Protein AF-A0A8H7AQY7-F1 (afdb_monomer)

Nearest PDB structures (foldseek):
  6hft-assembly1_A  TM=6.573E-01  e=1.478E-04  Saccharomyces cerevisiae
  2y4u-assembly1_A  TM=5.624E-01  e=1.504E-03  Homo sapiens
  7dhg-assembly1_C  TM=4.641E-01  e=5.647E-04  Homo sapiens
  6c95-assembly1_A  TM=4.209E-01  e=5.946E-04  Homo sapiens
  6ppl-assembly1_B  TM=4.325E-01  e=8.530E-04  Homo sapiens

Foldseek 3Di:
DDDDDDDDDDDDDLVVLQVQLVVCVVVVVLVSNLVSLVVSLVVQVPPPDHDLVSNLVSLLSNLVSCVSVVVLVVSLVSLVVNCVSPVQALSSLCSQLVSCVVVVNLVSSLVSLVSNCVRHDPPHPCNVVSVVSNVVSVVVVPDDPPPPDDCLVPDDLVVVLVVLVPDAPVRLVVQCPPDPSSVVSSLVRQPRLLAAAPPPPPAADEQVVLVVSVVSNPAHHQHHADAGHDPNNLVVVLVVCLVHQADHHAYDADAAEPSDDLVSNLVRHLNHQEYHYAQNYEEEPVSVLVSLLRNQNHAYYAYAEYEHDPDPDDPPPPPPDDPVVVVVSVVRHRNHAEYHEAYDADPDDDPVQAAECPPSLLNHLNHAEYHYERHEYDDPSLECQSNQNHAEYAYYCYEYADQRHDHLNYAEDHYYVYDYDDDPDPDDPPPPPPPPPPLRANQRHAYDADLDEDPNVVSNLVSLLPHPHAAYQEDAHANYADALVSVVSCLVSLRQQNHQEYHDEQYADELVSLLSCLQSHAAHAYYHYYNYQYELNSLVSNLVRHNYQEYEYENHVRYDPVSVVVSVVVNRHYHYDYDDPPPPPDDDDDDD

Secondary structure (DSSP, 8-state):
-----------HHHHHHHHHHHHHHHTT-HHHHHHHHHHHHHHHHTSSS--HHHHHHHHHHHHHHHHHHT-HHHHHHHHHHHHHH-SS-HHHHHHHHHHHHHTT-HHHHHHHHHHHHHHS-TTSTTHHHHHHHHHHHHHHHSS-------GGGTS-HHHHHHHHHT--HHHHHHHTTT-HHHHHHHHH-GGGTTEEE-TT-SSPBPHHHHHHHHTT-SS--SEEEE--B-HHHHHHHHHHHHTTTTTT--EEEE-STTS--HHHHHHH-TT-SEEEE-TTS-EEHHHHHHHHTT-TT--EEEEEEEE--SS------S-SS-HHHHHHHHHSPP---EEEEEEPPPSS-TTTTPBP-TTSGGG-TT--EEEEESBEE-GGGGBGGG-TT--EEEEES-EESSPPB--TT--EEEEES--PPPP--SSPPTT--TT-------TT--EEEE---THHHHHHHHHHHT-SS---SEEE-TT----HHHHHHHHHTTTTTT--EEEEES----HHHHHHHHHH-TT--EEEEES----HHHHHHHHHHS---EEEEES-TT--HHHHHHHHTTT-EEEEE---------------

Mean predicted aligned error: 17.69 Å

pLDDT: mean 79.48, std 17.35, range [24.14, 96.94]

Solvent-accessible surface area (backbone atoms only — not comparable to full-atom values): 31621 Å² total; per-residue (Å²): 138,86,84,85,87,79,84,90,84,91,72,75,66,39,55,54,26,41,54,50,13,55,50,24,51,75,72,66,36,37,70,60,13,33,53,25,26,52,53,19,45,53,54,45,70,72,39,98,78,53,58,56,69,60,51,38,53,43,35,52,56,32,27,52,26,28,53,76,70,66,41,57,68,64,25,50,50,36,23,52,49,30,35,71,69,37,58,54,50,38,64,19,27,53,44,42,19,51,52,26,46,76,70,70,34,58,69,61,15,41,54,32,22,52,52,32,64,75,50,28,51,81,86,42,87,48,38,63,56,35,51,52,56,40,56,64,48,57,74,62,70,73,53,74,83,80,74,83,70,62,61,85,81,73,54,57,68,67,60,53,50,57,57,47,73,74,48,51,57,68,57,47,60,52,45,48,69,71,41,74,65,47,29,53,53,57,70,68,47,60,79,56,50,32,44,47,59,41,72,87,57,92,63,62,40,45,47,74,58,50,54,57,53,58,73,66,35,92,54,78,39,32,31,40,33,44,55,49,59,34,73,72,26,37,58,54,46,34,57,53,47,70,77,51,37,75,78,50,34,30,34,42,36,39,32,44,64,87,46,74,57,65,74,61,43,62,76,40,38,66,65,31,30,30,44,35,36,27,65,54,30,72,38,42,52,63,63,52,52,57,39,65,77,64,44,48,48,24,30,36,41,34,37,52,18,29,34,79,63,94,67,80,89,66,84,72,73,83,80,78,68,58,68,68,55,62,54,54,57,74,71,57,73,59,51,37,30,34,42,37,43,24,42,51,67,61,102,60,62,94,76,76,39,46,46,69,62,70,65,58,69,79,73,38,55,53,25,27,34,43,36,41,27,26,35,28,31,46,79,72,51,25,51,42,47,73,26,59,47,24,31,33,43,37,38,31,48,24,32,42,74,57,76,71,39,58,25,42,50,24,29,34,42,37,37,37,72,37,52,65,65,76,84,87,66,102,64,75,61,94,84,62,68,87,78,66,86,68,82,61,35,30,42,50,30,27,35,43,33,36,24,44,58,57,67,58,42,54,49,54,54,45,30,41,44,73,20,92,67,23,45,26,38,30,43,31,36,52,66,17,68,57,59,63,67,58,57,53,49,29,42,76,59,54,28,33,44,59,17,31,34,43,31,43,26,67,34,90,43,45,38,71,56,40,42,51,46,18,69,37,20,44,50,23,28,37,39,36,45,24,48,30,69,31,39,34,64,28,55,50,44,32,61,71,47,26,56,51,47,37,41,37,41,24,64,42,85,53,47,47,71,65,41,54,53,54,43,44,77,69,74,25,46,71,45,74,47,75,76,78,72,73,86,67,89,74,80,86,78,86,80,134

Radius of gyration: 42.98 Å; Cα contacts (8 Å, |Δi|>4): 1010; chains: 1; bounding box: 60×124×116 Å

Organism: NCBI:txid364733

Structure (mmCIF, N/CA/C/O backbone):
data_AF-A0A8H7AQY7-F1
#
_entry.id   AF-A0A8H7AQY7-F1
#
loop_
_atom_site.group_PDB
_atom_site.id
_atom_site.type_symbol
_atom_site.label_atom_id
_atom_site.label_alt_id
_atom_site.label_comp_id
_atom_site.label_asym_id
_atom_site.label_entity_id
_atom_site.label_seq_id
_atom_site.pdbx_PDB_ins_code
_atom_site.Cartn_x
_atom_site.Cartn_y
_atom_site.Cartn_z
_atom_site.occupancy
_atom_site.B_iso_or_equiv
_atom_site.auth_seq_id
_atom_site.auth_comp_id
_atom_site.auth_asym_id
_atom_site.auth_atom_id
_atom_site.pdbx_PDB_model_num
ATOM 1 N N . MET A 1 1 ? 26.962 -86.673 -69.272 1.00 35.31 1 MET A N 1
ATOM 2 C CA . MET A 1 1 ? 27.695 -85.567 -69.924 1.00 35.31 1 MET A CA 1
ATOM 3 C C . MET A 1 1 ? 26.831 -84.327 -69.818 1.00 35.31 1 MET A C 1
ATOM 5 O O . MET A 1 1 ? 25.815 -84.227 -70.490 1.00 35.31 1 MET A O 1
ATOM 9 N N . SER A 1 2 ? 27.168 -83.471 -68.858 1.00 30.08 2 SER A N 1
ATOM 10 C CA . SER A 1 2 ? 26.398 -82.290 -68.473 1.00 30.08 2 SER A CA 1
ATOM 11 C C . SER A 1 2 ? 26.721 -81.122 -69.403 1.00 30.08 2 SER A C 1
ATOM 13 O O . SER A 1 2 ? 27.854 -80.650 -69.402 1.00 30.08 2 SER A O 1
ATOM 15 N N . SER A 1 3 ? 25.740 -80.624 -70.159 1.00 30.73 3 SER A N 1
ATOM 16 C CA . SER A 1 3 ? 25.825 -79.289 -70.760 1.00 30.73 3 SER A CA 1
ATOM 17 C C . SER A 1 3 ? 25.096 -78.303 -69.851 1.00 30.73 3 SER A C 1
ATOM 19 O O . SER A 1 3 ? 23.867 -78.235 -69.823 1.00 30.73 3 SER A O 1
ATOM 21 N N . ASN A 1 4 ? 25.883 -77.580 -69.065 1.00 32.12 4 ASN A N 1
ATOM 22 C CA . ASN A 1 4 ? 25.430 -76.569 -68.128 1.00 32.12 4 ASN A CA 1
ATOM 23 C C . ASN A 1 4 ? 24.975 -75.321 -68.909 1.00 32.12 4 ASN A C 1
ATOM 25 O O . ASN A 1 4 ? 25.797 -74.636 -69.514 1.00 32.12 4 ASN A O 1
ATOM 29 N N . LYS A 1 5 ? 23.675 -75.013 -68.894 1.00 39.78 5 LYS A N 1
ATOM 30 C CA . LYS A 1 5 ? 23.168 -73.658 -69.155 1.00 39.78 5 LYS A CA 1
ATOM 31 C C . LYS A 1 5 ? 22.967 -73.000 -67.793 1.00 39.78 5 LYS A C 1
ATOM 33 O O . LYS A 1 5 ? 21.995 -73.309 -67.115 1.00 39.78 5 LYS A O 1
ATOM 38 N N . SER A 1 6 ? 23.893 -72.129 -67.389 1.00 33.09 6 SER A N 1
ATOM 39 C CA . SER A 1 6 ? 23.769 -71.321 -66.171 1.00 33.09 6 SER A CA 1
ATOM 40 C C . SER A 1 6 ? 23.597 -69.848 -66.525 1.00 33.09 6 SER A C 1
ATOM 42 O O . SER A 1 6 ? 24.306 -69.291 -67.358 1.00 33.09 6 SER A O 1
ATOM 44 N N . THR A 1 7 ? 22.609 -69.267 -65.866 1.00 37.00 7 THR A N 1
ATOM 45 C CA . THR A 1 7 ? 21.996 -67.947 -65.984 1.00 37.00 7 THR A CA 1
ATOM 46 C C . THR A 1 7 ? 22.920 -66.781 -65.623 1.00 37.00 7 THR A C 1
ATOM 48 O O . THR A 1 7 ? 23.757 -66.884 -64.729 1.00 37.00 7 THR A O 1
ATOM 51 N N . ALA A 1 8 ? 22.727 -65.656 -66.316 1.00 36.84 8 ALA A N 1
ATOM 52 C CA . ALA A 1 8 ? 23.454 -64.398 -66.168 1.00 36.84 8 ALA A CA 1
ATOM 53 C C . ALA A 1 8 ? 23.151 -63.666 -64.843 1.00 36.84 8 ALA A C 1
ATOM 55 O O . ALA A 1 8 ? 22.010 -63.648 -64.389 1.00 36.84 8 ALA A O 1
ATOM 56 N N . ALA A 1 9 ? 24.162 -63.003 -64.270 1.00 35.22 9 ALA A N 1
ATOM 57 C CA . ALA A 1 9 ? 24.046 -62.140 -63.094 1.00 35.22 9 ALA A CA 1
ATOM 58 C C . ALA A 1 9 ? 24.552 -60.714 -63.402 1.00 35.22 9 ALA A C 1
ATOM 60 O O . ALA A 1 9 ? 25.760 -60.533 -63.576 1.00 35.22 9 ALA A O 1
ATOM 61 N N . PRO A 1 10 ? 23.687 -59.683 -63.413 1.00 48.66 10 PRO A N 1
ATOM 62 C CA . PRO A 1 10 ? 24.101 -58.286 -63.346 1.00 48.66 10 PRO A CA 1
ATOM 63 C C . PRO A 1 10 ? 23.678 -57.692 -61.987 1.00 48.66 10 PRO A C 1
ATOM 65 O O . PRO A 1 10 ? 22.523 -57.347 -61.790 1.00 48.66 10 PRO A O 1
ATOM 68 N N . SER A 1 11 ? 24.579 -57.614 -60.998 1.00 53.78 11 SER A N 1
ATOM 69 C CA . SER A 1 11 ? 24.207 -57.102 -59.653 1.00 53.78 11 SER A CA 1
ATOM 70 C C . SER A 1 11 ? 25.325 -56.388 -58.868 1.00 53.78 11 SER A C 1
ATOM 72 O O . SER A 1 11 ? 25.047 -55.656 -57.922 1.00 53.78 11 SER A O 1
ATOM 74 N N . SER A 1 12 ? 26.603 -56.495 -59.248 1.00 62.09 12 SER A N 1
ATOM 75 C CA . SER A 1 12 ? 27.697 -56.062 -58.355 1.00 62.09 12 SER A CA 1
ATOM 76 C C . SER A 1 12 ? 28.156 -54.602 -58.490 1.00 62.09 12 SER A C 1
ATOM 78 O O . SER A 1 12 ? 28.863 -54.105 -57.613 1.00 62.09 12 SER A O 1
ATOM 80 N N . THR A 1 13 ? 27.809 -53.891 -59.567 1.00 69.00 13 THR A N 1
ATOM 81 C CA . THR A 1 13 ? 28.456 -52.604 -59.893 1.00 69.00 13 THR A CA 1
ATOM 82 C C . THR A 1 13 ? 27.739 -51.378 -59.327 1.00 69.00 13 THR A C 1
ATOM 84 O O . THR A 1 13 ? 28.413 -50.506 -58.782 1.00 69.00 13 THR A O 1
ATOM 87 N N . TYR A 1 14 ? 26.403 -51.294 -59.384 1.00 81.94 14 TYR A N 1
ATOM 88 C CA . TYR A 1 14 ? 25.668 -50.152 -58.811 1.00 81.94 14 TYR A CA 1
ATOM 89 C C . TYR A 1 14 ? 25.749 -50.129 -57.278 1.00 81.94 14 TYR A C 1
ATOM 91 O O . TYR A 1 14 ? 25.882 -49.057 -56.690 1.00 81.94 14 TYR A O 1
ATOM 99 N N . LEU A 1 15 ? 25.759 -51.306 -56.638 1.00 84.44 15 LEU A N 1
ATOM 100 C CA . LEU A 1 15 ? 25.835 -51.437 -55.183 1.00 84.44 15 LEU A CA 1
ATOM 101 C C . LEU A 1 15 ? 27.137 -50.843 -54.628 1.00 84.44 15 LEU A C 1
ATOM 103 O O . LEU A 1 15 ? 27.123 -50.188 -53.589 1.00 84.44 15 LEU A O 1
ATOM 107 N N . ARG A 1 16 ? 28.254 -50.988 -55.358 1.00 86.69 16 ARG A N 1
ATOM 108 C CA . ARG A 1 16 ? 29.532 -50.345 -55.005 1.00 86.69 16 ARG A CA 1
ATOM 109 C C . ARG A 1 16 ? 29.419 -48.821 -55.002 1.00 86.69 16 ARG A C 1
ATOM 111 O O . ARG A 1 16 ? 29.913 -48.178 -54.081 1.00 86.69 16 ARG A O 1
ATOM 118 N N . PHE A 1 17 ? 28.755 -48.245 -56.005 1.00 88.56 17 PHE A N 1
ATOM 119 C CA . PHE A 1 17 ? 28.534 -46.798 -56.075 1.00 88.56 17 PHE A CA 1
ATOM 120 C C . PHE A 1 17 ? 27.558 -46.311 -54.999 1.00 88.56 17 PHE A C 1
ATOM 122 O O . PHE A 1 17 ? 27.799 -45.268 -54.396 1.00 88.56 17 PHE A O 1
ATOM 129 N N . GLN A 1 18 ? 26.510 -47.079 -54.694 1.00 89.12 18 GLN A N 1
ATOM 130 C CA . GLN A 1 18 ? 25.587 -46.760 -53.605 1.00 89.12 18 GLN A CA 1
ATOM 131 C C . GLN A 1 18 ? 26.301 -46.755 -52.244 1.00 89.12 18 GLN A C 1
ATOM 133 O O . GLN A 1 18 ? 26.223 -45.764 -51.521 1.00 89.12 18 GLN A O 1
ATOM 138 N N . GLN A 1 19 ? 27.069 -47.803 -51.926 1.00 90.69 19 GLN A N 1
ATOM 139 C CA . GLN A 1 19 ? 27.841 -47.890 -50.679 1.00 90.69 19 GLN A CA 1
ATOM 140 C C . GLN A 1 19 ? 28.890 -46.774 -50.565 1.00 90.69 19 GLN A C 1
ATOM 142 O O . GLN A 1 19 ? 29.083 -46.207 -49.486 1.00 90.69 19 GLN A O 1
ATOM 147 N N . ALA A 1 20 ? 29.552 -46.427 -51.675 1.00 90.38 20 ALA A N 1
ATOM 148 C CA . ALA A 1 20 ? 30.472 -45.294 -51.724 1.00 90.38 20 ALA A CA 1
ATOM 149 C C . ALA A 1 20 ? 29.752 -43.964 -51.441 1.00 90.38 20 ALA A C 1
ATOM 151 O O . ALA A 1 20 ? 30.254 -43.152 -50.663 1.00 90.38 20 ALA A O 1
ATOM 152 N N . GLY A 1 21 ? 28.557 -43.763 -52.007 1.00 91.62 21 GLY A N 1
ATOM 153 C CA . GLY A 1 21 ? 27.729 -42.582 -51.757 1.00 91.62 21 GLY A CA 1
ATOM 154 C C . GLY A 1 21 ? 27.261 -42.473 -50.306 1.00 91.62 21 GLY A C 1
ATOM 155 O O . GLY A 1 21 ? 27.380 -41.415 -49.694 1.00 91.62 21 GLY A O 1
ATOM 156 N N . GLU A 1 22 ? 26.807 -43.575 -49.710 1.00 90.50 22 GLU A N 1
ATOM 157 C CA . GLU A 1 22 ? 26.398 -43.635 -48.300 1.00 90.50 22 GLU A CA 1
ATOM 158 C C . GLU A 1 22 ? 27.573 -43.400 -47.339 1.00 90.50 22 GLU A C 1
ATOM 160 O O . GLU A 1 22 ? 27.427 -42.734 -46.309 1.00 90.50 22 GLU A O 1
ATOM 165 N N . LYS A 1 23 ? 28.769 -43.911 -47.664 1.00 93.19 23 LYS A N 1
ATOM 166 C CA . LYS A 1 23 ? 29.996 -43.595 -46.918 1.00 93.19 23 LYS A CA 1
ATOM 167 C C . LYS A 1 23 ? 30.324 -42.101 -47.011 1.00 93.19 23 LYS A C 1
ATOM 169 O O . LYS A 1 23 ? 30.537 -41.470 -45.979 1.00 93.19 23 LYS A O 1
ATOM 174 N N . ALA A 1 24 ? 30.275 -41.520 -48.209 1.00 91.12 24 ALA A N 1
ATOM 175 C CA . ALA A 1 24 ? 30.523 -40.095 -48.415 1.00 91.12 24 ALA A CA 1
ATOM 176 C C . ALA A 1 24 ? 29.481 -39.199 -47.711 1.00 91.12 24 ALA A C 1
ATOM 178 O O . ALA A 1 24 ? 29.845 -38.150 -47.177 1.00 91.12 24 ALA A O 1
ATOM 179 N N . LEU A 1 25 ? 28.209 -39.618 -47.628 1.00 90.19 25 LEU A N 1
ATOM 180 C CA . LEU A 1 25 ? 27.186 -38.936 -46.820 1.00 90.19 25 LEU A CA 1
ATOM 181 C C . LEU A 1 25 ? 27.550 -38.927 -45.330 1.00 90.19 25 LEU A C 1
ATOM 183 O O . LEU A 1 25 ? 27.460 -37.878 -44.689 1.00 90.19 25 LEU A O 1
ATOM 187 N N . ARG A 1 26 ? 28.002 -40.068 -44.786 1.00 91.50 26 ARG A N 1
ATOM 188 C CA . ARG A 1 26 ? 28.452 -40.174 -43.384 1.00 91.50 26 ARG A CA 1
ATOM 189 C C . ARG A 1 26 ? 29.668 -39.291 -43.100 1.00 91.50 26 ARG A C 1
ATOM 191 O O . ARG A 1 26 ? 29.733 -38.663 -42.047 1.00 91.50 26 ARG A O 1
ATOM 198 N N . GLU A 1 27 ? 30.585 -39.188 -44.056 1.00 93.19 27 GLU A N 1
ATOM 199 C CA . GLU A 1 27 ? 31.790 -38.351 -43.977 1.00 93.19 27 GLU A CA 1
ATOM 200 C C . GLU A 1 27 ? 31.531 -36.867 -44.323 1.00 93.19 27 GLU A C 1
ATOM 202 O O . GLU A 1 27 ? 32.467 -36.071 -44.359 1.00 93.19 27 GLU A O 1
ATOM 207 N N . LYS A 1 28 ? 30.265 -36.465 -44.544 1.00 90.06 28 LYS A N 1
ATOM 208 C CA . LYS A 1 28 ? 29.834 -35.101 -44.927 1.00 90.06 28 LYS A CA 1
ATOM 209 C C . LYS A 1 28 ? 30.433 -34.587 -46.247 1.00 90.06 28 LYS A C 1
ATOM 211 O O . LYS A 1 28 ? 30.431 -33.387 -46.513 1.00 90.06 28 LYS A O 1
ATOM 216 N N . GLN A 1 29 ? 30.905 -35.484 -47.106 1.00 92.81 29 GLN A N 1
ATOM 217 C CA . GLN A 1 29 ? 31.423 -35.166 -48.436 1.00 92.81 29 GLN A CA 1
ATOM 218 C C . GLN A 1 29 ? 30.281 -35.178 -49.464 1.00 92.81 29 GLN A C 1
ATOM 220 O O . GLN A 1 29 ? 30.169 -36.081 -50.294 1.00 92.81 29 GLN A O 1
ATOM 225 N N . PHE A 1 30 ? 29.401 -34.174 -49.404 1.00 91.81 30 PHE A N 1
ATOM 226 C CA . PHE A 1 30 ? 28.124 -34.188 -50.134 1.00 91.81 30 PHE A CA 1
ATOM 227 C C . PHE A 1 30 ? 28.260 -34.166 -51.669 1.00 91.81 30 PHE A C 1
ATOM 229 O O . PHE A 1 30 ? 27.465 -34.810 -52.351 1.00 91.81 30 PHE A O 1
ATOM 236 N N . GLU A 1 31 ? 29.283 -33.506 -52.230 1.00 92.50 31 GLU A N 1
ATOM 237 C CA . GLU A 1 31 ? 29.547 -33.550 -53.682 1.00 92.50 31 GLU A CA 1
ATOM 238 C C . GLU A 1 31 ? 30.022 -34.933 -54.150 1.00 92.50 31 GLU A C 1
ATOM 240 O O . GLU A 1 31 ? 29.587 -35.431 -55.188 1.00 92.50 31 GLU A O 1
ATOM 245 N N . SER A 1 32 ? 30.882 -35.588 -53.363 1.00 90.06 32 SER A N 1
ATOM 246 C CA . SER A 1 32 ? 31.335 -36.958 -53.639 1.00 90.06 32 SER A CA 1
ATOM 247 C C . SER A 1 32 ? 30.163 -37.941 -53.558 1.00 90.06 32 SER A C 1
ATOM 249 O O . SER A 1 32 ? 29.968 -38.759 -54.459 1.00 90.06 32 SER A O 1
ATOM 251 N N . ALA A 1 33 ? 29.309 -37.781 -52.539 1.00 92.38 33 ALA A N 1
ATOM 252 C CA . ALA A 1 33 ? 28.089 -38.563 -52.377 1.00 92.38 33 ALA A CA 1
ATOM 253 C C . ALA A 1 33 ? 27.137 -38.407 -53.570 1.00 92.38 33 ALA A C 1
ATOM 255 O O . ALA A 1 33 ? 26.705 -39.401 -54.150 1.00 92.38 33 ALA A O 1
ATOM 256 N N . LYS A 1 34 ? 26.862 -37.166 -53.992 1.00 94.06 34 LYS A N 1
ATOM 257 C CA . LYS A 1 34 ? 26.032 -36.868 -55.167 1.00 94.06 34 LYS A CA 1
ATOM 258 C C . LYS A 1 34 ? 26.564 -37.561 -56.424 1.00 94.06 34 LYS A C 1
ATOM 260 O O . LYS A 1 34 ? 25.791 -38.241 -57.093 1.00 94.06 34 LYS A O 1
ATOM 265 N N . ARG A 1 35 ? 27.866 -37.443 -56.718 1.00 92.69 35 ARG A N 1
ATOM 266 C CA . ARG A 1 35 ? 28.489 -38.089 -57.891 1.00 92.69 35 ARG A CA 1
ATOM 267 C C . ARG A 1 35 ? 28.369 -39.610 -57.836 1.00 92.69 35 ARG A C 1
ATOM 269 O O . ARG A 1 35 ? 28.032 -40.234 -58.840 1.00 92.69 35 ARG A O 1
ATOM 276 N N . ALA A 1 36 ? 28.605 -40.207 -56.670 1.00 91.62 36 ALA A N 1
ATOM 277 C CA . ALA A 1 36 ? 28.458 -41.645 -56.479 1.00 91.62 36 ALA A CA 1
ATOM 278 C C . ALA A 1 36 ? 27.007 -42.104 -56.723 1.00 91.62 36 ALA A C 1
ATOM 280 O O . ALA A 1 36 ? 26.791 -43.081 -57.439 1.00 91.62 36 ALA A O 1
ATOM 281 N N . PHE A 1 37 ? 26.009 -41.360 -56.233 1.00 93.44 37 PHE A N 1
ATOM 282 C CA . PHE A 1 37 ? 24.601 -41.658 -56.512 1.00 93.44 37 PHE A CA 1
ATOM 283 C C . PHE A 1 37 ? 24.195 -41.396 -57.966 1.00 93.44 37 PHE A C 1
ATOM 285 O O . PHE A 1 37 ? 23.376 -42.141 -58.494 1.00 93.44 37 PHE A O 1
ATOM 292 N N . ASP A 1 38 ? 24.772 -40.403 -58.648 1.00 91.81 38 ASP A N 1
ATOM 293 C CA . ASP A 1 38 ? 24.552 -40.187 -60.085 1.00 91.81 38 ASP A CA 1
ATOM 294 C C . ASP A 1 38 ? 25.061 -41.381 -60.913 1.00 91.81 38 ASP A C 1
ATOM 296 O O . ASP A 1 38 ? 24.362 -41.860 -61.812 1.00 91.81 38 ASP A O 1
ATOM 300 N N . HIS A 1 39 ? 26.235 -41.923 -60.569 1.00 91.12 39 HIS A N 1
ATOM 301 C CA . HIS A 1 39 ? 26.755 -43.144 -61.189 1.00 91.12 39 HIS A CA 1
ATOM 302 C C . HIS A 1 39 ? 25.903 -44.374 -60.861 1.00 91.12 39 HIS A C 1
ATOM 304 O O . HIS A 1 39 ? 25.609 -45.156 -61.766 1.00 91.12 39 HIS A O 1
ATOM 310 N N . ALA A 1 40 ? 25.474 -44.537 -59.604 1.00 90.06 40 ALA A N 1
ATOM 311 C CA . ALA A 1 40 ? 24.587 -45.628 -59.204 1.00 90.06 40 ALA A CA 1
ATOM 312 C C . ALA A 1 40 ? 23.257 -45.571 -59.971 1.00 90.06 40 ALA A C 1
ATOM 314 O O . ALA A 1 40 ? 22.842 -46.566 -60.560 1.00 90.06 40 ALA A O 1
ATOM 315 N N . PHE A 1 41 ? 22.641 -44.389 -60.043 1.00 90.88 41 PHE A N 1
ATOM 316 C CA . PHE A 1 41 ? 21.386 -44.167 -60.755 1.00 90.88 41 PHE A CA 1
ATOM 317 C C . PHE A 1 41 ? 21.518 -44.474 -62.247 1.00 90.88 41 PHE A C 1
ATOM 319 O O . PHE A 1 41 ? 20.692 -45.203 -62.781 1.00 90.88 41 PHE A O 1
ATOM 326 N N . SER A 1 42 ? 22.574 -43.983 -62.906 1.00 88.38 42 SER A N 1
ATOM 327 C CA . SER A 1 42 ? 22.808 -44.242 -64.332 1.00 88.38 42 SER A CA 1
ATOM 328 C C . SER A 1 42 ? 22.953 -45.737 -64.628 1.00 88.38 42 SER A C 1
ATOM 330 O O . SER A 1 42 ? 22.415 -46.230 -65.614 1.00 88.38 42 SER A O 1
ATOM 332 N N . ARG A 1 43 ? 23.631 -46.497 -63.761 1.00 87.00 43 ARG A N 1
ATOM 333 C CA . ARG A 1 43 ? 23.783 -47.947 -63.953 1.00 87.00 43 ARG A CA 1
ATOM 334 C C . ARG A 1 43 ? 22.459 -48.693 -63.832 1.00 87.00 43 ARG A C 1
ATOM 336 O O . ARG A 1 43 ? 22.208 -49.561 -64.656 1.00 87.00 43 ARG A O 1
ATOM 343 N N . VAL A 1 44 ? 21.632 -48.338 -62.850 1.00 85.38 44 VAL A N 1
ATOM 344 C CA . VAL A 1 44 ? 20.324 -48.980 -62.658 1.00 85.38 44 VAL A CA 1
ATOM 345 C C . VAL A 1 44 ? 19.335 -48.539 -63.739 1.00 85.38 44 VAL A C 1
ATOM 347 O O . VAL A 1 44 ? 18.569 -49.357 -64.221 1.00 85.38 44 VAL A O 1
ATOM 350 N N . SER A 1 45 ? 19.368 -47.280 -64.188 1.00 83.44 45 SER A N 1
ATOM 351 C CA . SER A 1 45 ? 18.425 -46.773 -65.195 1.00 83.44 45 SER A CA 1
ATOM 352 C C . SER A 1 45 ? 18.668 -47.301 -66.612 1.00 83.44 45 SER A C 1
ATOM 354 O O . SER A 1 45 ? 17.751 -47.262 -67.424 1.00 83.44 45 SER A O 1
ATOM 356 N N . HIS A 1 46 ? 19.897 -47.723 -66.933 1.00 82.50 46 HIS A N 1
ATOM 357 C CA . HIS A 1 46 ? 20.255 -48.309 -68.235 1.00 82.50 46 HIS A CA 1
ATOM 358 C C . HIS A 1 46 ? 20.137 -49.842 -68.253 1.00 82.50 46 HIS A C 1
ATOM 360 O O . HIS A 1 46 ? 20.440 -50.461 -69.273 1.00 82.50 46 HIS A O 1
ATOM 366 N N . ASP A 1 47 ? 19.731 -50.459 -67.141 1.00 79.94 47 ASP A N 1
ATOM 367 C CA . ASP A 1 47 ? 19.413 -51.883 -67.108 1.00 79.94 47 ASP A CA 1
ATOM 368 C C . ASP A 1 47 ? 18.129 -52.136 -67.930 1.00 79.94 47 ASP A C 1
ATOM 370 O O . ASP A 1 47 ? 17.170 -51.374 -67.786 1.00 79.94 47 ASP A O 1
ATOM 374 N N . PRO A 1 48 ? 18.076 -53.158 -68.808 1.00 73.31 48 PRO A N 1
ATOM 375 C CA . PRO A 1 48 ? 16.875 -53.499 -69.574 1.00 73.31 48 PRO A CA 1
ATOM 376 C C . PRO A 1 48 ? 15.636 -53.814 -68.719 1.00 73.31 48 PRO A C 1
ATOM 378 O O . PRO A 1 48 ? 14.526 -53.738 -69.246 1.00 73.31 48 PRO A O 1
ATOM 381 N N . ASN A 1 49 ? 15.787 -54.145 -67.430 1.00 77.56 49 ASN A N 1
ATOM 382 C CA . ASN A 1 49 ? 14.662 -54.285 -66.502 1.00 77.56 49 ASN A CA 1
ATOM 383 C C . ASN A 1 49 ? 14.978 -53.639 -65.138 1.00 77.56 49 ASN A C 1
ATOM 385 O O . ASN A 1 49 ? 15.375 -54.335 -64.199 1.00 77.56 49 ASN A O 1
ATOM 389 N N . PRO A 1 50 ? 14.839 -52.309 -65.012 1.00 78.88 50 PRO A N 1
ATOM 390 C CA . PRO A 1 50 ? 15.267 -51.603 -63.817 1.00 78.88 50 PRO A CA 1
ATOM 391 C C . PRO A 1 50 ? 14.320 -51.867 -62.643 1.00 78.88 50 PRO A C 1
ATOM 393 O O . PRO A 1 50 ? 13.116 -51.609 -62.723 1.00 78.88 50 PRO A O 1
ATOM 396 N N . ASP A 1 51 ? 14.871 -52.303 -61.507 1.00 85.31 51 ASP A N 1
ATOM 397 C CA . ASP A 1 51 ? 14.100 -52.363 -60.267 1.00 85.31 51 ASP A CA 1
ATOM 398 C C . ASP A 1 51 ? 13.720 -50.944 -59.818 1.00 85.31 51 ASP A C 1
ATOM 400 O O . ASP A 1 51 ? 14.547 -50.128 -59.391 1.00 85.31 51 ASP A O 1
ATOM 404 N N . THR A 1 52 ? 12.423 -50.667 -59.914 1.00 86.44 52 THR A N 1
ATOM 405 C CA . THR A 1 52 ? 11.818 -49.371 -59.609 1.00 86.44 52 THR A CA 1
ATOM 406 C C . THR A 1 52 ? 12.014 -49.006 -58.134 1.00 86.44 52 THR A C 1
ATOM 408 O O . THR A 1 52 ? 12.281 -47.844 -57.821 1.00 86.44 52 THR A O 1
ATOM 411 N N . SER A 1 53 ? 11.991 -49.988 -57.225 1.00 86.81 53 SER A N 1
ATOM 412 C CA . SER A 1 53 ? 12.210 -49.755 -55.792 1.00 86.81 53 SER A CA 1
ATOM 413 C C . SER A 1 53 ? 13.641 -49.285 -55.509 1.00 86.81 53 SER A C 1
ATOM 415 O O . SER A 1 53 ? 13.853 -48.291 -54.800 1.00 86.81 53 SER A O 1
ATOM 417 N N . THR A 1 54 ? 14.625 -49.941 -56.134 1.00 87.62 54 THR A N 1
ATOM 418 C CA . THR A 1 54 ? 16.043 -49.563 -56.058 1.00 87.62 54 THR A CA 1
ATOM 419 C C . THR A 1 54 ? 16.294 -48.176 -56.660 1.00 87.62 54 THR A C 1
ATOM 421 O O . THR A 1 54 ? 16.990 -47.363 -56.047 1.00 87.62 54 THR A O 1
ATOM 424 N N . LEU A 1 55 ? 15.683 -47.843 -57.807 1.00 89.19 55 LEU A N 1
ATOM 425 C CA . LEU A 1 55 ? 15.777 -46.499 -58.399 1.00 89.19 55 LEU A CA 1
ATOM 426 C C . LEU A 1 55 ? 15.261 -45.410 -57.454 1.00 89.19 55 LEU A C 1
ATOM 428 O O . LEU A 1 55 ? 15.922 -44.385 -57.276 1.00 89.19 55 LEU A O 1
ATOM 432 N N . ILE A 1 56 ? 14.105 -45.629 -56.824 1.00 91.81 56 ILE A N 1
ATOM 433 C CA . ILE A 1 56 ? 13.515 -44.671 -55.881 1.00 91.81 56 ILE A CA 1
ATOM 434 C C . ILE A 1 56 ? 14.403 -44.512 -54.645 1.00 91.81 56 ILE A C 1
ATOM 436 O O . ILE A 1 56 ? 14.593 -43.390 -54.177 1.00 91.81 56 ILE A O 1
ATOM 440 N N . SER A 1 57 ? 14.997 -45.599 -54.145 1.00 92.06 57 SER A N 1
ATOM 441 C CA . SER A 1 57 ? 15.935 -45.543 -53.018 1.00 92.06 57 SER A CA 1
ATOM 442 C C . SER A 1 57 ? 17.178 -44.708 -53.342 1.00 92.06 57 SER A C 1
ATOM 444 O O . SER A 1 57 ? 17.566 -43.846 -52.554 1.00 92.06 57 SER A O 1
ATOM 446 N N . ILE A 1 58 ? 17.783 -44.912 -54.517 1.00 92.94 58 ILE A N 1
ATOM 447 C CA . ILE A 1 58 ? 18.954 -44.135 -54.953 1.00 92.94 58 ILE A CA 1
ATOM 448 C C . ILE A 1 58 ? 18.582 -42.658 -55.141 1.00 92.94 58 ILE A C 1
ATOM 450 O O . ILE A 1 58 ? 19.349 -41.777 -54.749 1.00 92.94 58 ILE A O 1
ATOM 454 N N . LEU A 1 59 ? 17.402 -42.369 -55.700 1.00 93.94 59 LEU A N 1
ATOM 455 C CA . LEU A 1 59 ? 16.900 -41.000 -55.838 1.00 93.94 59 LEU A CA 1
ATOM 456 C C . LEU A 1 59 ? 16.674 -40.319 -54.484 1.00 93.94 59 LEU A C 1
ATOM 458 O O . LEU A 1 59 ? 17.000 -39.141 -54.358 1.00 93.94 59 LEU A O 1
ATOM 462 N N . ASP A 1 60 ? 16.167 -41.031 -53.474 1.00 94.12 60 ASP A N 1
ATOM 463 C CA . ASP A 1 60 ? 15.963 -40.468 -52.133 1.00 94.12 60 ASP A CA 1
ATOM 464 C C . ASP A 1 60 ? 17.297 -40.113 -51.454 1.00 94.12 60 ASP A C 1
ATOM 466 O O . ASP A 1 60 ? 17.452 -39.017 -50.909 1.00 94.12 60 ASP A O 1
ATOM 470 N N . LEU A 1 61 ? 18.298 -40.994 -51.570 1.00 93.88 61 LEU A N 1
ATOM 471 C CA . LEU A 1 61 ? 19.658 -40.754 -51.071 1.00 93.88 61 LEU A CA 1
ATOM 472 C C . LEU A 1 61 ? 20.348 -39.599 -51.814 1.00 93.88 61 LEU A C 1
ATOM 474 O O . LEU A 1 61 ? 21.009 -38.749 -51.207 1.00 93.88 61 LEU A O 1
ATOM 478 N N . ARG A 1 62 ? 20.157 -39.516 -53.136 1.00 94.44 62 ARG A N 1
ATOM 479 C CA . ARG A 1 62 ? 20.673 -38.410 -53.951 1.00 94.44 62 ARG A CA 1
ATOM 480 C C . ARG A 1 62 ? 20.021 -37.078 -53.590 1.00 94.44 62 ARG A C 1
ATOM 482 O O . ARG A 1 62 ? 20.711 -36.058 -53.511 1.00 94.44 62 ARG A O 1
ATOM 489 N N . LEU A 1 63 ? 18.713 -37.085 -53.347 1.00 95.69 63 LEU A N 1
ATOM 490 C CA . LEU A 1 63 ? 17.957 -35.921 -52.904 1.00 95.69 63 LEU A CA 1
ATOM 491 C C . LEU A 1 63 ? 18.498 -35.401 -51.570 1.00 95.69 63 LEU A C 1
ATOM 493 O O . LEU A 1 63 ? 18.677 -34.192 -51.421 1.00 95.69 63 LEU A O 1
ATOM 497 N N . GLU A 1 64 ? 18.816 -36.288 -50.624 1.00 93.50 64 GLU A N 1
ATOM 498 C CA . GLU A 1 64 ? 19.429 -35.901 -49.351 1.00 93.50 64 GLU A CA 1
ATOM 499 C C . GLU A 1 64 ? 20.789 -35.213 -49.548 1.00 93.50 64 GLU A C 1
ATOM 501 O O . GLU A 1 64 ? 21.017 -34.140 -48.982 1.00 93.50 64 GLU A O 1
ATOM 506 N N . ALA A 1 65 ? 21.658 -35.759 -50.406 1.00 93.00 65 ALA A N 1
ATOM 507 C CA . ALA A 1 65 ? 22.938 -35.129 -50.739 1.00 93.00 65 ALA A CA 1
ATOM 508 C C . ALA A 1 65 ? 22.747 -33.719 -51.334 1.00 93.00 65 ALA A C 1
ATOM 510 O O . ALA A 1 65 ? 23.419 -32.770 -50.926 1.00 93.00 65 ALA A O 1
ATOM 511 N N . ARG A 1 66 ? 21.788 -33.553 -52.255 1.00 94.00 66 ARG A N 1
ATOM 512 C CA . ARG A 1 66 ? 21.482 -32.263 -52.905 1.00 94.00 66 ARG A CA 1
ATOM 513 C C . ARG A 1 66 ? 20.893 -31.236 -51.941 1.00 94.00 66 ARG A C 1
ATOM 515 O O . ARG A 1 66 ? 21.277 -30.070 -51.994 1.00 94.00 66 ARG A O 1
ATOM 522 N N . LEU A 1 67 ? 20.039 -31.667 -51.011 1.00 92.44 67 LEU A N 1
ATOM 523 C CA . LEU A 1 67 ? 19.532 -30.809 -49.938 1.00 92.44 67 LEU A CA 1
ATOM 524 C C . LEU A 1 67 ? 20.665 -30.250 -49.071 1.00 92.44 67 LEU A C 1
ATOM 526 O O . LEU A 1 67 ? 20.628 -29.077 -48.704 1.00 92.44 67 LEU A O 1
ATOM 530 N N . LYS A 1 68 ? 21.678 -31.066 -48.756 1.00 91.12 68 LYS A N 1
ATOM 531 C CA . LYS A 1 68 ? 22.851 -30.623 -47.983 1.00 91.12 68 LYS A CA 1
ATOM 532 C C . LYS A 1 68 ? 23.754 -29.662 -48.759 1.00 91.12 68 LYS A C 1
ATOM 534 O O . LYS A 1 68 ? 24.405 -28.834 -48.132 1.00 91.12 68 LYS A O 1
ATOM 539 N N . LEU A 1 69 ? 23.754 -29.739 -50.090 1.00 90.44 69 LEU A N 1
ATOM 540 C CA . LEU A 1 69 ? 24.453 -28.805 -50.982 1.00 90.44 69 LEU A CA 1
ATOM 541 C C . LEU A 1 69 ? 23.670 -27.509 -51.259 1.00 90.44 69 LEU A C 1
ATOM 543 O O . LEU A 1 69 ? 24.208 -26.601 -51.882 1.00 90.44 69 LEU A O 1
ATOM 547 N N . GLY A 1 70 ? 22.413 -27.405 -50.812 1.00 88.44 70 GLY A N 1
ATOM 548 C CA . GLY A 1 70 ? 21.554 -26.244 -51.070 1.00 88.44 70 GLY A CA 1
ATOM 549 C C . GLY A 1 70 ? 20.922 -26.213 -52.469 1.00 88.44 70 GLY A C 1
ATOM 550 O O . GLY A 1 70 ? 20.235 -25.250 -52.803 1.00 88.44 70 GLY A O 1
ATOM 551 N N . ASP A 1 71 ? 21.089 -27.268 -53.273 1.00 90.50 71 ASP A N 1
ATOM 552 C CA . ASP A 1 71 ? 20.504 -27.384 -54.614 1.00 90.50 71 ASP A CA 1
ATOM 553 C C . ASP A 1 71 ? 19.047 -27.876 -54.532 1.00 90.50 71 ASP A C 1
ATOM 555 O O . ASP A 1 71 ? 18.711 -29.043 -54.771 1.00 90.50 71 ASP A O 1
ATOM 559 N N . LEU A 1 72 ? 18.163 -26.962 -54.121 1.00 89.69 72 LEU A N 1
ATOM 560 C CA . LEU A 1 72 ? 16.739 -27.244 -53.925 1.00 89.69 72 LEU A CA 1
ATOM 561 C C . LEU A 1 72 ? 16.021 -27.588 -55.237 1.00 89.69 72 LEU A C 1
ATOM 563 O O . LEU A 1 72 ? 15.081 -28.383 -55.227 1.00 89.69 72 LEU A O 1
ATOM 567 N N . ASP A 1 73 ? 16.437 -27.017 -56.366 1.00 89.75 73 ASP A N 1
ATOM 568 C CA . ASP A 1 73 ? 15.767 -27.241 -57.648 1.00 89.75 73 ASP A CA 1
ATOM 569 C C . ASP A 1 73 ? 16.087 -28.618 -58.230 1.00 89.75 73 ASP A C 1
ATOM 571 O O . ASP A 1 73 ? 15.183 -29.298 -58.731 1.00 89.75 73 ASP A O 1
ATOM 575 N N . ALA A 1 74 ? 17.330 -29.093 -58.101 1.00 90.88 74 ALA A N 1
ATOM 576 C CA . ALA A 1 74 ? 17.665 -30.465 -58.465 1.00 90.88 74 ALA A CA 1
ATOM 577 C C . ALA A 1 74 ? 17.043 -31.495 -57.504 1.00 90.88 74 ALA A C 1
ATOM 579 O O . ALA A 1 74 ? 16.664 -32.582 -57.944 1.00 90.88 74 ALA A O 1
ATOM 580 N N . ALA A 1 75 ? 16.873 -31.161 -56.220 1.00 93.38 75 ALA A N 1
ATOM 581 C CA . ALA A 1 75 ? 16.157 -32.009 -55.261 1.00 93.38 75 ALA A CA 1
ATOM 582 C C . ALA A 1 75 ? 14.662 -32.159 -55.615 1.00 93.38 75 ALA A C 1
ATOM 584 O O . ALA A 1 75 ? 14.111 -33.258 -55.544 1.00 93.38 75 ALA A O 1
ATOM 585 N N . VAL A 1 76 ? 14.003 -31.084 -56.072 1.00 92.69 76 VAL A N 1
ATOM 586 C CA . VAL A 1 76 ? 12.608 -31.145 -56.558 1.00 92.69 76 VAL A CA 1
ATOM 587 C C . VAL A 1 76 ? 12.488 -32.019 -57.804 1.00 92.69 76 VAL A C 1
ATOM 589 O O . VAL A 1 76 ? 11.508 -32.753 -57.943 1.00 92.69 76 VAL A O 1
ATOM 592 N N . LYS A 1 77 ? 13.475 -31.972 -58.707 1.00 93.88 77 LYS A N 1
ATOM 593 C CA . LYS A 1 77 ? 13.506 -32.862 -59.875 1.00 93.88 77 LYS A CA 1
ATOM 594 C C . LYS A 1 77 ? 13.572 -34.329 -59.446 1.00 93.88 77 LYS A C 1
ATOM 596 O O . LYS A 1 77 ? 12.765 -35.106 -59.946 1.00 93.88 77 LYS A O 1
ATOM 601 N N . ASP A 1 78 ? 14.429 -34.673 -58.482 1.00 93.50 78 ASP A N 1
ATOM 602 C CA . ASP A 1 78 ? 14.545 -36.046 -57.964 1.00 93.50 78 ASP A CA 1
ATOM 603 C C . ASP A 1 78 ? 13.243 -36.540 -57.322 1.00 93.50 78 ASP A C 1
ATOM 605 O O . ASP A 1 78 ? 12.758 -37.622 -57.661 1.00 93.50 78 ASP A O 1
ATOM 609 N N . ALA A 1 79 ? 12.610 -35.715 -56.483 1.00 94.69 79 ALA A N 1
ATOM 610 C CA . ALA A 1 79 ? 11.327 -36.051 -55.863 1.00 94.69 79 ALA A CA 1
ATOM 611 C C . ALA A 1 79 ? 10.222 -36.295 -56.909 1.00 94.69 79 ALA A C 1
ATOM 613 O O . ALA A 1 79 ? 9.430 -37.230 -56.792 1.00 94.69 79 ALA A O 1
ATOM 614 N N . ARG A 1 80 ? 10.191 -35.494 -57.983 1.00 94.38 80 ARG A N 1
ATOM 615 C CA . ARG A 1 80 ? 9.247 -35.684 -59.095 1.00 94.38 80 ARG A CA 1
ATOM 616 C C . ARG A 1 80 ? 9.565 -36.926 -59.918 1.00 94.38 80 ARG A C 1
ATOM 618 O O . ARG A 1 80 ? 8.637 -37.582 -60.382 1.00 94.38 80 ARG A O 1
ATOM 625 N N . THR A 1 81 ? 10.842 -37.259 -60.116 1.00 93.88 81 THR A N 1
ATOM 626 C CA . THR A 1 81 ? 11.215 -38.498 -60.811 1.00 93.88 81 THR A CA 1
ATOM 627 C C . THR A 1 81 ? 10.835 -39.735 -60.008 1.00 93.88 81 THR A C 1
ATOM 629 O O . THR A 1 81 ? 10.382 -40.693 -60.618 1.00 93.88 81 THR A O 1
ATOM 632 N N . MET A 1 82 ? 10.895 -39.695 -58.670 1.00 94.06 82 MET A N 1
ATOM 633 C CA . MET A 1 82 ? 10.404 -40.794 -57.823 1.00 94.06 82 MET A CA 1
ATOM 634 C C . MET A 1 82 ? 8.922 -41.093 -58.100 1.00 94.06 82 MET A C 1
ATOM 636 O O . MET A 1 82 ? 8.577 -42.241 -58.342 1.00 94.06 82 MET A O 1
ATOM 640 N N . ILE A 1 83 ? 8.075 -40.056 -58.180 1.00 94.31 83 ILE A N 1
ATOM 641 C CA . ILE A 1 83 ? 6.637 -40.198 -58.500 1.00 94.31 83 ILE A CA 1
ATOM 642 C C . ILE A 1 83 ? 6.413 -40.726 -59.930 1.00 94.31 83 ILE A C 1
ATOM 644 O O . ILE A 1 83 ? 5.434 -41.417 -60.200 1.00 94.31 83 ILE A O 1
ATOM 648 N N . ARG A 1 84 ? 7.289 -40.371 -60.882 1.00 93.12 84 ARG A N 1
ATOM 649 C CA . ARG A 1 84 ? 7.191 -40.863 -62.269 1.00 93.12 84 ARG A CA 1
ATOM 650 C C . ARG A 1 84 ? 7.514 -42.351 -62.376 1.00 93.12 84 ARG A C 1
ATOM 652 O O . ARG A 1 84 ? 6.888 -43.015 -63.194 1.00 93.12 84 ARG A O 1
ATOM 659 N N . TYR A 1 85 ? 8.481 -42.824 -61.592 1.00 90.12 85 TYR A N 1
ATOM 660 C CA . TYR A 1 85 ? 8.880 -44.227 -61.548 1.00 90.12 85 TYR A CA 1
ATOM 661 C C . TYR A 1 85 ? 7.833 -45.090 -60.843 1.00 90.12 85 TYR A C 1
ATOM 663 O O . TYR A 1 85 ? 7.438 -46.114 -61.388 1.00 90.12 85 TYR A O 1
ATOM 671 N N . ASP A 1 86 ? 7.320 -44.639 -59.698 1.00 90.25 86 ASP A N 1
ATOM 672 C CA . ASP A 1 86 ? 6.201 -45.291 -59.023 1.00 90.25 86 ASP A CA 1
ATOM 673 C C . ASP A 1 86 ? 5.233 -44.255 -58.442 1.00 90.25 86 ASP A C 1
ATOM 675 O O . ASP A 1 86 ? 5.580 -43.456 -57.569 1.00 90.25 86 ASP A O 1
ATOM 679 N N . ARG A 1 87 ? 3.987 -44.284 -58.926 1.00 91.69 87 ARG A N 1
ATOM 680 C CA . ARG A 1 87 ? 2.905 -43.420 -58.429 1.00 91.69 87 ARG A CA 1
ATOM 681 C C . ARG A 1 87 ? 2.284 -43.936 -57.131 1.00 91.69 87 ARG A C 1
ATOM 683 O O . ARG A 1 87 ? 1.572 -43.185 -56.471 1.00 91.69 87 ARG A O 1
ATOM 690 N N . THR A 1 88 ? 2.523 -45.196 -56.782 1.00 91.12 88 THR A N 1
ATOM 691 C CA . THR A 1 88 ? 1.991 -45.841 -55.578 1.00 91.12 88 THR A CA 1
ATOM 692 C C . THR A 1 88 ? 2.926 -45.714 -54.373 1.00 91.12 88 THR A C 1
ATOM 694 O O . THR A 1 88 ? 2.485 -45.930 -53.244 1.00 91.12 88 THR A O 1
ATOM 697 N N . ASP A 1 89 ? 4.176 -45.277 -54.576 1.00 91.12 89 ASP A N 1
ATOM 698 C CA . ASP A 1 89 ? 5.148 -45.024 -53.509 1.00 91.12 89 ASP A CA 1
ATOM 699 C C . ASP A 1 89 ? 4.929 -43.651 -52.838 1.00 91.12 89 ASP A C 1
ATOM 701 O O . ASP A 1 89 ? 4.880 -42.590 -53.470 1.00 91.12 89 ASP A O 1
ATOM 705 N N . ALA A 1 90 ? 4.842 -43.647 -51.507 1.00 92.44 90 ALA A N 1
ATOM 706 C CA . ALA A 1 90 ? 4.635 -42.434 -50.715 1.00 92.44 90 ALA A CA 1
ATOM 707 C C . ALA A 1 90 ? 5.839 -41.473 -50.668 1.00 92.44 90 ALA A C 1
ATOM 709 O O . ALA A 1 90 ? 5.656 -40.276 -50.415 1.00 92.44 90 ALA A O 1
ATOM 710 N N . ARG A 1 91 ? 7.070 -41.966 -50.854 1.00 93.44 91 ARG A N 1
ATOM 711 C CA . ARG A 1 91 ? 8.320 -41.213 -50.650 1.00 93.44 91 ARG A CA 1
ATOM 712 C C . ARG A 1 91 ? 8.393 -39.991 -51.560 1.00 93.44 91 ARG A C 1
ATOM 714 O O . ARG A 1 91 ? 8.678 -38.898 -51.074 1.00 93.44 91 ARG A O 1
ATOM 721 N N . GLY A 1 92 ? 8.048 -40.138 -52.840 1.00 93.25 92 GLY A N 1
ATOM 722 C CA . GLY A 1 92 ? 8.054 -39.030 -53.801 1.00 93.25 92 GLY A CA 1
ATOM 723 C C . GLY A 1 92 ? 7.128 -37.877 -53.388 1.00 93.25 92 GLY A C 1
ATOM 724 O O . GLY A 1 92 ? 7.554 -36.722 -53.324 1.00 93.25 92 GLY A O 1
ATOM 725 N N . TYR A 1 93 ? 5.882 -38.185 -53.008 1.00 95.19 93 TYR A N 1
ATOM 726 C CA . TYR A 1 93 ? 4.911 -37.186 -52.536 1.00 95.19 93 TYR A CA 1
ATOM 727 C C . TYR A 1 93 ? 5.339 -36.522 -51.221 1.00 95.19 93 TYR A C 1
ATOM 729 O O . TYR A 1 93 ? 5.226 -35.302 -51.074 1.00 95.19 93 TYR A O 1
ATOM 737 N N . LEU A 1 94 ? 5.881 -37.302 -50.277 1.00 93.88 94 LEU A N 1
ATOM 738 C CA . LEU A 1 94 ? 6.400 -36.784 -49.009 1.00 93.88 94 LEU A CA 1
ATOM 739 C C . LEU A 1 94 ? 7.567 -35.810 -49.225 1.00 93.88 94 LEU A C 1
ATOM 741 O O . LEU A 1 94 ? 7.589 -34.742 -48.609 1.00 93.88 94 LEU A O 1
ATOM 745 N N . ARG A 1 95 ? 8.510 -36.144 -50.115 1.00 94.50 95 ARG A N 1
ATOM 746 C CA . ARG A 1 95 ? 9.651 -35.279 -50.448 1.00 94.50 95 ARG A CA 1
ATOM 747 C C . ARG A 1 95 ? 9.220 -34.015 -51.186 1.00 94.50 95 ARG A C 1
ATOM 749 O O . ARG A 1 95 ? 9.681 -32.937 -50.819 1.00 94.50 95 ARG A O 1
ATOM 756 N N . CYS A 1 96 ? 8.289 -34.102 -52.138 1.00 93.94 96 CYS A N 1
ATOM 757 C CA . CYS A 1 96 ? 7.714 -32.926 -52.803 1.00 93.94 96 CYS A CA 1
ATOM 758 C C . CYS A 1 96 ? 7.057 -31.964 -51.802 1.00 93.94 96 CYS A C 1
ATOM 760 O O . CYS A 1 96 ? 7.337 -30.764 -51.823 1.00 93.94 96 CYS A O 1
ATOM 762 N N . GLY A 1 97 ? 6.242 -32.482 -50.878 1.00 91.19 97 GLY A N 1
ATOM 763 C CA . GLY A 1 97 ? 5.623 -31.662 -49.838 1.00 91.19 97 GLY A CA 1
ATOM 764 C C . GLY A 1 97 ? 6.637 -31.066 -48.853 1.00 91.19 97 GLY A C 1
ATOM 765 O O . GLY A 1 97 ? 6.496 -29.914 -48.440 1.00 91.19 97 GLY A O 1
ATOM 766 N N . GLN A 1 98 ? 7.695 -31.804 -48.499 1.00 91.31 98 GLN A N 1
ATOM 767 C CA . GLN A 1 98 ? 8.783 -31.291 -47.660 1.00 91.31 98 GLN A CA 1
ATOM 768 C C . GLN A 1 98 ? 9.536 -30.145 -48.352 1.00 91.31 98 GLN A C 1
ATOM 770 O O . GLN A 1 98 ? 9.779 -29.109 -47.733 1.00 91.31 98 GLN A O 1
ATOM 775 N N . LEU A 1 99 ? 9.872 -30.311 -49.632 1.00 92.56 99 LEU A N 1
ATOM 776 C CA . LEU A 1 99 ? 10.569 -29.304 -50.432 1.00 92.56 99 LEU A CA 1
ATOM 777 C C . LEU A 1 99 ? 9.719 -28.043 -50.638 1.00 92.56 99 LEU A C 1
ATOM 779 O O . LEU A 1 99 ? 10.241 -26.938 -50.519 1.00 92.56 99 LEU A O 1
ATOM 783 N N . ALA A 1 100 ? 8.411 -28.183 -50.867 1.00 89.56 100 ALA A N 1
ATOM 784 C CA . ALA A 1 100 ? 7.493 -27.045 -50.963 1.00 89.56 100 ALA A CA 1
ATOM 785 C C . ALA A 1 100 ? 7.422 -26.246 -49.647 1.00 89.56 100 ALA A C 1
ATOM 787 O O . ALA A 1 100 ? 7.493 -25.018 -49.663 1.00 89.56 100 ALA A O 1
ATOM 788 N N . ARG A 1 101 ? 7.417 -26.927 -48.489 1.00 87.25 101 ARG A N 1
ATOM 789 C CA . ARG A 1 101 ? 7.502 -26.261 -47.175 1.00 87.25 101 ARG A CA 1
ATOM 790 C C . ARG A 1 101 ? 8.816 -25.514 -46.970 1.00 87.25 101 ARG A C 1
ATOM 792 O O . ARG A 1 101 ? 8.799 -24.444 -46.375 1.00 87.25 101 ARG A O 1
ATOM 799 N N . LEU A 1 102 ? 9.937 -26.064 -47.441 1.00 86.75 102 LEU A N 1
ATOM 800 C CA . LEU A 1 102 ? 11.234 -25.379 -47.385 1.00 86.75 102 LEU A CA 1
ATOM 801 C C . LEU A 1 102 ? 11.253 -24.113 -48.254 1.00 86.75 102 LEU A C 1
ATOM 803 O O . LEU A 1 102 ? 11.929 -23.153 -47.903 1.00 86.75 102 LEU A O 1
ATOM 807 N N . LYS A 1 103 ? 10.471 -24.083 -49.340 1.00 84.56 103 LYS A N 1
ATOM 808 C CA . LYS A 1 103 ? 10.256 -22.894 -50.182 1.00 84.56 103 LYS A CA 1
ATOM 809 C C . LYS A 1 103 ? 9.179 -21.936 -49.641 1.00 84.56 103 LYS A C 1
ATOM 811 O O . LYS A 1 103 ? 8.817 -20.993 -50.333 1.00 84.56 103 LYS A O 1
ATOM 816 N N . SER A 1 104 ? 8.663 -22.164 -48.429 1.00 82.19 104 SER A N 1
ATOM 817 C CA . SER A 1 104 ? 7.543 -21.418 -47.825 1.00 82.19 104 SER A CA 1
ATOM 818 C C . SER A 1 104 ? 6.218 -21.487 -48.606 1.00 82.19 104 SER A C 1
ATOM 820 O O . SER A 1 104 ? 5.291 -20.735 -48.313 1.00 82.19 104 SER A O 1
ATOM 822 N N . ASP A 1 105 ? 6.087 -22.419 -49.556 1.00 84.12 105 ASP A N 1
ATOM 823 C CA . ASP A 1 105 ? 4.852 -22.682 -50.298 1.00 84.12 105 ASP A CA 1
ATOM 824 C C . ASP A 1 105 ? 4.030 -23.765 -49.582 1.00 84.12 105 ASP A C 1
ATOM 826 O O . ASP A 1 105 ? 4.076 -24.963 -49.890 1.00 84.12 105 ASP A O 1
ATOM 830 N N . PHE A 1 106 ? 3.305 -23.342 -48.546 1.00 83.25 106 PHE A N 1
ATOM 831 C CA . PHE A 1 106 ? 2.500 -24.241 -47.718 1.00 83.25 106 PHE A CA 1
ATOM 832 C C . PHE A 1 106 ? 1.273 -24.794 -48.458 1.00 83.25 106 PHE A C 1
ATOM 834 O O . PHE A 1 106 ? 0.904 -25.947 -48.230 1.00 83.25 106 PHE A O 1
ATOM 841 N N . ALA A 1 107 ? 0.681 -24.009 -49.364 1.00 82.50 107 ALA A N 1
ATOM 842 C CA . ALA A 1 107 ? -0.448 -24.437 -50.188 1.00 82.50 107 ALA A CA 1
ATOM 843 C C . ALA A 1 107 ? -0.007 -25.505 -51.200 1.00 82.50 107 ALA A C 1
ATOM 845 O O . ALA A 1 107 ? -0.610 -26.579 -51.286 1.00 82.50 107 ALA A O 1
ATOM 846 N N . GLY A 1 108 ? 1.119 -25.278 -51.884 1.00 84.94 108 GLY A N 1
ATOM 847 C CA . GLY A 1 108 ? 1.743 -26.275 -52.747 1.00 84.94 108 GLY A CA 1
ATOM 848 C C . GLY A 1 108 ? 2.097 -27.551 -51.987 1.00 84.94 108 GLY A C 1
ATOM 849 O O . GLY A 1 108 ? 1.806 -28.649 -52.458 1.00 84.94 108 GLY A O 1
ATOM 850 N N . ALA A 1 109 ? 2.630 -27.450 -50.766 1.00 88.38 109 ALA A N 1
ATOM 851 C CA . ALA A 1 109 ? 2.918 -28.628 -49.946 1.00 88.38 109 ALA A CA 1
ATOM 852 C C . ALA A 1 109 ? 1.672 -29.478 -49.647 1.00 88.38 109 ALA A C 1
ATOM 854 O O . ALA A 1 109 ? 1.737 -30.707 -49.696 1.00 88.38 109 ALA A O 1
ATOM 855 N N . GLN A 1 110 ? 0.539 -28.833 -49.364 1.00 87.25 110 GLN A N 1
ATOM 856 C CA . GLN A 1 110 ? -0.724 -29.512 -49.086 1.00 87.25 110 GLN A CA 1
ATOM 857 C C . GLN A 1 110 ? -1.249 -30.265 -50.312 1.00 87.25 110 GLN A C 1
ATOM 859 O O . GLN A 1 110 ? -1.657 -31.421 -50.187 1.00 87.25 110 GLN A O 1
ATOM 864 N N . THR A 1 111 ? -1.178 -29.654 -51.499 1.00 90.44 111 THR A N 1
ATOM 865 C CA . THR A 1 111 ? -1.607 -30.319 -52.741 1.00 90.44 111 THR A CA 1
ATOM 866 C C . THR A 1 111 ? -0.808 -31.597 -53.010 1.00 90.44 111 THR A C 1
ATOM 868 O O . THR A 1 111 ? -1.401 -32.617 -53.359 1.00 90.44 111 THR A O 1
ATOM 871 N N . TRP A 1 112 ? 0.505 -31.605 -52.744 1.00 93.44 112 TRP A N 1
ATOM 872 C CA . TRP A 1 112 ? 1.332 -32.812 -52.870 1.00 93.44 112 TRP A CA 1
ATOM 873 C C . TRP A 1 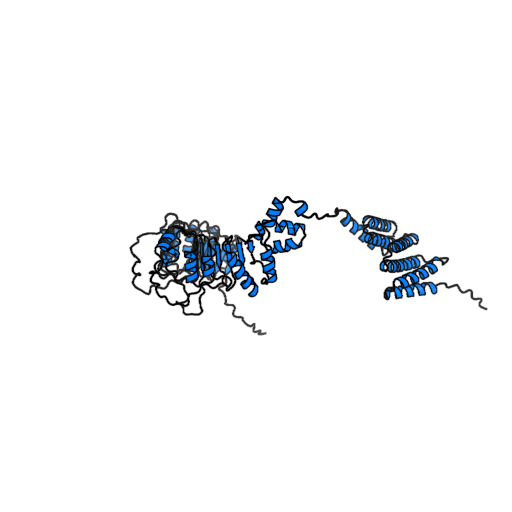112 ? 0.932 -33.922 -51.892 1.00 93.44 112 TRP A C 1
ATOM 875 O O . TRP A 1 112 ? 0.860 -35.083 -52.296 1.00 93.44 112 TRP A O 1
ATOM 885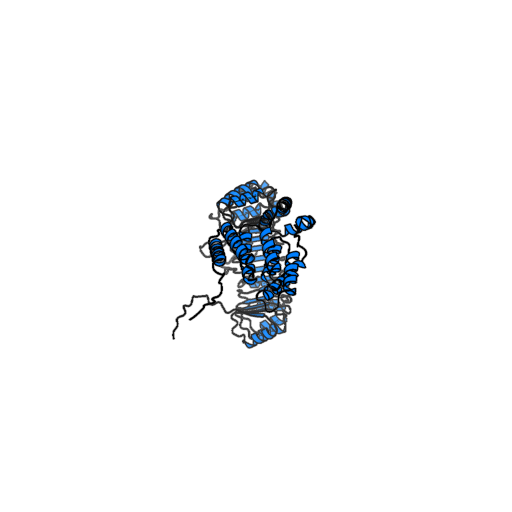 N N . TYR A 1 113 ? 0.628 -33.596 -50.631 1.00 92.75 113 TYR A N 1
ATOM 886 C CA . TYR A 1 113 ? 0.174 -34.605 -49.666 1.00 92.75 113 TYR A CA 1
ATOM 887 C C . TYR A 1 113 ? -1.199 -35.179 -50.034 1.00 92.75 113 TYR A C 1
ATOM 889 O O . TYR A 1 113 ? -1.392 -36.391 -49.958 1.00 92.75 113 TYR A O 1
ATOM 897 N N . GLN A 1 114 ? -2.129 -34.338 -50.498 1.00 91.38 114 GLN A N 1
ATOM 898 C CA . GLN A 1 114 ? -3.446 -34.780 -50.967 1.00 91.38 114 GLN A CA 1
ATOM 899 C C . GLN A 1 114 ? -3.349 -35.656 -52.221 1.00 91.38 114 GLN A C 1
ATOM 901 O O . GLN A 1 114 ? -4.055 -36.656 -52.329 1.00 91.38 114 GLN A O 1
ATOM 906 N N . GLN A 1 115 ? -2.462 -35.318 -53.161 1.00 92.44 115 GLN A N 1
ATOM 907 C CA . GLN A 1 115 ? -2.192 -36.165 -54.325 1.00 92.44 115 GLN A CA 1
ATOM 908 C C . GLN A 1 115 ? -1.586 -37.513 -53.923 1.00 92.44 115 GLN A C 1
ATOM 910 O O . GLN A 1 115 ? -1.954 -38.530 -54.505 1.00 92.44 115 GLN A O 1
ATOM 915 N N . GLY A 1 116 ? -0.716 -37.541 -52.910 1.00 91.38 116 GLY A N 1
ATOM 916 C CA . GLY A 1 116 ? -0.198 -38.789 -52.351 1.00 91.38 116 GLY A CA 1
ATOM 917 C C . GLY A 1 116 ? -1.310 -39.666 -51.776 1.00 91.38 116 GLY A C 1
ATOM 918 O O . GLY A 1 116 ? -1.383 -40.842 -52.102 1.00 91.38 116 GLY A O 1
ATOM 919 N N . LEU A 1 117 ? -2.242 -39.093 -51.007 1.00 90.94 117 LEU A N 1
ATOM 920 C CA . LEU A 1 117 ? -3.380 -39.836 -50.443 1.00 90.94 117 LEU A CA 1
ATOM 921 C C . LEU A 1 117 ? -4.329 -40.427 -51.497 1.00 90.94 117 LEU A C 1
ATOM 923 O O . LEU A 1 117 ? -5.004 -41.410 -51.211 1.00 90.94 117 LEU A O 1
ATOM 927 N N . LYS A 1 118 ? -4.389 -39.846 -52.701 1.00 93.06 118 LYS A N 1
ATOM 928 C CA . LYS A 1 118 ? -5.205 -40.369 -53.809 1.00 93.06 118 LYS A CA 1
ATOM 929 C C . LYS A 1 118 ? -4.551 -41.543 -54.542 1.00 93.06 118 LYS A C 1
ATOM 931 O O . LYS A 1 118 ? -5.271 -42.387 -55.059 1.00 93.06 118 LYS A O 1
ATOM 936 N N . ASN A 1 119 ? -3.220 -41.567 -54.629 1.00 90.38 119 ASN A N 1
ATOM 937 C CA . ASN A 1 119 ? -2.486 -42.518 -55.476 1.00 90.38 119 ASN A CA 1
ATOM 938 C C . ASN A 1 119 ? -1.787 -43.639 -54.687 1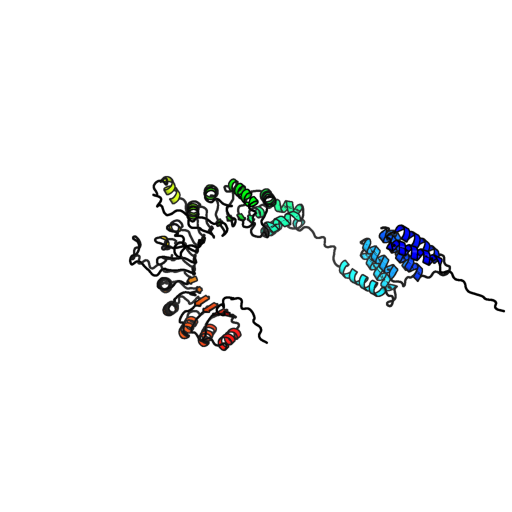.00 90.38 119 ASN A C 1
ATOM 940 O O . ASN A 1 119 ? -1.539 -44.710 -55.235 1.00 90.38 119 ASN A O 1
ATOM 944 N N . VAL A 1 120 ? -1.472 -43.411 -53.410 1.00 92.06 120 VAL A N 1
ATOM 945 C CA . VAL A 1 120 ? -0.761 -44.364 -52.547 1.00 92.06 120 VAL A CA 1
ATOM 946 C C . VAL A 1 120 ? -1.770 -45.279 -51.832 1.00 92.06 120 VAL A C 1
ATOM 948 O O . VAL A 1 120 ? -2.681 -44.765 -51.180 1.00 92.06 120 VAL A O 1
ATOM 951 N N . PRO A 1 121 ? -1.612 -46.616 -51.874 1.00 90.75 121 PRO A N 1
ATOM 952 C CA . PRO A 1 121 ? -2.468 -47.548 -51.137 1.00 90.75 121 PRO A CA 1
ATOM 953 C C . PRO A 1 121 ? -2.398 -47.354 -49.615 1.00 90.75 121 PRO A C 1
ATOM 955 O O . PRO A 1 121 ? -1.332 -47.087 -49.059 1.00 90.75 121 PRO A O 1
ATOM 958 N N . GLN A 1 122 ? -3.509 -47.587 -48.908 1.00 87.62 122 GLN A N 1
ATOM 959 C CA . GLN A 1 122 ? -3.588 -47.397 -47.448 1.00 87.62 122 GLN A CA 1
ATOM 960 C C . GLN A 1 122 ? -2.602 -48.261 -46.643 1.00 87.62 122 GLN A C 1
ATOM 962 O O . GLN A 1 122 ? -2.178 -47.864 -45.557 1.00 87.62 122 GLN A O 1
ATOM 967 N N . HIS A 1 123 ? -2.229 -49.430 -47.172 1.00 85.25 123 HIS A N 1
ATOM 968 C CA . HIS A 1 123 ? -1.295 -50.361 -46.535 1.00 85.25 123 HIS A CA 1
ATOM 969 C C . HIS A 1 123 ? 0.184 -49.967 -46.700 1.00 85.25 123 HIS A C 1
ATOM 971 O O . HIS A 1 123 ? 1.043 -50.572 -46.063 1.00 85.25 123 HIS A O 1
ATOM 977 N N . HIS A 1 124 ? 0.501 -48.961 -47.523 1.00 89.25 124 HIS A N 1
ATOM 978 C CA . HIS A 1 124 ? 1.872 -48.495 -47.719 1.00 89.25 124 HIS A CA 1
ATOM 979 C C . HIS A 1 124 ? 2.398 -47.794 -46.452 1.00 89.25 124 HIS A C 1
ATOM 981 O O . HIS A 1 124 ? 1.714 -46.950 -45.868 1.00 89.25 124 HIS A O 1
ATOM 987 N N . GLU A 1 125 ? 3.647 -48.068 -46.060 1.00 86.81 125 GLU A N 1
ATOM 988 C CA . GLU A 1 125 ? 4.281 -47.554 -44.830 1.00 86.81 125 GLU A CA 1
ATOM 989 C C . GLU A 1 125 ? 4.136 -46.023 -44.674 1.00 86.81 125 GLU A C 1
ATOM 991 O O . GLU A 1 125 ? 3.789 -45.498 -43.614 1.00 86.81 125 GLU A O 1
ATOM 996 N N . GLY A 1 126 ? 4.333 -45.288 -45.772 1.00 84.94 126 GLY A N 1
ATOM 997 C CA . GLY A 1 126 ? 4.227 -43.827 -45.806 1.00 84.94 126 GLY A CA 1
ATOM 998 C C . GLY A 1 126 ? 2.807 -43.232 -45.836 1.00 84.94 126 GLY A C 1
ATOM 999 O O . GLY A 1 126 ? 2.684 -42.013 -45.688 1.00 84.94 126 GLY A O 1
ATOM 1000 N N . TYR A 1 127 ? 1.737 -44.027 -45.981 1.00 90.50 127 TYR A N 1
ATOM 1001 C CA . TYR A 1 127 ? 0.362 -43.508 -46.108 1.00 90.50 127 TYR A CA 1
ATOM 1002 C C . TYR A 1 127 ? -0.103 -42.778 -44.839 1.00 90.50 127 TYR A C 1
ATOM 1004 O O . TYR A 1 127 ? -0.603 -41.652 -44.898 1.00 90.50 127 TYR A O 1
ATOM 1012 N N . ARG A 1 128 ? 0.156 -43.353 -43.654 1.00 89.69 128 ARG A N 1
ATOM 1013 C CA . ARG A 1 128 ? -0.158 -42.710 -42.360 1.00 89.69 128 ARG A CA 1
ATOM 1014 C C . ARG A 1 128 ? 0.544 -41.358 -42.201 1.00 89.69 128 ARG A C 1
ATOM 1016 O O . ARG A 1 128 ? -0.025 -40.415 -41.649 1.00 89.69 128 ARG A O 1
ATOM 1023 N N . LYS A 1 129 ? 1.777 -41.247 -42.707 1.00 89.44 129 LYS A N 1
ATOM 1024 C CA . LYS A 1 129 ? 2.568 -40.011 -42.654 1.00 89.44 129 LYS A CA 1
ATOM 1025 C C . LYS A 1 129 ? 1.992 -38.938 -43.580 1.00 89.44 129 LYS A C 1
ATOM 1027 O O . LYS A 1 129 ? 1.898 -37.785 -43.161 1.00 89.44 129 LYS A O 1
ATOM 1032 N N . LEU A 1 130 ? 1.545 -39.315 -44.782 1.00 89.81 130 LEU A N 1
ATOM 1033 C CA . LEU A 1 130 ? 0.814 -38.427 -45.695 1.00 89.81 130 LEU A CA 1
ATOM 1034 C C . LEU A 1 130 ? -0.490 -37.917 -45.059 1.00 89.81 130 LEU A C 1
ATOM 1036 O O . LEU A 1 130 ? -0.740 -36.712 -45.072 1.00 89.81 130 LEU A O 1
ATOM 1040 N N . ALA A 1 131 ? -1.266 -38.801 -44.422 1.00 88.06 131 ALA A N 1
ATOM 1041 C CA . ALA A 1 131 ? -2.525 -38.442 -43.766 1.00 88.06 131 ALA A CA 1
ATOM 1042 C C . ALA A 1 131 ? -2.316 -37.445 -42.614 1.00 88.06 131 ALA A C 1
ATOM 1044 O O . ALA A 1 131 ? -2.984 -36.413 -42.550 1.00 88.06 131 ALA A O 1
ATOM 1045 N N . SER A 1 132 ? -1.326 -37.698 -41.749 1.00 88.06 132 SER A N 1
ATOM 1046 C CA . SER A 1 132 ? -0.992 -36.797 -40.639 1.00 88.06 132 SER A CA 1
ATOM 1047 C C . SER A 1 132 ? -0.531 -35.416 -41.117 1.00 88.06 132 SER A C 1
ATOM 1049 O O . SER A 1 132 ? -0.929 -34.397 -40.550 1.00 88.06 132 SER A O 1
ATOM 1051 N N . LEU A 1 133 ? 0.307 -35.360 -42.158 1.00 86.81 133 LEU A N 1
ATOM 1052 C CA . LEU A 1 133 ? 0.816 -34.096 -42.697 1.00 86.81 133 LEU A CA 1
ATOM 1053 C C . LEU A 1 133 ? -0.262 -33.302 -43.443 1.00 86.81 133 LEU A C 1
ATOM 1055 O O . LEU A 1 133 ? -0.295 -32.079 -43.315 1.00 86.81 133 LEU A O 1
ATOM 1059 N N . SER A 1 134 ? -1.164 -33.984 -44.152 1.00 83.12 134 SER A N 1
ATOM 1060 C CA . SER A 1 134 ? -2.335 -33.358 -44.770 1.00 83.12 134 SER A CA 1
ATOM 1061 C C . SER A 1 134 ? -3.259 -32.749 -43.707 1.00 83.12 134 SER A C 1
ATOM 1063 O O . SER A 1 134 ? -3.622 -31.581 -43.824 1.00 83.12 134 SER A O 1
ATOM 1065 N N . ALA A 1 135 ? -3.554 -33.470 -42.618 1.00 79.56 135 ALA A N 1
ATOM 1066 C CA . ALA A 1 135 ? -4.415 -32.977 -41.537 1.00 79.56 135 ALA A CA 1
ATOM 1067 C C . ALA A 1 135 ? -3.820 -31.766 -40.789 1.00 79.56 135 ALA A C 1
ATOM 1069 O O . ALA A 1 135 ? -4.485 -30.747 -40.633 1.00 79.56 135 ALA A O 1
ATOM 1070 N N . LYS A 1 136 ? -2.533 -31.817 -40.411 1.00 73.00 136 LYS A N 1
ATOM 1071 C CA . LYS A 1 136 ? -1.840 -30.723 -39.687 1.00 73.00 136 LYS A CA 1
ATOM 1072 C C . LYS A 1 136 ? -1.741 -29.407 -40.466 1.00 73.00 136 LYS A C 1
ATOM 1074 O O . LYS A 1 136 ? -1.429 -28.373 -39.879 1.00 73.00 136 LYS A O 1
ATOM 1079 N N . SER A 1 137 ? -1.910 -29.448 -41.786 1.00 58.00 137 SER A N 1
ATOM 1080 C CA . SER A 1 137 ? -1.833 -28.257 -42.638 1.00 58.00 137 SER A CA 1
ATOM 1081 C C . SER A 1 137 ? -3.140 -27.456 -42.673 1.00 58.00 137 SER A C 1
ATOM 1083 O O . SER A 1 137 ? -3.081 -26.240 -42.831 1.00 58.00 137 SER A O 1
ATOM 1085 N N . ILE A 1 138 ? -4.282 -28.111 -42.431 1.00 57.00 138 ILE A N 1
ATOM 1086 C CA . ILE A 1 138 ? -5.622 -27.501 -42.440 1.00 57.00 138 ILE A CA 1
ATOM 1087 C C . ILE A 1 138 ? -5.787 -26.522 -41.261 1.00 57.00 138 ILE A C 1
ATOM 1089 O O . ILE A 1 138 ? -6.298 -25.422 -41.451 1.00 57.00 138 ILE A O 1
ATOM 1093 N N . ASP A 1 139 ? -5.240 -26.850 -40.085 1.00 52.91 139 ASP A N 1
ATOM 1094 C CA . ASP A 1 139 ? -5.278 -25.971 -38.901 1.00 52.91 139 ASP A CA 1
ATOM 1095 C C . ASP A 1 139 ? -4.446 -24.687 -39.052 1.00 52.91 139 ASP A C 1
ATOM 1097 O O . ASP A 1 139 ? -4.695 -23.694 -38.371 1.00 52.91 139 ASP A O 1
ATOM 1101 N N . LYS A 1 140 ? -3.435 -24.676 -39.932 1.00 52.72 140 LYS A N 1
ATOM 1102 C CA . LYS A 1 140 ? -2.531 -23.522 -40.095 1.00 52.72 140 LYS A CA 1
ATOM 1103 C C . LYS A 1 140 ? -2.921 -22.586 -41.234 1.00 52.72 140 LYS A C 1
ATOM 1105 O O . LYS A 1 140 ? -2.479 -21.443 -41.223 1.00 52.72 140 LYS A O 1
ATOM 1110 N N . SER A 1 141 ? -3.723 -23.041 -42.199 1.00 48.97 141 SER A N 1
ATOM 1111 C CA . SER A 1 141 ? -4.184 -22.220 -43.328 1.00 48.97 141 SER A CA 1
ATOM 1112 C C . SER A 1 141 ? -5.436 -21.390 -43.022 1.00 48.97 141 SER A C 1
ATOM 1114 O O . SER A 1 141 ? -5.742 -20.478 -43.783 1.00 48.97 141 SER A O 1
ATOM 1116 N N . ALA A 1 142 ? -6.160 -21.692 -41.936 1.00 48.34 142 ALA A N 1
ATOM 1117 C CA . ALA A 1 142 ? -7.379 -20.975 -41.541 1.00 48.34 142 ALA A CA 1
ATOM 1118 C C . ALA A 1 142 ? -7.120 -19.689 -40.729 1.00 48.34 142 ALA A C 1
ATOM 1120 O O . ALA A 1 142 ? -8.013 -18.856 -40.597 1.00 48.34 142 ALA A O 1
ATOM 1121 N N . ALA A 1 143 ? -5.908 -19.492 -40.202 1.00 46.62 143 ALA A N 1
ATOM 1122 C CA . ALA A 1 143 ? -5.532 -18.236 -39.564 1.00 46.62 143 ALA A CA 1
ATOM 1123 C C . ALA A 1 143 ? -4.951 -17.283 -40.626 1.00 46.62 143 ALA A C 1
ATOM 1125 O O . ALA A 1 143 ? -3.936 -17.631 -41.240 1.00 46.62 143 ALA A O 1
ATOM 1126 N N . PRO A 1 144 ? -5.526 -16.083 -40.858 1.00 51.16 144 PRO A N 1
ATOM 1127 C CA . PRO A 1 144 ? -4.827 -15.063 -41.633 1.00 51.16 144 PRO A CA 1
ATOM 1128 C C . PRO A 1 144 ? -3.457 -14.808 -40.985 1.00 51.16 144 PRO A C 1
ATOM 1130 O O . PRO A 1 144 ? -3.325 -14.959 -39.765 1.00 51.16 144 PRO A O 1
ATOM 1133 N N . PRO A 1 145 ? -2.417 -14.436 -41.756 1.00 53.25 145 PRO A N 1
ATOM 1134 C CA . PRO A 1 145 ? -1.131 -14.097 -41.172 1.00 53.25 145 PRO A CA 1
ATOM 1135 C C . PRO A 1 145 ? -1.378 -12.967 -40.179 1.00 53.25 145 PRO A C 1
ATOM 1137 O O . PRO A 1 145 ? -1.732 -11.856 -40.574 1.00 53.25 145 PRO A O 1
ATOM 1140 N N . ASN A 1 146 ? -1.247 -13.274 -38.890 1.00 54.03 146 ASN A N 1
ATOM 1141 C CA . ASN A 1 146 ? -1.335 -12.312 -37.806 1.00 54.03 146 ASN A CA 1
ATOM 1142 C C . ASN A 1 146 ? -0.221 -11.285 -38.044 1.00 54.03 146 ASN A C 1
ATOM 1144 O O . ASN A 1 146 ? 0.919 -11.459 -37.616 1.00 54.03 146 ASN A O 1
ATOM 1148 N N . LYS A 1 147 ? -0.514 -10.229 -38.809 1.00 60.66 147 LYS A N 1
ATOM 1149 C CA . LYS A 1 147 ? 0.335 -9.047 -38.888 1.00 60.66 147 LYS A CA 1
ATOM 1150 C C . LYS A 1 147 ? 0.171 -8.374 -37.534 1.00 60.66 147 LYS A C 1
ATOM 1152 O O . LYS A 1 147 ? -0.703 -7.530 -37.372 1.00 60.66 147 LYS A O 1
ATOM 1157 N N . CYS A 1 148 ? 0.965 -8.797 -36.553 1.00 62.28 148 CYS A N 1
ATOM 1158 C CA . CYS A 1 148 ? 1.096 -8.096 -35.285 1.00 62.28 148 CYS A CA 1
ATOM 1159 C C . CYS A 1 148 ? 1.497 -6.650 -35.605 1.00 62.28 148 CYS A C 1
ATOM 1161 O O . CYS A 1 148 ? 2.633 -6.396 -36.008 1.00 62.28 148 CYS A O 1
ATOM 1163 N N . ARG A 1 149 ? 0.540 -5.719 -35.526 1.00 73.31 149 ARG A N 1
ATOM 1164 C CA . ARG A 1 149 ? 0.795 -4.285 -35.688 1.00 73.31 149 ARG A CA 1
ATOM 1165 C C . ARG A 1 149 ? 1.246 -3.730 -34.342 1.00 73.31 149 ARG A C 1
ATOM 1167 O O . ARG A 1 149 ? 0.720 -4.135 -33.310 1.00 73.31 149 ARG A O 1
ATOM 1174 N N . ASP A 1 150 ? 2.225 -2.830 -34.361 1.00 82.25 150 ASP A N 1
ATOM 1175 C CA . ASP A 1 150 ? 2.691 -2.157 -33.146 1.00 82.25 150 ASP A CA 1
ATOM 1176 C C . ASP A 1 150 ? 1.537 -1.300 -32.586 1.00 82.25 150 ASP A C 1
ATOM 1178 O O . ASP A 1 150 ? 1.013 -0.462 -33.329 1.00 82.25 150 ASP A O 1
ATOM 1182 N N . PRO A 1 151 ? 1.117 -1.483 -31.320 1.00 85.50 151 PRO A N 1
ATOM 1183 C CA . PRO A 1 151 ? 0.034 -0.708 -30.717 1.00 85.50 151 PRO A CA 1
ATOM 1184 C C . PRO A 1 151 ? 0.233 0.806 -30.834 1.00 85.50 151 PRO A C 1
ATOM 1186 O O . PRO A 1 151 ? -0.739 1.526 -31.044 1.00 85.50 151 PRO A O 1
ATOM 1189 N N . LEU A 1 152 ? 1.483 1.287 -30.806 1.00 88.19 152 LEU A N 1
ATOM 1190 C CA . LEU A 1 152 ? 1.791 2.716 -30.935 1.00 88.19 152 LEU A CA 1
ATOM 1191 C C . LEU A 1 152 ? 1.527 3.284 -32.337 1.00 88.19 152 LEU A C 1
ATOM 1193 O O . LEU A 1 152 ? 1.557 4.493 -32.526 1.00 88.19 152 LEU A O 1
ATOM 1197 N N . THR A 1 153 ? 1.296 2.420 -33.329 1.00 86.69 153 THR A N 1
ATOM 1198 C CA . THR A 1 153 ? 0.958 2.824 -34.706 1.00 86.69 153 THR A CA 1
ATOM 1199 C C . THR A 1 153 ? -0.542 2.824 -34.981 1.00 86.69 153 THR A C 1
ATOM 1201 O O . THR A 1 153 ? -0.964 3.292 -36.035 1.00 86.69 153 THR A O 1
ATOM 1204 N N . VAL A 1 154 ? -1.342 2.265 -34.069 1.00 88.88 154 VAL A N 1
ATOM 1205 C CA . VAL A 1 154 ? -2.787 2.068 -34.257 1.00 88.88 154 VAL A CA 1
ATOM 1206 C C . VAL A 1 154 ? -3.598 2.837 -33.219 1.00 88.88 154 VAL A C 1
ATOM 1208 O O . VAL A 1 154 ? -4.677 3.326 -33.540 1.00 88.88 154 VAL A O 1
ATOM 1211 N N . LEU A 1 155 ? -3.106 2.932 -31.982 1.00 89.69 155 LEU A N 1
ATOM 1212 C CA . LEU A 1 155 ? -3.830 3.561 -30.884 1.00 89.69 155 LEU A CA 1
ATOM 1213 C C . LEU A 1 155 ? -3.656 5.091 -30.879 1.00 89.69 155 LEU A C 1
ATOM 1215 O O . LEU A 1 155 ? -2.568 5.577 -31.196 1.00 89.69 155 LEU A O 1
ATOM 1219 N N . PRO A 1 156 ? -4.691 5.850 -30.468 1.00 93.19 156 PRO A N 1
ATOM 1220 C CA . PRO A 1 156 ? -4.566 7.279 -30.185 1.00 93.19 156 PRO A CA 1
ATOM 1221 C C . PRO A 1 156 ? -3.550 7.565 -29.072 1.00 93.19 156 PRO A C 1
ATOM 1223 O O . PRO A 1 156 ? -3.366 6.756 -28.155 1.00 93.19 156 PRO A O 1
ATOM 1226 N N . VAL A 1 157 ? -2.919 8.741 -29.125 1.00 89.50 157 VAL A N 1
ATOM 1227 C CA . VAL A 1 157 ? -1.867 9.145 -28.176 1.00 89.50 157 VAL A CA 1
ATOM 1228 C C . VAL A 1 157 ? -2.379 9.227 -26.736 1.00 89.50 157 VAL A C 1
ATOM 1230 O O . VAL A 1 157 ? -1.650 8.901 -25.805 1.00 89.50 157 VAL A O 1
ATOM 1233 N N . GLU A 1 158 ? -3.650 9.571 -26.543 1.00 90.81 158 GLU A N 1
ATOM 1234 C CA . GLU A 1 158 ? -4.301 9.653 -25.237 1.00 90.81 158 GLU A CA 1
ATOM 1235 C C . GLU A 1 158 ? -4.362 8.278 -24.570 1.00 90.81 158 GLU A C 1
ATOM 1237 O O . GLU A 1 158 ? -4.026 8.136 -23.396 1.00 90.81 158 GLU A O 1
ATOM 1242 N N . ILE A 1 159 ? -4.718 7.243 -25.337 1.00 91.88 159 ILE A N 1
ATOM 1243 C CA . ILE A 1 159 ? -4.782 5.863 -24.841 1.00 91.88 159 ILE A CA 1
ATOM 1244 C C . ILE A 1 159 ? -3.379 5.357 -24.514 1.00 91.88 159 ILE A C 1
ATOM 1246 O O . ILE A 1 159 ? -3.177 4.714 -23.487 1.00 91.88 159 ILE A O 1
ATOM 1250 N N . ILE A 1 160 ? -2.393 5.690 -25.349 1.00 90.06 160 ILE A N 1
ATOM 1251 C CA . ILE A 1 160 ? -0.985 5.364 -25.097 1.00 90.06 160 ILE A CA 1
ATOM 1252 C C . ILE A 1 160 ? -0.515 6.018 -23.788 1.00 90.06 160 ILE A C 1
ATOM 1254 O O . ILE A 1 160 ? 0.089 5.345 -22.954 1.00 90.06 160 ILE A O 1
ATOM 1258 N N . HIS A 1 161 ? -0.844 7.293 -23.562 1.00 87.62 161 HIS A N 1
ATOM 1259 C CA . HIS A 1 161 ? -0.523 7.999 -22.321 1.00 87.62 161 HIS A CA 1
ATOM 1260 C C . HIS A 1 161 ? -1.225 7.398 -21.098 1.00 87.62 161 HIS A C 1
ATOM 1262 O O . HIS A 1 161 ? -0.586 7.251 -20.059 1.00 87.62 161 HIS A O 1
ATOM 1268 N N . MET A 1 162 ? -2.494 6.998 -21.212 1.00 88.81 162 MET A N 1
ATOM 1269 C CA . MET A 1 162 ? -3.193 6.295 -20.130 1.00 88.81 162 MET A CA 1
ATOM 1270 C C . MET A 1 162 ? -2.510 4.970 -19.794 1.00 88.81 162 MET A C 1
ATOM 1272 O O . MET A 1 162 ? -2.275 4.690 -18.626 1.00 88.81 162 MET A O 1
ATOM 1276 N N . VAL A 1 163 ? -2.124 4.175 -20.798 1.00 90.06 163 VAL A N 1
ATOM 1277 C CA . VAL A 1 163 ? -1.378 2.922 -20.581 1.00 90.06 163 VAL A CA 1
ATOM 1278 C C . VAL A 1 163 ? -0.059 3.196 -19.861 1.00 90.06 163 VAL A C 1
ATOM 1280 O O . VAL A 1 163 ? 0.290 2.496 -18.915 1.00 90.06 163 VAL A O 1
ATOM 1283 N N . TYR A 1 164 ? 0.656 4.237 -20.277 1.00 88.75 164 TYR A N 1
ATOM 1284 C CA . TYR A 1 164 ? 1.916 4.647 -19.671 1.00 88.75 164 TYR A CA 1
ATOM 1285 C C . TYR A 1 164 ? 1.794 5.074 -18.203 1.00 88.75 164 TYR A C 1
ATOM 1287 O O . TYR A 1 164 ? 2.734 4.846 -17.447 1.00 88.75 164 TYR A O 1
ATOM 1295 N N . GLN A 1 165 ? 0.655 5.627 -17.772 1.00 85.56 165 GLN A N 1
ATOM 1296 C CA . GLN A 1 165 ? 0.411 5.975 -16.363 1.00 85.56 165 GLN A CA 1
ATOM 1297 C C . GLN A 1 165 ? 0.347 4.755 -15.432 1.00 85.56 165 GLN A C 1
ATOM 1299 O O . GLN A 1 165 ? 0.521 4.909 -14.226 1.00 85.56 165 GLN A O 1
ATOM 1304 N N . TYR A 1 166 ? 0.122 3.555 -15.971 1.00 87.88 166 TYR A N 1
ATOM 1305 C CA . TYR A 1 166 ? 0.124 2.314 -15.194 1.00 87.88 166 TYR A CA 1
ATOM 1306 C C . TYR A 1 166 ? 1.496 1.636 -15.125 1.00 87.88 166 TYR A C 1
ATOM 1308 O O . TYR A 1 166 ? 1.624 0.641 -14.417 1.00 87.88 166 TYR A O 1
ATOM 1316 N N . LEU A 1 167 ? 2.502 2.133 -15.854 1.00 86.81 167 LEU A N 1
ATOM 1317 C CA . LEU A 1 167 ? 3.835 1.534 -15.875 1.00 86.81 167 LEU A CA 1
ATOM 1318 C C . LEU A 1 167 ? 4.693 2.063 -14.728 1.00 86.81 167 LEU A C 1
ATOM 1320 O O . LEU A 1 167 ? 4.803 3.275 -14.531 1.00 86.81 167 LEU A O 1
ATOM 1324 N N . ASP A 1 168 ? 5.388 1.162 -14.036 1.00 81.12 168 ASP A N 1
ATOM 1325 C CA . ASP A 1 168 ? 6.450 1.560 -13.113 1.00 81.12 168 ASP A CA 1
ATOM 1326 C C . ASP A 1 168 ? 7.761 1.912 -13.855 1.00 81.12 168 ASP A C 1
ATOM 1328 O O . ASP A 1 168 ? 7.929 1.680 -15.059 1.00 81.12 168 ASP A O 1
ATOM 1332 N N . LEU A 1 169 ? 8.741 2.474 -13.138 1.00 80.19 169 LEU A N 1
ATOM 1333 C CA . LEU A 1 169 ? 10.034 2.852 -13.723 1.00 80.19 169 LEU A CA 1
ATOM 1334 C C . LEU A 1 169 ? 10.765 1.648 -14.356 1.00 80.19 169 LEU A C 1
ATOM 1336 O O . LEU A 1 169 ? 11.461 1.788 -15.367 1.00 80.19 169 LEU A O 1
ATOM 1340 N N . GLN A 1 170 ? 10.629 0.448 -13.789 1.00 80.75 170 GLN A N 1
ATOM 1341 C CA . GLN A 1 170 ? 11.285 -0.760 -14.283 1.00 80.75 170 GLN A CA 1
ATOM 1342 C C . GLN A 1 170 ? 10.631 -1.261 -15.581 1.00 80.75 170 GLN A C 1
ATOM 1344 O O . GLN A 1 170 ? 11.329 -1.602 -16.545 1.00 80.75 170 GLN A O 1
ATOM 1349 N N . GLU A 1 171 ? 9.310 -1.273 -15.638 1.00 87.75 171 GLU A N 1
ATOM 1350 C CA . GLU A 1 171 ? 8.509 -1.614 -16.806 1.00 87.75 171 GLU A CA 1
ATOM 1351 C C . GLU A 1 171 ? 8.734 -0.597 -17.922 1.00 87.75 171 GLU A C 1
ATOM 1353 O O . GLU A 1 171 ? 9.036 -0.986 -19.053 1.00 87.75 171 GLU A O 1
ATOM 1358 N N . ALA A 1 172 ? 8.744 0.698 -17.596 1.00 86.81 172 ALA A N 1
ATOM 1359 C CA . ALA A 1 172 ? 9.086 1.771 -18.522 1.00 86.81 172 ALA A CA 1
ATOM 1360 C C . ALA A 1 172 ? 10.495 1.575 -19.111 1.00 86.81 172 ALA A C 1
ATOM 1362 O O . ALA A 1 172 ? 10.685 1.604 -20.330 1.00 86.81 172 ALA A O 1
ATOM 1363 N N . THR A 1 173 ? 11.504 1.274 -18.282 1.00 83.31 173 THR A N 1
ATOM 1364 C CA . THR A 1 173 ? 12.865 1.010 -18.791 1.00 83.31 173 THR A CA 1
ATOM 1365 C C . THR A 1 173 ? 12.955 -0.241 -19.669 1.00 83.31 173 THR A C 1
ATOM 1367 O O . THR A 1 173 ? 13.801 -0.296 -20.568 1.00 83.31 173 THR A O 1
ATOM 1370 N N . SER A 1 174 ? 12.081 -1.225 -19.452 1.00 87.81 174 SER A N 1
ATOM 1371 C CA . SER A 1 174 ? 11.957 -2.405 -20.311 1.00 87.81 174 SER A CA 1
ATOM 1372 C C . SER A 1 174 ? 11.308 -2.038 -21.650 1.00 87.81 174 SER A C 1
ATOM 1374 O O . SER A 1 174 ? 11.823 -2.420 -22.704 1.00 87.81 174 SER A O 1
ATOM 1376 N N . CYS A 1 175 ? 10.267 -1.203 -21.624 1.00 89.50 175 CYS A N 1
ATOM 1377 C CA . CYS A 1 175 ? 9.583 -0.668 -22.802 1.00 89.50 175 CYS A CA 1
ATOM 1378 C C . CYS A 1 175 ? 10.518 0.148 -23.715 1.00 89.50 175 CYS A C 1
ATOM 1380 O O . CYS A 1 175 ? 10.435 0.042 -24.939 1.00 89.50 175 CYS A O 1
ATOM 1382 N N . LEU A 1 176 ? 11.510 0.858 -23.155 1.00 87.19 176 LEU A N 1
ATOM 1383 C CA . LEU A 1 176 ? 12.548 1.568 -23.931 1.00 87.19 176 LEU A CA 1
ATOM 1384 C C . LEU A 1 176 ? 13.385 0.664 -24.856 1.00 87.19 176 LEU A C 1
ATOM 1386 O O . LEU A 1 176 ? 14.133 1.170 -25.702 1.00 87.19 176 LEU A O 1
ATOM 1390 N N . ARG A 1 177 ? 13.338 -0.659 -24.657 1.00 87.94 177 ARG A N 1
ATOM 1391 C CA . ARG A 1 177 ? 14.107 -1.653 -25.420 1.00 87.94 177 ARG A CA 1
ATOM 1392 C C . ARG A 1 177 ? 13.272 -2.389 -26.469 1.00 87.94 177 ARG A C 1
ATOM 1394 O O . ARG A 1 177 ? 13.840 -3.212 -27.180 1.00 87.94 177 ARG A O 1
ATOM 1401 N N . VAL A 1 178 ? 11.972 -2.103 -26.567 1.00 90.44 178 VAL A N 1
ATOM 1402 C CA . VAL A 1 178 ? 11.043 -2.786 -27.483 1.00 90.44 178 VAL A CA 1
ATOM 1403 C C . VAL A 1 178 ? 11.280 -2.354 -28.930 1.00 90.44 178 VAL A C 1
ATOM 1405 O O . VAL A 1 178 ? 11.599 -3.178 -29.783 1.00 90.44 178 VAL A O 1
ATOM 1408 N N . SER A 1 179 ? 11.171 -1.056 -29.218 1.00 89.56 179 SER A N 1
ATOM 1409 C CA . SER A 1 179 ? 11.432 -0.493 -30.546 1.00 89.56 179 SER A CA 1
ATOM 1410 C C . SER A 1 179 ? 11.876 0.969 -30.446 1.00 89.56 179 SER A C 1
ATOM 1412 O O . SER A 1 179 ? 11.766 1.601 -29.393 1.00 89.56 179 SER A O 1
ATOM 1414 N N . ARG A 1 180 ? 12.387 1.536 -31.550 1.00 89.69 180 ARG A N 1
ATOM 1415 C CA . ARG A 1 180 ? 12.732 2.971 -31.609 1.00 89.69 180 ARG A CA 1
ATOM 1416 C C . ARG A 1 180 ? 11.502 3.858 -31.389 1.00 89.69 180 ARG A C 1
ATOM 1418 O O . ARG A 1 180 ? 11.629 4.902 -30.761 1.00 89.69 180 ARG A O 1
ATOM 1425 N N . LEU A 1 181 ? 10.333 3.422 -31.866 1.00 89.44 181 LEU A N 1
ATOM 1426 C CA . LEU A 1 181 ? 9.070 4.141 -31.702 1.00 89.44 181 LEU A CA 1
ATOM 1427 C C . LEU A 1 181 ? 8.650 4.181 -30.230 1.00 89.44 181 LEU A C 1
ATOM 1429 O O . LEU A 1 181 ? 8.418 5.262 -29.699 1.00 89.44 181 LEU A O 1
ATOM 1433 N N . TRP A 1 182 ? 8.671 3.027 -29.555 1.00 91.12 182 TRP A N 1
ATOM 1434 C CA . TRP A 1 182 ? 8.418 2.930 -28.113 1.00 91.12 182 TRP A CA 1
ATOM 1435 C C . TRP A 1 182 ? 9.378 3.793 -27.305 1.00 91.12 182 TRP A C 1
ATOM 1437 O O . TRP A 1 182 ? 8.957 4.532 -26.422 1.00 91.12 182 TRP A O 1
ATOM 1447 N N . ARG A 1 183 ? 10.671 3.755 -27.641 1.00 89.00 183 ARG A N 1
ATOM 1448 C CA . ARG A 1 183 ? 11.679 4.575 -26.969 1.00 89.00 183 ARG A CA 1
ATOM 1449 C C . ARG A 1 183 ? 11.384 6.071 -27.099 1.00 89.00 183 ARG A C 1
ATOM 1451 O O . ARG A 1 183 ? 11.447 6.778 -26.101 1.00 89.00 183 ARG A O 1
ATOM 1458 N N . ASN A 1 184 ? 11.099 6.545 -28.308 1.00 88.62 184 ASN A N 1
ATOM 1459 C CA . ASN A 1 184 ? 10.884 7.968 -28.561 1.00 88.62 184 ASN A CA 1
ATOM 1460 C C . ASN A 1 184 ? 9.563 8.457 -27.953 1.00 88.62 184 ASN A C 1
ATOM 1462 O O . ASN A 1 184 ? 9.544 9.524 -27.351 1.00 88.62 184 ASN A O 1
ATOM 1466 N N . SER A 1 185 ? 8.491 7.665 -28.062 1.00 89.19 185 SER A N 1
ATOM 1467 C CA . SER A 1 185 ? 7.187 7.990 -27.474 1.00 89.19 185 SER A CA 1
ATOM 1468 C C . SER A 1 185 ? 7.265 8.061 -25.948 1.00 89.19 185 SER A C 1
ATOM 1470 O O . SER A 1 185 ? 6.868 9.065 -25.369 1.00 89.19 185 SER A O 1
ATOM 1472 N N . LEU A 1 186 ? 7.875 7.063 -25.302 1.00 88.12 186 LEU A N 1
ATOM 1473 C CA . LEU A 1 186 ? 7.982 7.013 -23.843 1.00 88.12 186 LEU A CA 1
ATOM 1474 C C . LEU A 1 186 ? 8.870 8.128 -23.266 1.00 88.12 186 LEU A C 1
ATOM 1476 O O . LEU A 1 186 ? 8.610 8.612 -22.170 1.00 88.12 186 LEU A O 1
ATOM 1480 N N . LEU A 1 187 ? 9.928 8.536 -23.978 1.00 84.50 187 LEU A N 1
ATOM 1481 C CA . LEU A 1 187 ? 10.782 9.656 -23.556 1.00 84.50 187 LEU A CA 1
ATOM 1482 C C . LEU A 1 187 ? 10.119 11.025 -23.773 1.00 84.50 187 LEU A C 1
ATOM 1484 O O . LEU A 1 187 ? 10.485 11.975 -23.088 1.00 84.50 187 LEU A O 1
ATOM 1488 N N . ALA A 1 188 ? 9.163 11.135 -24.699 1.00 83.31 188 ALA A N 1
ATOM 1489 C CA . ALA A 1 188 ? 8.386 12.357 -24.901 1.00 83.31 188 ALA A CA 1
ATOM 1490 C C . ALA A 1 188 ? 7.303 12.551 -23.821 1.00 83.31 188 ALA A C 1
ATOM 1492 O O . ALA A 1 188 ? 6.908 13.681 -23.539 1.00 83.31 188 ALA A O 1
ATOM 1493 N N . THR A 1 189 ? 6.833 11.470 -23.189 1.00 81.25 189 THR A N 1
ATOM 1494 C CA . THR A 1 189 ? 5.830 11.528 -22.118 1.00 81.25 189 THR A CA 1
ATOM 1495 C C . THR A 1 189 ? 6.482 11.823 -20.762 1.00 81.25 189 THR A C 1
ATOM 1497 O O . THR A 1 189 ? 7.081 10.949 -20.141 1.00 81.25 189 THR A O 1
ATOM 1500 N N . TYR A 1 190 ? 6.332 13.055 -20.267 1.00 73.44 190 TYR A N 1
ATOM 1501 C CA . TYR A 1 190 ? 6.962 13.523 -19.022 1.00 73.44 190 TYR A CA 1
ATOM 1502 C C . TYR A 1 190 ? 6.460 12.823 -17.745 1.00 73.44 190 TYR A C 1
ATOM 1504 O O . TYR A 1 190 ? 7.243 12.573 -16.833 1.00 73.44 190 TYR A O 1
ATOM 1512 N N . SER A 1 191 ? 5.173 12.471 -17.676 1.00 74.25 191 SER A N 1
ATOM 1513 C CA . SER A 1 191 ? 4.511 12.049 -16.428 1.00 74.25 191 SER A CA 1
ATOM 1514 C C . SER A 1 191 ? 5.114 10.803 -15.771 1.00 74.25 191 SER A C 1
ATOM 1516 O O . SER A 1 191 ? 5.050 10.660 -14.557 1.00 74.25 191 SER A O 1
ATOM 1518 N N . ILE A 1 192 ? 5.715 9.906 -16.555 1.00 76.38 192 ILE A N 1
ATOM 1519 C CA . ILE A 1 192 ? 6.339 8.670 -16.052 1.00 76.38 192 ILE A CA 1
ATOM 1520 C C . ILE A 1 192 ? 7.686 8.974 -15.385 1.00 76.38 192 ILE A C 1
ATOM 1522 O O . ILE A 1 192 ? 8.078 8.323 -14.421 1.00 76.38 192 ILE A O 1
ATOM 1526 N N . TRP A 1 193 ? 8.406 9.970 -15.907 1.00 77.31 193 TRP A N 1
ATOM 1527 C CA . TRP A 1 193 ? 9.745 10.344 -15.447 1.00 77.31 193 TRP A CA 1
ATOM 1528 C C . TRP A 1 193 ? 9.713 11.316 -14.268 1.00 77.31 193 TRP A C 1
ATOM 1530 O O . TRP A 1 193 ? 10.755 11.600 -13.688 1.00 77.31 193 TRP A O 1
ATOM 1540 N N . ASP A 1 194 ? 8.528 11.781 -13.883 1.00 81.00 194 ASP A N 1
ATOM 1541 C CA . ASP A 1 194 ? 8.329 12.616 -12.702 1.00 81.00 194 ASP A CA 1
ATOM 1542 C C . ASP A 1 194 ? 8.432 11.821 -11.385 1.00 81.00 194 ASP A C 1
ATOM 1544 O O . ASP A 1 194 ? 8.687 12.375 -10.316 1.00 81.00 194 ASP A O 1
ATOM 1548 N N . THR A 1 195 ? 8.284 10.493 -11.460 1.00 83.50 195 THR A N 1
ATOM 1549 C CA . THR A 1 195 ? 8.453 9.582 -10.323 1.00 83.50 195 THR A CA 1
ATOM 1550 C C . THR A 1 195 ? 9.723 8.751 -10.488 1.00 83.50 195 THR A C 1
ATOM 1552 O O . THR A 1 195 ? 9.842 7.904 -11.372 1.00 83.50 195 THR A O 1
ATOM 1555 N N . PHE A 1 196 ? 10.674 8.936 -9.580 1.00 86.25 196 PHE A N 1
ATOM 1556 C CA . PHE A 1 196 ? 11.883 8.134 -9.474 1.00 86.25 196 PHE A CA 1
ATOM 1557 C C . PHE A 1 196 ? 11.763 7.125 -8.326 1.00 86.25 196 PHE A C 1
ATOM 1559 O O . PHE A 1 196 ? 12.199 7.377 -7.200 1.00 86.25 196 PHE A O 1
ATOM 1566 N N . ASP A 1 197 ? 11.154 5.973 -8.613 1.00 87.12 197 ASP A N 1
ATOM 1567 C CA . ASP A 1 197 ? 10.903 4.907 -7.637 1.00 87.12 197 ASP A CA 1
ATOM 1568 C C . ASP A 1 197 ? 11.815 3.691 -7.873 1.00 87.12 197 ASP A C 1
ATOM 1570 O O . ASP A 1 197 ? 11.798 3.067 -8.936 1.00 87.12 197 ASP A O 1
ATOM 1574 N N . LEU A 1 198 ? 12.632 3.349 -6.874 1.00 86.06 198 LEU A N 1
ATOM 1575 C CA . LEU A 1 198 ? 13.529 2.189 -6.894 1.00 86.06 198 LEU A CA 1
ATOM 1576 C C . LEU A 1 198 ? 13.044 1.030 -6.010 1.00 86.06 198 LEU A C 1
ATOM 1578 O O . LEU A 1 198 ? 13.748 0.022 -5.887 1.00 86.06 198 LEU A O 1
ATOM 1582 N N . THR A 1 199 ? 11.867 1.144 -5.391 1.00 83.25 199 THR A N 1
ATOM 1583 C CA . THR A 1 199 ? 11.415 0.201 -4.358 1.00 83.25 199 THR A CA 1
ATOM 1584 C C . THR A 1 199 ? 11.221 -1.226 -4.879 1.00 83.25 199 THR A C 1
ATOM 1586 O O . THR A 1 199 ? 11.609 -2.192 -4.202 1.00 83.25 199 THR A O 1
ATOM 1589 N N . GLY A 1 200 ? 10.732 -1.355 -6.118 1.00 78.00 200 GLY A N 1
ATOM 1590 C CA . GLY A 1 200 ? 10.481 -2.622 -6.816 1.00 78.00 200 GLY A CA 1
ATOM 1591 C C . GLY A 1 200 ? 11.727 -3.356 -7.330 1.00 78.00 200 GLY A C 1
ATOM 1592 O O . GLY A 1 200 ? 11.645 -4.518 -7.734 1.00 78.00 200 GLY A O 1
ATOM 1593 N N . ILE A 1 201 ? 12.912 -2.738 -7.282 1.00 82.25 201 ILE A N 1
ATOM 1594 C CA . ILE A 1 201 ? 14.113 -3.326 -7.887 1.00 82.25 201 ILE A CA 1
ATOM 1595 C C . ILE A 1 201 ? 14.603 -4.531 -7.065 1.00 82.25 201 ILE A C 1
ATOM 1597 O O . ILE A 1 201 ? 14.695 -4.495 -5.839 1.00 82.25 201 ILE A O 1
ATOM 1601 N N . LYS A 1 202 ? 14.967 -5.631 -7.738 1.00 82.06 202 LYS A N 1
ATOM 1602 C CA . LYS A 1 202 ? 15.452 -6.862 -7.077 1.00 82.06 202 LYS A CA 1
ATOM 1603 C C . LYS A 1 202 ? 16.904 -6.786 -6.593 1.00 82.06 202 LYS A C 1
ATOM 1605 O O . LYS A 1 202 ? 17.251 -7.427 -5.610 1.00 82.06 202 LYS A O 1
ATOM 1610 N N . LYS A 1 203 ? 17.764 -6.047 -7.300 1.00 84.81 203 LYS A N 1
ATOM 1611 C CA . LYS A 1 203 ? 19.201 -5.923 -7.006 1.00 84.81 203 LYS A CA 1
ATOM 1612 C C . LYS A 1 203 ? 19.576 -4.458 -6.770 1.00 84.81 203 LYS A C 1
ATOM 1614 O O . LYS A 1 203 ? 19.090 -3.617 -7.521 1.00 84.81 203 LYS A O 1
ATOM 1619 N N . PRO A 1 204 ? 20.470 -4.144 -5.815 1.00 84.44 204 PRO A N 1
ATOM 1620 C CA . PRO A 1 204 ? 20.940 -2.778 -5.610 1.00 84.44 204 PRO A CA 1
ATOM 1621 C C . PRO A 1 204 ? 21.470 -2.159 -6.904 1.00 84.44 204 PRO A C 1
ATOM 1623 O O . PRO A 1 204 ? 22.270 -2.767 -7.624 1.00 84.44 204 PRO A O 1
ATOM 1626 N N . MET A 1 205 ? 21.013 -0.949 -7.213 1.00 87.12 205 MET A N 1
ATOM 1627 C CA . MET A 1 205 ? 21.422 -0.269 -8.434 1.00 87.12 205 MET A CA 1
ATOM 1628 C C . MET A 1 205 ? 22.832 0.319 -8.280 1.00 87.12 205 MET A C 1
ATOM 1630 O O . MET A 1 205 ? 23.152 0.971 -7.289 1.00 87.12 205 MET A O 1
ATOM 1634 N N . ILE A 1 206 ? 23.668 0.090 -9.295 1.00 89.94 206 ILE A N 1
ATOM 1635 C CA . ILE A 1 206 ? 25.047 0.590 -9.396 1.00 89.94 206 ILE A CA 1
ATOM 1636 C C . ILE A 1 206 ? 25.116 1.962 -10.080 1.00 89.94 206 ILE A C 1
ATOM 1638 O O . ILE A 1 206 ? 24.251 2.305 -10.890 1.00 89.94 206 ILE A O 1
ATOM 1642 N N . VAL A 1 207 ? 26.206 2.704 -9.843 1.00 90.94 207 VAL A N 1
ATOM 1643 C CA . VAL A 1 207 ? 26.428 4.085 -10.331 1.00 90.94 207 VAL A CA 1
ATOM 1644 C C . VAL A 1 207 ? 26.168 4.239 -11.832 1.00 90.94 207 VAL A C 1
ATOM 1646 O O . VAL A 1 207 ? 25.536 5.203 -12.255 1.00 90.94 207 VAL A O 1
ATOM 1649 N N . ARG A 1 208 ? 26.628 3.290 -12.662 1.00 90.12 208 ARG A N 1
ATOM 1650 C CA . ARG A 1 208 ? 26.452 3.375 -14.125 1.00 90.12 208 ARG A CA 1
ATOM 1651 C C . ARG A 1 208 ? 24.976 3.370 -14.539 1.00 90.12 208 ARG A C 1
ATOM 1653 O O . ARG A 1 208 ? 24.602 4.085 -15.462 1.00 90.12 208 ARG A O 1
ATOM 1660 N N . HIS A 1 209 ? 24.151 2.568 -13.861 1.00 84.88 209 HIS A N 1
ATOM 1661 C CA . HIS A 1 209 ? 22.718 2.483 -14.138 1.00 84.88 209 HIS A CA 1
ATOM 1662 C C . HIS A 1 209 ? 22.003 3.709 -13.573 1.00 84.88 209 HIS A C 1
ATOM 1664 O O . HIS A 1 209 ? 21.204 4.307 -14.283 1.00 84.88 209 HIS A O 1
ATOM 1670 N N . LEU A 1 210 ? 22.381 4.149 -12.367 1.00 87.62 210 LEU A N 1
ATOM 1671 C CA . LEU A 1 210 ? 21.876 5.380 -11.763 1.00 87.62 210 LEU A CA 1
ATOM 1672 C C . LEU A 1 210 ? 22.093 6.591 -12.684 1.00 87.62 210 LEU A C 1
ATOM 1674 O O . LEU A 1 210 ? 21.138 7.281 -13.022 1.00 87.62 210 LEU A O 1
ATOM 1678 N N . LYS A 1 211 ? 23.327 6.806 -13.162 1.00 87.25 211 LYS A N 1
ATOM 1679 C CA . LYS A 1 211 ? 23.657 7.882 -14.114 1.00 87.25 211 LYS A CA 1
ATOM 1680 C C . LYS A 1 211 ? 22.827 7.792 -15.392 1.00 87.25 211 LYS A C 1
ATOM 1682 O O . LYS A 1 211 ? 22.421 8.815 -15.930 1.00 87.25 211 LYS A O 1
ATOM 1687 N N . ALA A 1 212 ? 22.588 6.581 -15.896 1.00 83.69 212 ALA A N 1
ATOM 1688 C CA . ALA A 1 212 ? 21.773 6.382 -17.087 1.00 83.69 212 ALA A CA 1
ATOM 1689 C C . ALA A 1 212 ? 20.296 6.727 -16.852 1.00 83.69 212 ALA A C 1
ATOM 1691 O O . ALA A 1 212 ? 19.668 7.233 -17.776 1.00 83.69 212 ALA A O 1
ATOM 1692 N N . CYS A 1 213 ? 19.751 6.471 -15.659 1.00 81.75 213 CYS A N 1
ATOM 1693 C CA . CYS A 1 213 ? 18.393 6.877 -15.309 1.00 81.75 213 CYS A CA 1
ATOM 1694 C C . CYS A 1 213 ? 18.302 8.392 -15.104 1.00 81.75 213 CYS A C 1
ATOM 1696 O O . CYS A 1 213 ? 17.460 9.010 -15.738 1.00 81.75 213 CYS A O 1
ATOM 1698 N N . ILE A 1 214 ? 19.219 8.996 -14.337 1.00 82.94 214 ILE A N 1
ATOM 1699 C CA . ILE A 1 214 ? 19.258 10.452 -14.106 1.00 82.94 214 ILE A CA 1
ATOM 1700 C C . ILE A 1 214 ? 19.334 11.223 -15.431 1.00 82.94 214 ILE A C 1
ATOM 1702 O O . ILE A 1 214 ? 18.585 12.164 -15.637 1.00 82.94 214 ILE A O 1
ATOM 1706 N N . ARG A 1 215 ? 20.177 10.789 -16.379 1.00 82.88 215 ARG A N 1
ATOM 1707 C CA . ARG A 1 215 ? 20.290 11.423 -17.710 1.00 82.88 215 ARG A CA 1
ATOM 1708 C C . ARG A 1 215 ? 19.012 11.381 -18.550 1.00 82.88 215 ARG A C 1
ATOM 1710 O O . ARG A 1 215 ? 18.950 12.066 -19.563 1.00 82.88 215 ARG A O 1
ATOM 1717 N N . ARG A 1 216 ? 18.059 10.511 -18.215 1.00 77.38 216 ARG A N 1
ATOM 1718 C CA . ARG A 1 216 ? 16.780 10.387 -18.928 1.00 77.38 216 ARG A CA 1
ATOM 1719 C C . ARG A 1 216 ? 15.684 11.229 -18.298 1.00 77.38 216 ARG A C 1
ATOM 1721 O O . ARG A 1 216 ? 14.641 11.348 -18.921 1.00 77.38 216 ARG A O 1
ATOM 1728 N N . LEU A 1 217 ? 15.910 11.766 -17.100 1.00 76.25 217 LEU A N 1
ATOM 1729 C CA . LEU A 1 217 ? 14.974 12.658 -16.437 1.00 76.25 217 LEU A CA 1
ATOM 1730 C C . LEU A 1 217 ? 15.081 14.024 -17.130 1.00 76.25 217 LEU A C 1
ATOM 1732 O O . LEU A 1 217 ? 16.139 14.652 -17.044 1.00 76.25 217 LEU A O 1
ATOM 1736 N N . PRO A 1 218 ? 14.052 14.463 -17.877 1.00 69.81 218 PRO A N 1
ATOM 1737 C CA . PRO A 1 218 ? 14.091 15.757 -18.554 1.00 69.81 218 PRO A CA 1
ATOM 1738 C C . PRO A 1 218 ? 14.095 16.918 -17.550 1.00 69.81 218 PRO A C 1
ATOM 1740 O O . PRO A 1 218 ? 14.749 17.924 -17.799 1.00 69.81 218 PRO A O 1
ATOM 1743 N N . ASN A 1 219 ? 13.436 16.737 -16.401 1.00 75.88 219 ASN A N 1
ATOM 1744 C CA . ASN A 1 219 ? 13.470 17.628 -15.243 1.00 75.88 219 ASN A CA 1
ATOM 1745 C C . ASN A 1 219 ? 13.731 16.801 -13.973 1.00 75.88 219 ASN A C 1
ATOM 1747 O O . ASN A 1 219 ? 13.546 15.579 -14.000 1.00 75.88 219 ASN A O 1
ATOM 1751 N N . PRO A 1 220 ? 14.162 17.429 -12.865 1.00 77.75 220 PRO A N 1
ATOM 1752 C CA . PRO A 1 220 ? 14.189 16.762 -11.569 1.00 77.75 220 PRO A CA 1
ATOM 1753 C C . PRO A 1 220 ? 12.793 16.208 -11.199 1.00 77.75 220 PRO A C 1
ATOM 1755 O O . PRO A 1 220 ? 11.789 16.859 -11.486 1.00 77.75 220 PRO A O 1
ATOM 1758 N N . PRO A 1 221 ? 12.723 14.998 -10.616 1.00 82.69 221 PRO A N 1
ATOM 1759 C CA . PRO A 1 221 ? 11.462 14.319 -10.324 1.00 82.69 221 PRO A CA 1
ATOM 1760 C C . PRO A 1 221 ? 10.753 14.932 -9.108 1.00 82.69 221 PRO A C 1
ATOM 1762 O O . PRO A 1 221 ? 11.399 15.213 -8.094 1.00 82.69 221 PRO A O 1
ATOM 1765 N N . THR A 1 222 ? 9.422 15.051 -9.160 1.00 87.31 222 THR A N 1
ATOM 1766 C CA . THR A 1 222 ? 8.611 15.473 -8.002 1.00 87.31 222 THR A CA 1
ATOM 1767 C C . THR A 1 222 ? 8.547 14.417 -6.904 1.00 87.31 222 THR A C 1
ATOM 1769 O O . THR A 1 222 ? 8.431 14.758 -5.724 1.00 87.31 222 THR A O 1
ATOM 1772 N N . THR A 1 223 ? 8.626 13.134 -7.270 1.00 87.69 223 THR A N 1
ATOM 1773 C CA . THR A 1 223 ? 8.525 12.009 -6.334 1.00 87.69 223 THR A CA 1
ATOM 1774 C C . THR A 1 223 ? 9.761 11.130 -6.404 1.00 87.69 223 THR A C 1
ATOM 1776 O O . THR A 1 223 ? 10.097 10.595 -7.455 1.00 87.69 223 THR A O 1
ATOM 1779 N N . VAL A 1 224 ? 10.422 10.915 -5.269 1.00 89.44 224 VAL A N 1
ATOM 1780 C CA . VAL A 1 224 ? 11.638 10.101 -5.165 1.00 89.44 224 VAL A CA 1
ATOM 1781 C C . VAL A 1 224 ? 11.462 9.052 -4.072 1.00 89.44 224 VAL A C 1
ATOM 1783 O O . VAL A 1 224 ? 11.236 9.401 -2.914 1.00 89.44 224 VAL A O 1
ATOM 1786 N N . ARG A 1 225 ? 11.592 7.763 -4.416 1.00 91.06 225 ARG A N 1
ATOM 1787 C CA . ARG A 1 225 ? 11.550 6.644 -3.457 1.00 91.06 225 ARG A CA 1
ATOM 1788 C C . ARG A 1 225 ? 12.765 5.739 -3.604 1.00 91.06 225 ARG A C 1
ATOM 1790 O O . ARG A 1 225 ? 12.986 5.137 -4.654 1.00 91.06 225 ARG A O 1
ATOM 1797 N N . LEU A 1 226 ? 13.567 5.632 -2.549 1.00 89.81 226 LEU A N 1
ATOM 1798 C CA . LEU A 1 226 ? 14.895 5.025 -2.605 1.00 89.81 226 LEU A CA 1
ATOM 1799 C C . LEU A 1 226 ? 15.096 4.040 -1.455 1.00 89.81 226 LEU A C 1
ATOM 1801 O O . LEU A 1 226 ? 15.153 4.454 -0.306 1.00 89.81 226 LEU A O 1
ATOM 1805 N N . ASN A 1 227 ? 15.291 2.756 -1.757 1.00 87.88 227 ASN A N 1
ATOM 1806 C CA . ASN A 1 227 ? 15.606 1.733 -0.743 1.00 87.88 227 ASN A CA 1
ATOM 1807 C C . ASN A 1 227 ? 16.788 0.815 -1.120 1.00 87.88 227 ASN A C 1
ATOM 1809 O O . ASN A 1 227 ? 17.292 0.067 -0.289 1.00 87.88 227 ASN A O 1
ATOM 1813 N N . LYS A 1 228 ? 17.237 0.820 -2.385 1.00 84.00 228 LYS A N 1
ATOM 1814 C CA . LYS A 1 228 ? 18.197 -0.171 -2.907 1.00 84.00 228 LYS A CA 1
ATOM 1815 C C . LYS A 1 228 ? 19.250 0.450 -3.825 1.00 84.00 228 LYS A C 1
ATOM 1817 O O . LYS A 1 228 ? 19.155 0.390 -5.052 1.00 84.00 228 LYS A O 1
ATOM 1822 N N . LEU A 1 229 ? 20.315 0.981 -3.226 1.00 86.94 229 LEU A N 1
ATOM 1823 C CA . LEU A 1 229 ? 21.487 1.524 -3.924 1.00 86.94 229 LEU A CA 1
ATOM 1824 C C . LEU A 1 229 ? 22.785 0.931 -3.377 1.00 86.94 229 LEU A C 1
ATOM 1826 O O . LEU A 1 229 ? 22.900 0.671 -2.179 1.00 86.94 229 LEU A O 1
ATOM 1830 N N . THR A 1 230 ? 23.786 0.755 -4.244 1.00 87.50 230 THR A N 1
ATOM 1831 C CA . THR A 1 230 ? 25.153 0.488 -3.774 1.00 87.50 230 THR A CA 1
ATOM 1832 C C . THR A 1 230 ? 25.731 1.728 -3.080 1.00 87.50 230 THR A C 1
ATOM 1834 O O . THR A 1 230 ? 25.354 2.840 -3.453 1.00 87.50 230 THR A O 1
ATOM 1837 N N . PRO A 1 231 ? 26.678 1.590 -2.130 1.00 86.38 231 PRO A N 1
ATOM 1838 C CA . PRO A 1 231 ? 27.250 2.735 -1.407 1.00 86.38 231 PRO A CA 1
ATOM 1839 C C . PRO A 1 231 ? 27.781 3.836 -2.337 1.00 86.38 231 PRO A C 1
ATOM 1841 O O . PRO A 1 231 ? 27.380 4.985 -2.238 1.00 86.38 231 PRO A O 1
ATOM 1844 N N . THR A 1 232 ? 28.536 3.460 -3.369 1.00 86.88 232 THR A N 1
ATOM 1845 C CA . THR A 1 232 ? 29.046 4.404 -4.379 1.00 86.88 232 THR A CA 1
ATOM 1846 C C . THR A 1 232 ? 27.950 5.114 -5.181 1.00 86.88 232 THR A C 1
ATOM 1848 O O . THR A 1 232 ? 28.123 6.254 -5.609 1.00 86.88 232 THR A O 1
ATOM 1851 N N . ALA A 1 233 ? 26.815 4.448 -5.424 1.00 87.19 233 ALA A N 1
ATOM 1852 C CA . ALA A 1 233 ? 25.671 5.049 -6.107 1.00 87.19 233 ALA A CA 1
ATOM 1853 C C . ALA A 1 233 ? 24.928 6.017 -5.185 1.00 87.19 233 ALA A C 1
ATOM 1855 O O . ALA A 1 233 ? 24.438 7.041 -5.653 1.00 87.19 233 ALA A O 1
ATOM 1856 N N . ARG A 1 234 ? 24.893 5.716 -3.885 1.00 86.94 234 ARG A N 1
ATOM 1857 C CA . ARG A 1 234 ? 24.328 6.578 -2.851 1.00 86.94 234 ARG A CA 1
ATOM 1858 C C . ARG A 1 234 ? 25.067 7.911 -2.768 1.00 86.94 234 ARG A C 1
ATOM 1860 O O . ARG A 1 234 ? 24.414 8.944 -2.838 1.00 86.94 234 ARG A O 1
ATOM 1867 N N . ASP A 1 235 ? 26.397 7.892 -2.716 1.00 84.75 235 ASP A N 1
ATOM 1868 C CA . ASP A 1 235 ? 27.211 9.116 -2.631 1.00 84.75 235 ASP A CA 1
ATOM 1869 C C . ASP A 1 235 ? 27.035 10.000 -3.871 1.00 84.75 235 ASP A C 1
ATOM 1871 O O . ASP A 1 235 ? 26.903 11.220 -3.790 1.00 84.75 235 ASP A O 1
ATOM 1875 N N . HIS A 1 236 ? 26.954 9.371 -5.045 1.00 85.00 236 HIS A N 1
ATOM 1876 C CA . HIS A 1 236 ? 26.673 10.092 -6.279 1.00 85.00 236 HIS A CA 1
ATOM 1877 C C . HIS A 1 236 ? 25.259 10.693 -6.287 1.00 85.00 236 HIS A C 1
ATOM 1879 O O . HIS A 1 236 ? 25.054 11.794 -6.801 1.00 85.00 236 HIS A O 1
ATOM 1885 N N . LEU A 1 237 ? 24.266 9.968 -5.763 1.00 85.06 237 LEU A N 1
ATOM 1886 C CA . LEU A 1 237 ? 22.894 10.458 -5.697 1.00 85.06 237 LEU A CA 1
ATOM 1887 C C . LEU A 1 237 ? 22.741 11.582 -4.671 1.00 85.06 237 LEU A C 1
ATOM 1889 O O . LEU A 1 237 ? 22.048 12.546 -4.965 1.00 85.06 237 LEU A O 1
ATOM 1893 N N . SER A 1 238 ? 23.398 11.509 -3.511 1.00 82.44 238 SER A N 1
ATOM 1894 C CA . SER A 1 238 ? 23.329 12.567 -2.494 1.00 82.44 238 SER A CA 1
ATOM 1895 C C . SER A 1 238 ? 23.915 13.886 -3.002 1.00 82.44 238 SER A C 1
ATOM 1897 O O . SER A 1 238 ? 23.372 14.952 -2.721 1.00 82.44 238 SER A O 1
ATOM 1899 N N . GLY A 1 239 ? 24.995 13.835 -3.790 1.00 81.19 239 GLY A N 1
ATOM 1900 C CA . GLY A 1 239 ? 25.529 15.007 -4.489 1.00 81.19 239 GLY A CA 1
ATOM 1901 C C . GLY A 1 239 ? 24.541 15.585 -5.507 1.00 81.19 239 GLY A C 1
ATOM 1902 O O . GLY A 1 239 ? 24.326 16.792 -5.534 1.00 81.19 239 GLY A O 1
ATOM 1903 N N . TYR A 1 240 ? 23.898 14.722 -6.301 1.00 81.12 240 TYR A N 1
ATOM 1904 C CA . TYR A 1 240 ? 22.892 15.143 -7.281 1.00 81.12 240 TYR A CA 1
ATOM 1905 C C . TYR A 1 240 ? 21.643 15.751 -6.622 1.00 81.12 240 TYR A C 1
ATOM 1907 O O . TYR A 1 240 ? 21.209 16.822 -7.028 1.00 81.12 240 TYR A O 1
ATOM 1915 N N . LEU A 1 241 ? 21.091 15.111 -5.584 1.00 77.94 241 LEU A N 1
ATOM 1916 C CA . LEU A 1 241 ? 19.915 15.610 -4.860 1.00 77.94 241 LEU A CA 1
ATOM 1917 C C . LEU A 1 241 ? 20.192 16.969 -4.208 1.00 77.94 241 LEU A C 1
ATOM 1919 O O . LEU A 1 241 ? 19.371 17.871 -4.338 1.00 77.94 241 LEU A O 1
ATOM 1923 N N . ARG A 1 242 ? 21.378 17.155 -3.607 1.00 76.69 242 ARG A N 1
ATOM 1924 C CA . ARG A 1 242 ? 21.804 18.452 -3.049 1.00 76.69 242 ARG A CA 1
ATOM 1925 C C . ARG A 1 242 ? 21.757 19.595 -4.050 1.00 76.69 242 ARG A C 1
ATOM 1927 O O . ARG A 1 242 ? 21.371 20.692 -3.679 1.00 76.69 242 ARG A O 1
ATOM 1934 N N . ALA A 1 243 ? 22.126 19.337 -5.299 1.00 77.19 243 ALA A N 1
ATOM 1935 C CA . ALA A 1 243 ? 22.126 20.352 -6.344 1.00 77.19 243 ALA A CA 1
ATOM 1936 C C . ALA A 1 243 ? 20.727 20.658 -6.916 1.00 77.19 243 ALA A C 1
ATOM 1938 O O . ALA A 1 243 ? 20.590 21.601 -7.692 1.00 77.19 243 ALA A O 1
ATOM 1939 N N . HIS A 1 244 ? 19.705 19.855 -6.592 1.00 73.69 244 HIS A N 1
ATOM 1940 C CA . HIS A 1 244 ? 18.397 19.901 -7.257 1.00 73.69 244 HIS A CA 1
ATOM 1941 C C . HIS A 1 244 ? 17.185 19.865 -6.307 1.00 73.69 244 HIS A C 1
ATOM 1943 O O . HIS A 1 244 ? 16.055 19.768 -6.788 1.00 73.69 244 HIS A O 1
ATOM 1949 N N . TRP A 1 245 ? 17.386 19.961 -4.986 1.00 68.06 245 TRP A N 1
ATOM 1950 C CA . TRP A 1 245 ? 16.294 19.962 -4.003 1.00 68.06 245 TRP A CA 1
ATOM 1951 C C . TRP A 1 245 ? 15.320 21.138 -4.170 1.00 68.06 245 TRP A C 1
ATOM 1953 O O . TRP A 1 245 ? 14.126 20.963 -3.927 1.00 68.06 245 TRP A O 1
ATOM 1963 N N . ASP A 1 246 ? 15.809 22.285 -4.649 1.00 64.75 246 ASP A N 1
ATOM 1964 C CA . ASP A 1 246 ? 15.088 23.562 -4.607 1.00 64.75 246 ASP A CA 1
ATOM 1965 C C . ASP A 1 246 ? 13.919 23.688 -5.609 1.00 64.75 246 ASP A C 1
ATOM 1967 O O . ASP A 1 246 ? 13.086 24.578 -5.455 1.00 64.75 246 ASP A O 1
ATOM 1971 N N . ASN A 1 247 ? 13.823 22.832 -6.638 1.00 65.81 247 ASN A N 1
ATOM 1972 C CA . ASN A 1 247 ? 13.026 23.184 -7.828 1.00 65.81 247 ASN A CA 1
ATOM 1973 C C . ASN A 1 247 ? 11.709 22.418 -8.038 1.00 65.81 247 ASN A C 1
ATOM 1975 O O . ASN A 1 247 ? 10.819 22.957 -8.690 1.00 65.81 247 ASN A O 1
ATOM 1979 N N . THR A 1 248 ? 11.562 21.173 -7.569 1.00 74.69 248 THR A N 1
ATOM 1980 C CA . THR A 1 248 ? 10.396 20.327 -7.952 1.00 74.69 248 THR A CA 1
ATOM 1981 C C . THR A 1 248 ? 9.994 19.250 -6.945 1.00 74.69 248 THR A C 1
ATOM 1983 O O . THR A 1 248 ? 8.919 18.675 -7.086 1.00 74.69 248 THR A O 1
ATOM 1986 N N . LEU A 1 249 ? 10.826 18.937 -5.947 1.00 85.06 249 LEU A N 1
ATOM 1987 C CA . LEU A 1 249 ? 10.600 17.767 -5.102 1.00 85.06 249 LEU A CA 1
ATOM 1988 C C . LEU A 1 249 ? 9.434 17.997 -4.131 1.00 85.06 249 LEU A C 1
ATOM 1990 O O . LEU A 1 249 ? 9.527 18.811 -3.215 1.00 85.06 249 LEU A O 1
ATOM 1994 N N . GLU A 1 250 ? 8.365 17.221 -4.288 1.00 89.06 250 GLU A N 1
ATOM 1995 C CA . GLU A 1 250 ? 7.193 17.262 -3.411 1.00 89.06 250 GLU A CA 1
ATOM 1996 C C . GLU A 1 250 ? 7.147 16.066 -2.452 1.00 89.06 250 GLU A C 1
ATOM 1998 O O . GLU A 1 250 ? 6.712 16.204 -1.306 1.00 89.06 250 GLU A O 1
ATOM 2003 N N . HIS A 1 251 ? 7.608 14.893 -2.900 1.00 91.44 251 HIS A N 1
ATOM 2004 C CA . HIS A 1 251 ? 7.524 13.638 -2.155 1.00 91.44 251 HIS A CA 1
ATOM 2005 C C . HIS A 1 251 ? 8.879 12.926 -2.098 1.00 91.44 251 HIS A C 1
ATOM 2007 O O . HIS A 1 251 ? 9.420 12.505 -3.120 1.00 91.44 251 HIS A O 1
ATOM 2013 N N . LEU A 1 252 ? 9.401 12.715 -0.890 1.00 91.25 252 LEU A N 1
ATOM 2014 C CA . LEU A 1 252 ? 10.669 12.031 -0.655 1.00 91.25 252 LEU A CA 1
ATOM 2015 C C . LEU A 1 252 ? 10.491 10.852 0.305 1.00 91.25 252 LEU A C 1
ATOM 2017 O O . LEU A 1 252 ? 10.032 11.027 1.429 1.00 91.25 252 LEU A O 1
ATOM 2021 N N . SER A 1 253 ? 10.895 9.656 -0.121 1.00 92.88 253 SER A N 1
ATOM 2022 C CA . SER A 1 253 ? 10.997 8.459 0.719 1.00 92.88 253 SER A CA 1
ATOM 2023 C C . SER A 1 253 ? 12.387 7.843 0.578 1.00 92.88 253 SER A C 1
ATOM 2025 O O . SER A 1 253 ? 12.825 7.511 -0.526 1.00 92.88 253 SER A O 1
ATOM 2027 N N . VAL A 1 254 ? 13.104 7.714 1.691 1.00 91.88 254 VAL A N 1
ATOM 2028 C CA . VAL A 1 254 ? 14.485 7.229 1.730 1.00 91.88 254 VAL A CA 1
ATOM 2029 C C . VAL A 1 254 ? 14.623 6.176 2.818 1.00 91.88 254 VAL A C 1
ATOM 2031 O O . VAL A 1 254 ? 14.413 6.461 3.986 1.00 91.88 254 VAL A O 1
ATOM 2034 N N . ASP A 1 255 ? 15.043 4.976 2.436 1.00 89.50 255 ASP A N 1
ATOM 2035 C CA . ASP A 1 255 ? 15.438 3.880 3.324 1.00 89.50 255 ASP A CA 1
ATOM 2036 C C . ASP A 1 255 ? 16.867 3.445 2.963 1.00 89.50 255 ASP A C 1
ATOM 2038 O O . ASP A 1 255 ? 17.123 2.348 2.469 1.00 89.50 255 ASP A O 1
ATOM 2042 N N . LEU A 1 256 ? 17.802 4.393 3.077 1.00 85.88 256 LEU A N 1
ATOM 2043 C CA . LEU A 1 256 ? 19.217 4.233 2.749 1.00 85.88 256 LEU A CA 1
ATOM 2044 C C . LEU A 1 256 ? 20.100 4.999 3.751 1.00 85.88 256 LEU A C 1
ATOM 2046 O O . LEU A 1 256 ? 19.974 6.223 3.865 1.00 85.88 256 LEU A O 1
ATOM 2050 N N . PRO A 1 257 ? 21.067 4.338 4.407 1.00 82.00 257 PRO A N 1
ATOM 2051 C CA . PRO A 1 257 ? 21.871 4.964 5.452 1.00 82.00 257 PRO A CA 1
ATOM 2052 C C . PRO A 1 257 ? 22.766 6.067 4.885 1.00 82.00 257 PRO A C 1
ATOM 2054 O O . PRO A 1 257 ? 23.412 5.868 3.855 1.00 82.00 257 PRO A O 1
ATOM 2057 N N . HIS A 1 258 ? 22.839 7.206 5.577 1.00 78.44 258 HIS A N 1
ATOM 2058 C CA . HIS A 1 258 ? 23.705 8.352 5.248 1.00 78.44 258 HIS A CA 1
ATOM 2059 C C . HIS A 1 258 ? 23.465 9.001 3.869 1.00 78.44 258 HIS A C 1
ATOM 2061 O O . HIS A 1 258 ? 24.317 9.744 3.388 1.00 78.44 258 HIS A O 1
ATOM 2067 N N . LEU A 1 259 ? 22.331 8.738 3.202 1.00 79.94 259 LEU A N 1
ATOM 2068 C CA . LEU A 1 259 ? 22.007 9.424 1.942 1.00 79.94 259 LEU A CA 1
ATOM 2069 C C . LEU A 1 259 ? 21.668 10.904 2.179 1.00 79.94 259 LEU A C 1
ATOM 2071 O O . LEU A 1 259 ? 22.023 11.754 1.362 1.00 79.94 259 LEU A O 1
ATOM 2075 N N . LEU A 1 260 ? 20.947 11.185 3.264 1.00 78.81 260 LEU A N 1
ATOM 2076 C CA . LEU A 1 260 ? 20.344 12.479 3.540 1.00 78.81 260 LEU A CA 1
ATOM 2077 C C . LEU A 1 260 ? 20.955 13.086 4.802 1.00 78.81 260 LEU A C 1
ATOM 2079 O O . LEU A 1 260 ? 20.899 12.485 5.870 1.00 78.81 260 LEU A O 1
ATOM 2083 N N . ASP A 1 261 ? 21.528 14.275 4.651 1.00 81.31 261 ASP A N 1
ATOM 2084 C CA . ASP A 1 261 ? 21.886 15.147 5.764 1.00 81.31 261 ASP A CA 1
ATOM 2085 C C . ASP A 1 261 ? 20.699 16.080 6.031 1.00 81.31 261 ASP A C 1
ATOM 2087 O O . ASP A 1 261 ? 20.345 16.887 5.164 1.00 81.31 261 ASP A O 1
ATOM 2091 N N . LEU A 1 262 ? 20.056 15.931 7.193 1.00 79.12 262 LEU A N 1
ATOM 2092 C CA . LEU A 1 262 ? 18.835 16.666 7.520 1.00 79.12 262 LEU A CA 1
ATOM 2093 C C . LEU A 1 262 ? 19.051 18.170 7.607 1.00 79.12 262 LEU A C 1
ATOM 2095 O O . LEU A 1 262 ? 18.166 18.916 7.195 1.00 79.12 262 LEU A O 1
ATOM 2099 N N . ASP A 1 263 ? 20.210 18.621 8.082 1.00 77.00 263 ASP A N 1
ATOM 2100 C CA . ASP A 1 263 ? 20.484 20.052 8.219 1.00 77.00 263 ASP A CA 1
ATOM 2101 C C . ASP A 1 263 ? 20.600 20.722 6.850 1.00 77.00 263 ASP A C 1
ATOM 2103 O O . ASP A 1 263 ? 20.093 21.825 6.633 1.00 77.00 263 ASP A O 1
ATOM 2107 N N . SER A 1 264 ? 21.243 20.042 5.899 1.00 76.94 264 SER A N 1
ATOM 2108 C CA . SER A 1 264 ? 21.299 20.491 4.507 1.00 76.94 264 SER A CA 1
ATOM 2109 C C . SER A 1 264 ? 19.927 20.413 3.835 1.00 76.94 264 SER A C 1
ATOM 2111 O O . SER A 1 264 ? 19.513 21.367 3.182 1.00 76.94 264 SER A O 1
ATOM 2113 N N . PHE A 1 265 ? 19.193 19.313 4.031 1.00 81.00 265 PHE A N 1
ATOM 2114 C CA . PHE A 1 265 ? 17.855 19.128 3.465 1.00 81.00 265 PHE A CA 1
ATOM 2115 C C . PHE A 1 265 ? 16.873 20.205 3.945 1.00 81.00 265 PHE A C 1
ATOM 2117 O O . PHE A 1 265 ? 16.176 20.808 3.134 1.00 81.00 265 PHE A O 1
ATOM 2124 N N . ARG A 1 266 ? 16.888 20.514 5.245 1.00 77.38 266 ARG A N 1
ATOM 2125 C CA . ARG A 1 266 ? 16.086 21.570 5.872 1.00 77.38 266 ARG A CA 1
ATOM 2126 C C . ARG A 1 266 ? 16.250 22.928 5.184 1.00 77.38 266 ARG A C 1
ATOM 2128 O O . ARG A 1 266 ? 15.276 23.660 5.048 1.00 77.38 266 ARG A O 1
ATOM 2135 N N . ARG A 1 267 ? 17.474 23.275 4.771 1.00 75.56 267 ARG A N 1
ATOM 2136 C CA . ARG A 1 267 ? 17.788 24.564 4.130 1.00 75.56 267 ARG A CA 1
ATOM 2137 C C . ARG A 1 267 ? 17.416 24.617 2.648 1.00 75.56 267 ARG A C 1
ATOM 2139 O O . ARG A 1 267 ? 17.110 25.697 2.159 1.00 75.56 267 ARG A O 1
ATOM 2146 N N . SER A 1 268 ? 17.456 23.481 1.955 1.00 71.31 268 SER A N 1
ATOM 2147 C CA . SER A 1 268 ? 17.361 23.412 0.487 1.00 71.31 268 SER A CA 1
ATOM 2148 C C . SER A 1 268 ? 16.052 22.818 -0.042 1.00 71.31 268 SER A C 1
ATOM 2150 O O . SER A 1 268 ? 15.843 22.765 -1.244 1.00 71.31 268 SER A O 1
ATOM 2152 N N . ALA A 1 269 ? 15.153 22.317 0.807 1.00 71.00 269 ALA A N 1
ATOM 2153 C CA . ALA A 1 269 ? 13.942 21.631 0.343 1.00 71.00 269 ALA A CA 1
ATOM 2154 C C . ALA A 1 269 ? 12.640 22.254 0.890 1.00 71.00 269 ALA A C 1
ATOM 2156 O O . ALA A 1 269 ? 11.863 21.565 1.558 1.00 71.00 269 ALA A O 1
ATOM 2157 N N . PRO A 1 270 ? 12.347 23.541 0.607 1.00 70.12 270 PRO A N 1
ATOM 2158 C CA . PRO A 1 270 ? 11.175 24.221 1.161 1.00 70.12 270 PRO A CA 1
ATOM 2159 C C . PRO A 1 270 ? 9.842 23.752 0.558 1.00 70.12 270 PRO A C 1
ATOM 2161 O O . PRO A 1 270 ? 8.799 24.012 1.146 1.00 70.12 270 PRO A O 1
ATOM 2164 N N . ALA A 1 271 ? 9.837 23.075 -0.596 1.00 77.44 271 ALA A N 1
ATOM 2165 C CA . ALA A 1 271 ? 8.616 22.672 -1.308 1.00 77.44 271 ALA A CA 1
ATOM 2166 C C . ALA A 1 271 ? 8.081 21.274 -0.929 1.00 77.44 271 ALA A C 1
ATOM 2168 O O . ALA A 1 271 ? 7.030 20.860 -1.426 1.00 77.44 271 ALA A O 1
ATOM 2169 N N . VAL A 1 272 ? 8.785 20.535 -0.066 1.00 86.75 272 VAL A N 1
ATOM 2170 C CA . VAL A 1 272 ? 8.469 19.129 0.217 1.00 86.75 272 VAL A CA 1
ATOM 2171 C C . VAL A 1 272 ? 7.189 19.005 1.042 1.00 86.75 272 VAL A C 1
ATOM 2173 O O . VAL A 1 272 ? 7.119 19.405 2.200 1.00 86.75 272 VAL A O 1
ATOM 2176 N N . LYS A 1 273 ? 6.185 18.351 0.455 1.00 91.00 273 LYS A N 1
ATOM 2177 C CA . LYS A 1 273 ? 4.884 18.074 1.078 1.00 91.00 273 LYS A CA 1
ATOM 2178 C C . LYS A 1 273 ? 4.877 16.752 1.841 1.00 91.00 273 LYS A C 1
ATOM 2180 O O . LYS A 1 273 ? 4.067 16.577 2.750 1.00 91.00 273 LYS A O 1
ATOM 2185 N N . SER A 1 274 ? 5.743 15.808 1.477 1.00 93.38 274 SER A N 1
ATOM 2186 C CA . SER A 1 274 ? 5.797 14.474 2.078 1.00 93.38 274 SER A CA 1
ATOM 2187 C C . SER A 1 274 ? 7.228 14.000 2.276 1.00 93.38 274 SER A C 1
ATOM 2189 O O . SER A 1 274 ? 7.971 13.876 1.303 1.00 93.38 274 SER A O 1
ATOM 2191 N N . LEU A 1 275 ? 7.572 13.616 3.503 1.00 93.50 275 LEU A N 1
ATOM 2192 C CA . LEU A 1 275 ? 8.870 13.045 3.851 1.00 93.50 275 LEU A CA 1
ATOM 2193 C C . LEU A 1 275 ? 8.707 11.705 4.574 1.00 93.50 275 LEU A C 1
ATOM 2195 O O . LEU A 1 275 ? 7.946 11.590 5.531 1.00 93.50 275 LEU A O 1
ATOM 2199 N N . HIS A 1 276 ? 9.465 10.699 4.148 1.00 94.81 276 HIS A N 1
ATOM 2200 C CA . HIS A 1 276 ? 9.573 9.413 4.825 1.00 94.81 276 HIS A CA 1
ATOM 2201 C C . HIS A 1 276 ? 11.035 8.979 4.928 1.00 94.81 276 HIS A C 1
ATOM 2203 O O . HIS A 1 276 ? 11.700 8.796 3.911 1.00 94.81 276 HIS A O 1
ATOM 2209 N N . LEU A 1 277 ? 11.519 8.787 6.152 1.00 93.62 277 LEU A N 1
ATOM 2210 C CA . LEU A 1 277 ? 12.815 8.183 6.444 1.00 93.62 277 LEU A CA 1
ATOM 2211 C C . LEU A 1 277 ? 12.602 6.790 7.048 1.00 93.62 277 LEU A C 1
ATOM 2213 O O . LEU A 1 277 ? 11.963 6.650 8.091 1.00 93.62 277 LEU A O 1
ATOM 2217 N N . GLY A 1 278 ? 13.099 5.770 6.351 1.00 90.88 278 GLY A N 1
ATOM 2218 C CA . GLY A 1 278 ? 12.972 4.360 6.709 1.00 90.88 278 GLY A CA 1
ATOM 2219 C C . GLY A 1 278 ? 13.921 3.924 7.826 1.00 90.88 278 GLY A C 1
ATOM 2220 O O . GLY A 1 278 ? 14.746 4.694 8.317 1.00 90.88 278 GLY A O 1
ATOM 2221 N N . VAL A 1 279 ? 13.815 2.654 8.222 1.00 88.44 279 VAL A N 1
ATOM 2222 C CA . VAL A 1 279 ? 14.545 2.074 9.365 1.00 88.44 279 VAL A CA 1
ATOM 2223 C C . VAL A 1 279 ? 16.065 2.134 9.174 1.00 88.44 279 VAL A C 1
ATOM 2225 O O . VAL A 1 279 ? 16.813 2.230 10.145 1.00 88.44 279 VAL A O 1
ATOM 2228 N N . GLN A 1 280 ? 16.549 2.110 7.928 1.00 87.19 280 GLN A N 1
ATOM 2229 C CA . GLN A 1 280 ? 17.981 2.201 7.632 1.00 87.19 280 GLN A CA 1
ATOM 2230 C C . GLN A 1 280 ? 18.536 3.631 7.711 1.00 87.19 280 GLN A C 1
ATOM 2232 O O . GLN A 1 280 ? 19.732 3.829 7.503 1.00 87.19 280 GLN A O 1
ATOM 2237 N N . CYS A 1 281 ? 17.700 4.627 8.003 1.00 87.19 281 CYS A N 1
ATOM 2238 C CA . CYS A 1 281 ? 18.080 6.026 8.166 1.00 87.19 281 CYS A CA 1
ATOM 2239 C C . CYS A 1 281 ? 17.894 6.450 9.629 1.00 87.19 281 CYS A C 1
ATOM 2241 O O . CYS A 1 281 ? 16.928 7.151 9.917 1.00 87.19 281 CYS A O 1
ATOM 2243 N N . PRO A 1 282 ? 18.770 6.037 10.565 1.00 86.88 282 PRO A N 1
ATOM 2244 C CA . PRO A 1 282 ? 18.655 6.475 11.948 1.00 86.88 282 PRO A CA 1
ATOM 2245 C C . PRO A 1 282 ? 18.875 7.986 12.048 1.00 86.88 282 PRO A C 1
ATOM 2247 O O . PRO A 1 282 ? 19.830 8.518 11.478 1.00 86.88 282 PRO A O 1
ATOM 2250 N N . VAL A 1 283 ? 17.997 8.658 12.788 1.00 88.19 283 VAL A N 1
ATOM 2251 C CA . VAL A 1 283 ? 17.985 10.116 12.935 1.00 88.19 283 VAL A CA 1
ATOM 2252 C C . VAL A 1 283 ? 17.857 10.503 14.398 1.00 88.19 283 VAL A C 1
ATOM 2254 O O . VAL A 1 283 ? 17.078 9.894 15.123 1.00 88.19 283 VAL A O 1
ATOM 2257 N N . ASP A 1 284 ? 18.569 11.521 14.855 1.00 87.94 284 ASP A N 1
ATOM 2258 C CA . ASP A 1 284 ? 18.365 12.062 16.191 1.00 87.94 284 ASP A CA 1
ATOM 2259 C C . ASP A 1 284 ? 17.044 12.844 16.306 1.00 87.94 284 ASP A C 1
ATOM 2261 O O . ASP A 1 284 ? 16.593 13.536 15.391 1.00 87.94 284 ASP A O 1
ATOM 2265 N N . PHE A 1 285 ? 16.412 12.752 17.476 1.00 85.94 285 PHE A N 1
ATOM 2266 C CA . PHE A 1 285 ? 15.137 13.427 17.732 1.00 85.94 285 PHE A CA 1
ATOM 2267 C C . PHE A 1 285 ? 15.209 14.961 17.609 1.00 85.94 285 PHE A C 1
ATOM 2269 O O . PHE A 1 285 ? 14.220 15.597 17.234 1.00 85.94 285 PHE A O 1
ATOM 2276 N N . LYS A 1 286 ? 16.371 15.565 17.897 1.00 83.50 286 LYS A N 1
ATOM 2277 C CA . LYS A 1 286 ? 16.554 17.017 17.800 1.00 83.50 286 LYS A CA 1
ATOM 2278 C C . LYS A 1 286 ? 16.470 17.474 16.345 1.00 83.50 286 LYS A C 1
ATOM 2280 O O . LYS A 1 286 ? 15.640 18.332 16.054 1.00 83.50 286 LYS A O 1
ATOM 2285 N N . SER A 1 287 ? 17.214 16.853 15.427 1.00 85.38 287 SER A N 1
ATOM 2286 C CA . SER A 1 287 ? 17.103 17.181 14.001 1.00 85.38 287 SER A CA 1
ATOM 2287 C C . SER A 1 287 ? 15.707 16.920 13.433 1.00 85.38 287 SER A C 1
ATOM 2289 O O . SER A 1 287 ? 15.247 17.696 12.597 1.00 85.38 287 SER A O 1
ATOM 2291 N N . VAL A 1 288 ? 14.990 15.890 13.903 1.00 88.00 288 VAL A N 1
ATOM 2292 C CA . VAL A 1 288 ? 13.577 15.681 13.525 1.00 88.00 288 VAL A CA 1
ATOM 2293 C C . VAL A 1 288 ? 12.707 16.856 13.979 1.00 88.00 288 VAL A C 1
ATOM 2295 O O . VAL A 1 288 ? 11.949 17.403 13.180 1.00 88.00 288 VAL A O 1
ATOM 2298 N N . SER A 1 289 ? 12.837 17.279 15.237 1.00 84.56 289 SER A N 1
ATOM 2299 C CA . SER A 1 289 ? 12.065 18.398 15.796 1.00 84.56 289 SER A CA 1
ATOM 2300 C C . SER A 1 289 ? 12.362 19.715 15.072 1.00 84.56 289 SER A C 1
ATOM 2302 O O . SER A 1 289 ? 11.447 20.450 14.699 1.00 84.56 289 SER A O 1
ATOM 2304 N N . ASP A 1 290 ? 13.639 19.983 14.809 1.00 83.19 290 ASP A N 1
ATOM 2305 C CA . ASP A 1 290 ? 14.107 21.177 14.107 1.00 83.19 290 ASP A CA 1
ATOM 2306 C C . ASP A 1 290 ? 13.635 21.214 12.642 1.00 83.19 290 ASP A C 1
ATOM 2308 O O . ASP A 1 290 ? 13.259 22.274 12.127 1.00 83.19 290 ASP A O 1
ATOM 2312 N N . LEU A 1 291 ? 13.600 20.059 11.970 1.00 85.88 291 LEU A N 1
ATOM 2313 C CA . LEU A 1 291 ? 13.041 19.921 10.627 1.00 85.88 291 LEU A CA 1
ATOM 2314 C C . LEU A 1 291 ? 11.532 20.203 10.624 1.00 85.88 291 LEU A C 1
ATOM 2316 O O . LEU A 1 291 ? 11.069 21.045 9.857 1.00 85.88 291 LEU A O 1
ATOM 2320 N N . LEU A 1 292 ? 10.763 19.538 11.490 1.00 86.00 292 LEU A N 1
ATOM 2321 C CA . LEU A 1 292 ? 9.304 19.697 11.530 1.00 86.00 292 LEU A CA 1
ATOM 2322 C C . LEU A 1 292 ? 8.888 21.146 11.827 1.00 86.00 292 LEU A C 1
ATOM 2324 O O . LEU A 1 292 ? 7.914 21.631 11.261 1.00 86.00 292 LEU A O 1
ATOM 2328 N N . ARG A 1 293 ? 9.656 21.859 12.660 1.00 81.00 293 ARG A N 1
ATOM 2329 C CA . ARG A 1 293 ? 9.419 23.278 12.978 1.00 81.00 293 ARG A CA 1
ATOM 2330 C C . ARG A 1 293 ? 9.776 24.252 11.857 1.00 81.00 293 ARG A C 1
ATOM 2332 O O . ARG A 1 293 ? 9.389 25.413 11.922 1.00 81.00 293 ARG A O 1
ATOM 2339 N N . SER A 1 294 ? 10.545 23.826 10.860 1.00 78.06 294 SER A N 1
ATOM 2340 C CA . SER A 1 294 ? 11.023 24.707 9.784 1.00 78.06 294 SER A CA 1
ATOM 2341 C C . SER A 1 294 ? 10.395 24.428 8.426 1.00 78.06 294 SER A C 1
ATOM 2343 O O . SER A 1 294 ? 10.270 25.348 7.620 1.00 78.06 294 SER A O 1
ATOM 2345 N N . CYS A 1 295 ? 9.957 23.197 8.170 1.00 76.81 295 CYS A N 1
ATOM 2346 C CA . CYS A 1 295 ? 9.272 22.830 6.937 1.00 76.81 295 CYS A CA 1
ATOM 2347 C C . CYS A 1 295 ? 7.767 23.140 7.032 1.00 76.81 295 CYS A C 1
ATOM 2349 O O . CYS A 1 295 ? 6.968 22.296 7.428 1.00 76.81 295 CYS A O 1
ATOM 2351 N N . ASN A 1 296 ? 7.364 24.346 6.625 1.00 81.06 296 ASN A N 1
ATOM 2352 C CA . ASN A 1 296 ? 5.965 24.800 6.673 1.00 81.06 296 ASN A CA 1
ATOM 2353 C C . ASN A 1 296 ? 5.052 24.202 5.578 1.00 81.06 296 ASN A C 1
ATOM 2355 O O . ASN A 1 296 ? 3.829 24.216 5.718 1.00 81.06 296 ASN A O 1
ATOM 2359 N N . THR A 1 297 ? 5.619 23.638 4.511 1.00 85.12 297 THR A N 1
ATOM 2360 C CA . THR A 1 297 ? 4.881 22.985 3.412 1.00 85.12 297 THR A CA 1
ATOM 2361 C C . THR A 1 297 ? 4.566 21.511 3.671 1.00 85.12 297 THR A C 1
ATOM 2363 O O . THR A 1 297 ? 3.743 20.921 2.962 1.00 85.12 297 THR A O 1
ATOM 2366 N N . LEU A 1 298 ? 5.195 20.916 4.688 1.00 89.19 298 LEU A N 1
ATOM 2367 C CA . LEU A 1 298 ? 5.117 19.491 4.970 1.00 89.19 298 LEU A CA 1
ATOM 2368 C C . LEU A 1 298 ? 3.719 19.120 5.473 1.00 89.19 298 LEU A C 1
ATOM 2370 O O . LEU A 1 298 ? 3.243 19.649 6.471 1.00 89.19 298 LEU A O 1
ATOM 2374 N N . ARG A 1 299 ? 3.065 18.180 4.785 1.00 92.38 299 ARG A N 1
ATOM 2375 C CA . ARG A 1 299 ? 1.742 17.640 5.137 1.00 92.38 299 ARG A CA 1
ATOM 2376 C C . ARG A 1 299 ? 1.827 16.250 5.749 1.00 92.38 299 ARG A C 1
ATOM 2378 O O . ARG A 1 299 ? 1.019 15.931 6.621 1.00 92.38 299 ARG A O 1
ATOM 2385 N N . TYR A 1 300 ? 2.781 15.443 5.289 1.00 94.19 300 TYR A N 1
ATOM 2386 C CA . TYR A 1 300 ? 3.027 14.082 5.759 1.00 94.19 300 TYR A CA 1
ATOM 2387 C C . TYR A 1 300 ? 4.496 13.908 6.138 1.00 94.19 300 TYR A C 1
ATOM 2389 O O . TYR A 1 300 ? 5.387 14.181 5.333 1.00 94.19 300 TYR A O 1
ATOM 2397 N N . ALA A 1 301 ? 4.747 13.411 7.343 1.00 94.25 301 ALA A N 1
ATOM 2398 C CA . ALA A 1 301 ? 6.087 13.117 7.822 1.00 94.25 301 ALA A CA 1
ATOM 2399 C C . ALA A 1 301 ? 6.120 11.762 8.528 1.00 94.25 301 ALA A C 1
ATOM 2401 O O . ALA A 1 301 ? 5.296 11.490 9.402 1.00 94.25 301 ALA A O 1
ATOM 2402 N N . ARG A 1 302 ? 7.080 10.908 8.171 1.00 95.88 302 ARG A N 1
ATOM 2403 C CA . ARG A 1 302 ? 7.280 9.607 8.811 1.00 95.88 302 ARG A CA 1
ATOM 2404 C C . ARG A 1 302 ? 8.756 9.313 9.041 1.00 95.88 302 ARG A C 1
ATOM 2406 O O . ARG A 1 302 ? 9.552 9.392 8.111 1.00 95.88 302 ARG A O 1
ATOM 2413 N N . PHE A 1 303 ? 9.093 8.904 10.255 1.00 94.56 303 PHE A N 1
ATOM 2414 C CA . PHE A 1 303 ? 10.443 8.553 10.679 1.00 94.56 303 PHE A CA 1
ATOM 2415 C C . PHE A 1 303 ? 10.400 7.196 11.384 1.00 94.56 303 PHE A C 1
ATOM 2417 O O . PHE A 1 303 ? 9.843 7.077 12.476 1.00 94.56 303 PHE A O 1
ATOM 2424 N N . ASP A 1 304 ? 10.960 6.168 10.748 1.00 92.62 304 ASP A N 1
ATOM 2425 C CA . ASP A 1 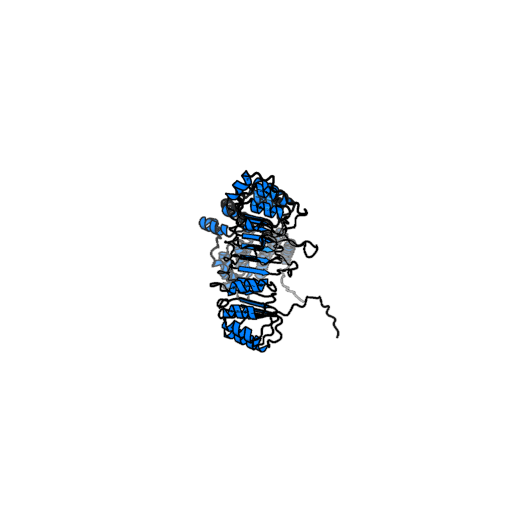304 ? 10.892 4.788 11.243 1.00 92.62 304 ASP A CA 1
ATOM 2426 C C . ASP A 1 304 ? 12.052 4.418 12.190 1.00 92.62 304 ASP A C 1
ATOM 2428 O O . ASP A 1 304 ? 12.004 3.364 12.822 1.00 92.62 304 ASP A O 1
ATOM 2432 N N . ALA A 1 305 ? 13.089 5.258 12.299 1.00 89.69 305 ALA A N 1
ATOM 2433 C CA . ALA A 1 305 ? 14.224 5.027 13.191 1.00 89.69 305 ALA A CA 1
ATOM 2434 C C . ALA A 1 305 ? 14.746 6.321 13.839 1.00 89.69 305 ALA A C 1
ATOM 2436 O O . ALA A 1 305 ? 15.656 6.971 13.326 1.00 89.69 305 ALA A O 1
ATOM 2437 N N . ILE A 1 306 ? 14.195 6.682 14.997 1.00 88.56 306 ILE A N 1
ATOM 2438 C CA . ILE A 1 306 ? 14.626 7.845 15.778 1.00 88.56 306 ILE A CA 1
ATOM 2439 C C . ILE A 1 306 ? 15.498 7.387 16.947 1.00 88.56 306 ILE A C 1
ATOM 2441 O O . ILE A 1 306 ? 15.092 6.546 17.747 1.00 88.56 306 ILE A O 1
ATOM 2445 N N . ILE A 1 307 ? 16.690 7.956 17.069 1.00 86.50 307 ILE A N 1
ATOM 2446 C CA . ILE A 1 307 ? 17.626 7.706 18.161 1.00 86.50 307 ILE A CA 1
ATOM 2447 C C . ILE A 1 307 ? 17.642 8.878 19.145 1.00 86.50 307 ILE A C 1
ATOM 2449 O O . ILE A 1 307 ? 17.438 10.043 18.792 1.00 86.50 307 ILE A O 1
ATOM 2453 N N . LYS A 1 308 ? 17.914 8.567 20.411 1.00 76.88 308 LYS A N 1
ATOM 2454 C CA . LYS A 1 308 ? 18.161 9.576 21.440 1.00 76.88 308 LYS A CA 1
ATOM 2455 C C . LYS A 1 308 ? 19.534 10.210 21.186 1.00 76.88 308 LYS A C 1
ATOM 2457 O O . LYS A 1 308 ? 20.528 9.495 21.068 1.00 76.88 308 LYS A O 1
ATOM 2462 N N . GLY A 1 309 ? 19.593 11.537 21.073 1.00 65.88 309 GLY A N 1
ATOM 2463 C CA . GLY A 1 309 ? 20.861 12.253 20.910 1.00 65.88 309 GLY A CA 1
ATOM 2464 C C . GLY A 1 309 ? 21.805 12.009 22.097 1.00 65.88 309 GLY A C 1
ATOM 2465 O O . GLY A 1 309 ? 21.359 11.931 23.238 1.00 65.88 309 GLY A O 1
ATOM 2466 N N . GLN A 1 310 ? 23.110 11.893 21.833 1.00 52.03 310 GLN A N 1
ATOM 2467 C CA . GLN A 1 310 ? 24.165 11.595 22.821 1.00 52.03 310 GLN A CA 1
ATOM 2468 C C . GLN A 1 310 ? 24.508 12.759 23.777 1.00 52.03 310 GLN A C 1
ATOM 2470 O O . GLN A 1 310 ? 25.440 12.631 24.567 1.00 52.03 310 GLN A O 1
ATOM 2475 N N . GLN A 1 311 ? 23.802 13.894 23.738 1.00 41.66 311 GLN A N 1
ATOM 2476 C CA . GLN A 1 311 ? 24.082 15.010 24.646 1.00 41.66 311 GLN A CA 1
ATOM 2477 C C . GLN A 1 311 ? 23.057 15.092 25.785 1.00 41.66 311 GLN A C 1
ATOM 2479 O O . GLN A 1 311 ? 21.852 15.094 25.516 1.00 41.66 311 GLN A O 1
ATOM 2484 N N . PRO A 1 312 ? 23.507 15.179 27.053 1.00 37.28 312 PRO A N 1
ATOM 2485 C CA . PRO A 1 312 ? 22.635 15.518 28.163 1.00 37.28 312 PRO A CA 1
ATOM 2486 C C . PRO A 1 312 ? 22.044 16.902 27.920 1.00 37.28 312 PRO A C 1
ATOM 2488 O O . PRO A 1 312 ? 22.734 17.813 27.469 1.00 37.28 312 PRO A O 1
ATOM 2491 N N . TRP A 1 313 ? 20.763 17.031 28.241 1.00 38.44 313 TRP A N 1
ATOM 2492 C CA . TRP A 1 313 ? 20.067 18.283 28.482 1.00 38.44 313 TRP A CA 1
ATOM 2493 C C . TRP A 1 313 ? 21.007 19.353 29.088 1.00 38.44 313 TRP A C 1
ATOM 2495 O O . TRP A 1 313 ? 21.372 19.320 30.257 1.00 38.44 313 TRP A O 1
ATOM 2505 N N . ALA A 1 314 ? 21.416 20.324 28.282 1.00 24.14 314 ALA A N 1
ATOM 2506 C CA . ALA A 1 314 ? 21.601 21.670 28.787 1.00 24.14 314 ALA A CA 1
ATOM 2507 C C . ALA A 1 314 ? 20.342 22.408 28.331 1.00 24.14 314 ALA A C 1
ATOM 2509 O O . ALA A 1 314 ? 20.044 22.364 27.131 1.00 24.14 314 ALA A O 1
ATOM 2510 N N . PRO A 1 315 ? 19.551 23.014 29.233 1.00 29.88 315 PRO A N 1
ATOM 2511 C CA . PRO A 1 315 ? 18.504 23.919 28.799 1.00 29.88 315 PRO A CA 1
ATOM 2512 C C . PRO A 1 315 ? 19.210 25.002 27.986 1.00 29.88 315 PRO A C 1
ATOM 2514 O O . PRO A 1 315 ? 20.027 25.757 28.514 1.00 29.88 315 PRO A O 1
ATOM 2517 N N . ILE A 1 316 ? 18.977 25.014 26.675 1.00 31.70 316 ILE A N 1
ATOM 2518 C CA . ILE A 1 316 ? 19.375 26.145 25.853 1.00 31.70 316 ILE A CA 1
ATOM 2519 C C . ILE A 1 316 ? 18.543 27.291 26.408 1.00 31.70 316 ILE A C 1
ATOM 2521 O O . ILE A 1 316 ? 17.327 27.318 26.228 1.00 31.70 316 ILE A O 1
ATOM 2525 N N . HIS A 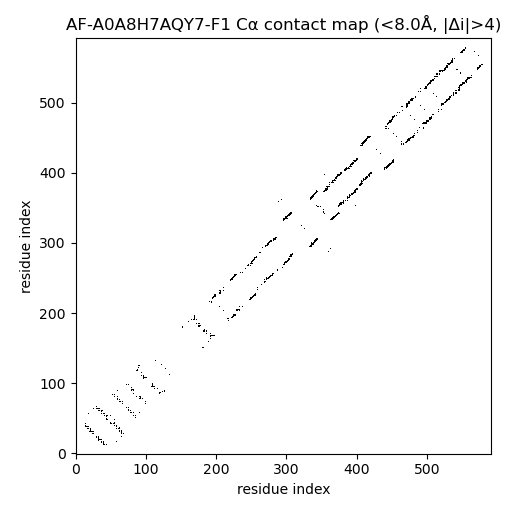1 317 ? 19.199 28.177 27.156 1.00 32.41 317 HIS A N 1
ATOM 2526 C CA . HIS A 1 317 ? 18.708 29.525 27.358 1.00 32.41 317 HIS A CA 1
ATOM 2527 C C . HIS A 1 317 ? 18.324 30.051 25.978 1.00 32.41 317 HIS A C 1
ATOM 2529 O O . HIS A 1 317 ? 19.159 30.155 25.077 1.00 32.41 317 HIS A O 1
ATOM 2535 N N . ASP A 1 318 ? 17.031 30.284 25.812 1.00 33.66 318 ASP A N 1
ATOM 2536 C CA . ASP A 1 318 ? 16.357 30.740 24.604 1.00 33.66 318 ASP A CA 1
ATOM 2537 C C . ASP A 1 318 ? 16.666 32.231 24.335 1.00 33.66 318 ASP A C 1
ATOM 2539 O O . ASP A 1 318 ? 15.781 33.011 23.995 1.00 33.66 318 ASP A O 1
ATOM 2543 N N . ASP A 1 319 ? 17.932 32.627 24.516 1.00 34.22 319 ASP A N 1
ATOM 2544 C CA . ASP A 1 319 ? 18.387 34.021 24.596 1.00 34.22 319 ASP A CA 1
ATOM 2545 C C . ASP A 1 319 ? 19.121 34.505 23.334 1.00 34.22 319 ASP A C 1
ATOM 2547 O O . ASP A 1 319 ? 19.590 35.638 23.293 1.00 34.22 319 ASP A O 1
ATOM 2551 N N . LEU A 1 320 ? 19.205 33.697 22.269 1.00 36.72 320 LEU A N 1
ATOM 2552 C CA . LEU A 1 320 ? 19.781 34.129 20.980 1.00 36.72 320 LEU A CA 1
ATOM 2553 C C . LEU A 1 320 ? 18.993 33.643 19.748 1.00 36.72 320 LEU A C 1
ATOM 2555 O O . LEU A 1 320 ? 19.554 33.509 18.663 1.00 36.72 320 LEU A O 1
ATOM 2559 N N . CYS A 1 321 ? 17.689 33.385 19.882 1.00 38.50 321 CYS A N 1
ATOM 2560 C CA . CYS A 1 321 ? 16.804 33.397 18.713 1.00 38.50 321 CYS A CA 1
ATOM 2561 C C . CYS A 1 321 ? 16.310 34.829 18.511 1.00 38.50 321 CYS A C 1
ATOM 2563 O O . CYS A 1 321 ? 15.535 35.331 19.320 1.00 38.50 321 CYS A O 1
ATOM 2565 N N . ASP A 1 322 ? 16.775 35.458 17.432 1.00 38.59 322 ASP A N 1
ATOM 2566 C CA . ASP A 1 322 ? 16.351 36.771 16.950 1.00 38.59 322 ASP A CA 1
ATOM 2567 C C . ASP A 1 322 ? 14.812 36.898 17.046 1.00 38.59 322 ASP A C 1
ATOM 2569 O O . ASP A 1 322 ? 14.066 36.119 16.443 1.00 38.59 322 ASP A O 1
ATOM 2573 N N . GLU A 1 323 ? 14.324 37.843 17.856 1.00 40.78 323 GLU A N 1
ATOM 2574 C CA . GLU A 1 323 ? 12.895 38.133 18.094 1.00 40.78 323 GLU A CA 1
ATOM 2575 C C . GLU A 1 323 ? 12.106 38.316 16.780 1.00 40.78 323 GLU A C 1
ATOM 2577 O O . GLU A 1 323 ? 10.896 38.078 16.713 1.00 40.78 323 GLU A O 1
ATOM 2582 N N . SER A 1 324 ? 12.800 38.684 15.698 1.00 42.81 324 SER A N 1
ATOM 2583 C CA . SER A 1 324 ? 12.241 38.787 14.351 1.00 42.81 324 SER A CA 1
ATOM 2584 C C . SER A 1 324 ? 11.880 37.429 13.720 1.00 42.81 324 SER A C 1
ATOM 2586 O O . SER A 1 324 ? 10.867 37.333 13.020 1.00 42.81 324 SER A O 1
ATOM 2588 N N . GLU A 1 325 ? 12.631 36.356 14.000 1.00 44.47 325 GLU A N 1
ATOM 2589 C CA . GLU A 1 325 ? 12.309 35.001 13.537 1.00 44.47 325 GLU A CA 1
ATOM 2590 C C . GLU A 1 325 ? 11.163 34.384 14.339 1.00 44.47 325 GLU A C 1
ATOM 2592 O O . GLU A 1 325 ? 10.302 33.731 13.753 1.00 44.47 325 GLU A O 1
ATOM 2597 N N . LYS A 1 326 ? 11.093 34.621 15.657 1.00 43.81 326 LYS A N 1
ATOM 2598 C CA . LYS A 1 326 ? 9.956 34.182 16.491 1.00 43.81 326 LYS A CA 1
ATOM 2599 C C . LYS A 1 326 ? 8.634 34.809 16.020 1.00 43.81 326 LYS A C 1
ATOM 2601 O O . LYS A 1 326 ? 7.630 34.101 15.947 1.00 43.81 326 LYS A O 1
ATOM 2606 N N . LYS A 1 327 ? 8.645 36.085 15.608 1.00 40.22 327 LYS A N 1
ATOM 2607 C CA . LYS A 1 327 ? 7.473 36.772 15.027 1.00 40.22 327 LYS A CA 1
ATOM 2608 C C . LYS A 1 327 ? 7.089 36.260 13.635 1.00 40.22 327 LYS A C 1
ATOM 2610 O O . LYS A 1 327 ? 5.922 35.955 13.422 1.00 40.22 327 LYS A O 1
ATOM 2615 N N . LYS A 1 328 ? 8.044 36.053 12.716 1.00 47.12 328 LYS A N 1
ATOM 2616 C CA . LYS A 1 328 ? 7.757 35.440 11.397 1.00 47.12 328 LYS A CA 1
ATOM 2617 C C . LYS A 1 328 ? 7.229 34.002 11.503 1.00 47.12 328 LYS A C 1
ATOM 2619 O O . LYS A 1 328 ? 6.377 33.604 10.714 1.00 47.12 328 LYS A O 1
ATOM 2624 N N . ARG A 1 329 ? 7.706 33.225 12.484 1.00 49.22 329 ARG A N 1
ATOM 2625 C CA . ARG A 1 329 ? 7.258 31.844 12.756 1.00 49.22 329 ARG A CA 1
ATOM 2626 C C . ARG A 1 329 ? 5.799 31.763 13.222 1.00 49.22 329 ARG A C 1
ATOM 2628 O O . ARG A 1 329 ? 5.151 30.762 12.943 1.00 49.22 329 ARG A O 1
ATOM 2635 N N . GLN A 1 330 ? 5.277 32.794 13.891 1.00 49.62 330 GLN A N 1
ATOM 2636 C CA . GLN A 1 330 ? 3.863 32.857 14.292 1.00 49.62 330 GLN A CA 1
ATOM 2637 C C . GLN A 1 330 ? 2.914 33.178 13.125 1.00 49.62 330 GLN A C 1
ATOM 2639 O O . GLN A 1 330 ? 1.722 32.897 13.224 1.00 49.62 330 GLN A O 1
ATOM 2644 N N . GLU A 1 331 ? 3.420 33.729 12.018 1.00 49.25 331 GLU A N 1
ATOM 2645 C CA . GLU A 1 331 ? 2.598 34.168 10.883 1.00 49.25 331 GLU A CA 1
ATOM 2646 C C . GLU A 1 331 ? 2.436 33.103 9.784 1.00 49.25 331 GLU A C 1
ATOM 2648 O O . GLU A 1 331 ? 1.460 33.152 9.034 1.00 49.25 331 GLU A O 1
ATOM 2653 N N . THR A 1 332 ? 3.333 32.111 9.675 1.00 54.97 332 THR A N 1
ATOM 2654 C CA . THR A 1 332 ? 3.202 31.052 8.656 1.00 54.97 332 THR A CA 1
ATOM 2655 C C . THR A 1 332 ? 2.523 29.800 9.219 1.00 54.97 332 THR A C 1
ATOM 2657 O O . THR A 1 332 ? 3.083 29.172 10.120 1.00 54.97 332 THR A O 1
ATOM 2660 N N . PRO A 1 333 ? 1.356 29.380 8.694 1.00 63.88 333 PRO A N 1
ATOM 2661 C CA . PRO A 1 333 ? 0.643 28.222 9.216 1.00 63.88 333 PRO A CA 1
ATOM 2662 C C . PRO A 1 333 ? 1.402 26.929 8.907 1.00 63.88 333 PRO A C 1
ATOM 2664 O O . PRO A 1 333 ? 1.755 26.663 7.758 1.00 63.88 333 PRO A O 1
ATOM 2667 N N . VAL A 1 334 ? 1.606 26.090 9.924 1.00 78.50 334 VAL A N 1
ATOM 2668 C CA . VAL A 1 334 ? 2.120 24.731 9.724 1.00 78.50 334 VAL A CA 1
ATOM 2669 C C . VAL A 1 334 ? 1.008 23.855 9.138 1.00 78.50 334 VAL A C 1
ATOM 2671 O O . VAL A 1 334 ? -0.087 23.755 9.699 1.00 78.50 334 VAL A O 1
ATOM 2674 N N . LEU A 1 335 ? 1.282 23.222 7.993 1.00 84.75 335 LEU A N 1
ATOM 2675 C CA . LEU A 1 335 ? 0.316 22.416 7.232 1.00 84.75 335 LEU A CA 1
ATOM 2676 C C . LEU A 1 335 ? 0.383 20.910 7.539 1.00 84.75 335 LEU A C 1
ATOM 2678 O O . LEU A 1 335 ? -0.207 20.108 6.812 1.00 84.75 335 LEU A O 1
ATOM 2682 N N . LEU A 1 336 ? 1.110 20.514 8.586 1.00 88.19 336 LEU A N 1
ATOM 2683 C CA . LEU A 1 336 ? 1.325 19.112 8.932 1.00 88.19 336 LEU A CA 1
ATOM 2684 C C . LEU A 1 336 ? 0.012 18.450 9.366 1.00 88.19 336 LEU A C 1
ATOM 2686 O O . LEU A 1 336 ? -0.593 18.843 10.359 1.00 88.19 336 LEU A O 1
ATOM 2690 N N . THR A 1 337 ? -0.393 17.419 8.624 1.00 91.62 337 THR A N 1
ATOM 2691 C CA . THR A 1 337 ? -1.642 16.669 8.850 1.00 91.62 337 THR A CA 1
ATOM 2692 C C . THR A 1 337 ? -1.393 15.265 9.388 1.00 91.62 337 THR A C 1
ATOM 2694 O O . THR A 1 337 ? -2.211 14.738 10.134 1.00 91.62 337 THR A O 1
ATOM 2697 N N . ARG A 1 338 ? -0.264 14.641 9.033 1.00 94.62 338 ARG A N 1
ATOM 2698 C CA . ARG A 1 338 ? 0.042 13.249 9.380 1.00 94.62 338 ARG A CA 1
ATOM 2699 C C . ARG A 1 338 ? 1.484 13.118 9.843 1.00 94.62 338 ARG A C 1
ATOM 2701 O O . ARG A 1 338 ? 2.399 13.495 9.107 1.00 94.62 338 ARG A O 1
ATOM 2708 N N . LEU A 1 339 ? 1.676 12.546 11.028 1.00 94.31 339 LEU A N 1
ATOM 2709 C CA . LEU A 1 339 ? 2.982 12.373 11.652 1.00 94.31 339 LEU A CA 1
ATOM 2710 C C . LEU A 1 339 ? 3.157 10.948 12.186 1.00 94.31 339 LEU A C 1
ATOM 2712 O O . LEU A 1 339 ? 2.350 10.471 12.981 1.00 94.31 339 LEU A O 1
ATOM 2716 N N . GLY A 1 340 ? 4.230 10.280 11.763 1.00 94.38 340 GLY A N 1
ATOM 2717 C CA . GLY A 1 340 ? 4.645 8.969 12.260 1.00 94.38 340 GLY A CA 1
ATOM 2718 C C . GLY A 1 340 ? 6.063 8.998 12.822 1.00 94.38 340 GLY A C 1
ATOM 2719 O O . GLY A 1 340 ? 6.996 9.360 12.110 1.00 94.38 340 GLY A O 1
ATOM 2720 N N . LEU A 1 341 ? 6.238 8.592 14.076 1.00 93.31 341 LEU A N 1
ATOM 2721 C CA . LEU A 1 341 ? 7.507 8.596 14.795 1.00 93.31 341 LEU A CA 1
ATOM 2722 C C . LEU A 1 341 ? 7.751 7.222 15.422 1.00 93.31 341 LEU A C 1
ATOM 2724 O O . LEU A 1 341 ? 6.932 6.737 16.199 1.00 93.31 341 LEU A O 1
ATOM 2728 N N . THR A 1 342 ? 8.887 6.601 15.121 1.00 91.69 342 THR A N 1
ATOM 2729 C CA . THR A 1 342 ? 9.294 5.316 15.707 1.00 91.69 342 THR A CA 1
ATOM 2730 C C . THR A 1 342 ? 10.675 5.466 16.320 1.00 91.69 342 THR A C 1
ATOM 2732 O O . THR A 1 342 ? 11.655 5.675 15.608 1.00 91.69 342 THR A O 1
ATOM 2735 N N . ALA A 1 343 ? 10.756 5.390 17.644 1.00 87.69 343 ALA A N 1
ATOM 2736 C CA . ALA A 1 343 ? 12.018 5.384 18.362 1.00 87.69 343 ALA A CA 1
ATOM 2737 C C . ALA A 1 343 ? 12.681 4.002 18.277 1.00 87.69 343 ALA A C 1
ATOM 2739 O O . ALA A 1 343 ? 12.017 2.967 18.328 1.00 87.69 343 ALA A O 1
ATOM 2740 N N . VAL A 1 344 ? 14.008 3.987 18.165 1.00 83.75 344 VAL A N 1
ATOM 2741 C CA . VAL A 1 344 ? 14.819 2.768 18.216 1.00 83.75 344 VAL A CA 1
ATOM 2742 C C . VAL A 1 344 ? 15.319 2.585 19.642 1.00 83.75 344 VAL A C 1
ATOM 2744 O O . VAL A 1 344 ? 16.091 3.398 20.152 1.00 83.75 344 VAL A O 1
ATOM 2747 N N . SER A 1 345 ? 14.919 1.491 20.285 1.00 65.50 345 SER A N 1
ATOM 2748 C CA . SER A 1 345 ? 15.419 1.131 21.610 1.00 65.50 345 SER A CA 1
ATOM 2749 C C . SER A 1 345 ? 16.865 0.624 21.521 1.00 65.50 345 SER A C 1
ATOM 2751 O O . SER A 1 345 ? 17.127 -0.408 20.899 1.00 65.50 345 SER A O 1
ATOM 2753 N N . GLY A 1 346 ? 17.812 1.318 22.158 1.00 56.81 346 GLY A N 1
ATOM 2754 C CA . GLY A 1 346 ? 19.161 0.787 22.388 1.00 56.81 346 GLY A CA 1
ATOM 2755 C C . GLY A 1 346 ? 19.169 -0.349 23.431 1.00 56.81 346 GLY A C 1
ATOM 2756 O O . GLY A 1 346 ? 18.203 -0.495 24.180 1.00 56.81 346 GLY A O 1
ATOM 2757 N N . PRO A 1 347 ? 20.257 -1.136 23.543 1.00 44.97 347 PRO A N 1
ATOM 2758 C CA . PRO A 1 347 ? 20.370 -2.272 24.474 1.00 44.97 347 PRO A CA 1
ATOM 2759 C C . PRO A 1 347 ? 20.504 -1.880 25.966 1.00 44.97 347 PRO A C 1
ATOM 2761 O O . PRO A 1 347 ? 20.964 -2.682 26.775 1.00 44.97 347 PRO A O 1
ATOM 2764 N N . LEU A 1 348 ? 20.130 -0.656 26.350 1.00 43.84 348 LEU A N 1
ATOM 2765 C CA . LEU A 1 348 ? 20.336 -0.096 27.690 1.00 43.84 348 LEU A CA 1
ATOM 2766 C C . LEU A 1 348 ? 19.050 -0.104 28.542 1.00 43.84 348 LEU A C 1
ATOM 2768 O O . LEU A 1 348 ? 17.956 -0.424 28.070 1.00 43.84 348 LEU A O 1
ATOM 2772 N N . GLN A 1 349 ? 19.229 0.153 29.843 1.00 46.47 349 GLN A N 1
ATOM 2773 C CA . GLN A 1 349 ? 18.275 -0.084 30.933 1.00 46.47 349 GLN A CA 1
ATOM 2774 C C . GLN A 1 349 ? 16.849 0.454 30.690 1.00 46.47 349 GLN A C 1
ATOM 2776 O O . GLN A 1 349 ? 16.604 1.335 29.874 1.00 46.47 349 GLN A O 1
ATOM 2781 N N . VAL A 1 350 ? 15.893 -0.118 31.429 1.00 54.19 350 VAL A N 1
ATOM 2782 C CA . VAL A 1 350 ? 14.427 -0.062 31.243 1.00 54.19 350 VAL A CA 1
ATOM 2783 C C . VAL A 1 350 ? 13.827 1.343 31.031 1.00 54.19 350 VAL A C 1
ATOM 2785 O O . VAL A 1 350 ? 12.797 1.430 30.365 1.00 54.19 350 VAL A O 1
ATOM 2788 N N . ASP A 1 351 ? 14.457 2.416 31.519 1.00 51.59 351 ASP A N 1
ATOM 2789 C CA . ASP A 1 351 ? 13.922 3.789 31.452 1.00 51.59 351 ASP A CA 1
ATOM 2790 C C . ASP A 1 351 ? 14.613 4.711 30.435 1.00 51.59 351 ASP A C 1
ATOM 2792 O O . ASP A 1 351 ? 14.039 5.726 30.039 1.00 51.59 351 ASP A O 1
ATOM 2796 N N . GLU A 1 352 ? 15.805 4.363 29.941 1.00 55.03 352 GLU A N 1
ATOM 2797 C CA . GLU A 1 352 ? 16.517 5.177 28.940 1.00 55.03 352 GLU A CA 1
ATOM 2798 C C . GLU A 1 352 ? 16.071 4.901 27.499 1.00 55.03 352 GLU A C 1
ATOM 2800 O O . GLU A 1 352 ? 16.477 5.619 26.584 1.00 55.03 352 GLU A O 1
ATOM 2805 N N . ARG A 1 353 ? 15.223 3.884 27.304 1.00 63.03 353 ARG A N 1
ATOM 2806 C CA . ARG A 1 353 ? 14.758 3.428 25.985 1.00 63.03 353 ARG A CA 1
ATOM 2807 C C . ARG A 1 353 ? 13.783 4.385 25.305 1.00 63.03 353 ARG A C 1
ATOM 2809 O O . ARG A 1 353 ? 13.652 4.320 24.090 1.00 63.03 353 ARG A O 1
ATOM 2816 N N . PHE A 1 354 ? 13.110 5.241 26.072 1.00 69.25 354 PHE A N 1
ATOM 2817 C CA . PHE A 1 354 ? 12.056 6.109 25.557 1.00 69.25 354 PHE A CA 1
ATOM 2818 C C . PHE A 1 354 ? 12.567 7.516 25.249 1.00 69.25 354 PHE A C 1
ATOM 2820 O O . PHE A 1 354 ? 13.382 8.080 25.989 1.00 69.25 354 PHE A O 1
ATOM 2827 N N . ILE A 1 355 ? 12.039 8.097 24.174 1.00 74.31 355 ILE A N 1
ATOM 2828 C CA . ILE A 1 355 ? 12.266 9.497 23.804 1.00 74.31 355 ILE A CA 1
ATOM 2829 C C . ILE A 1 355 ? 11.129 10.350 24.373 1.00 74.31 355 ILE A C 1
ATOM 2831 O O . ILE A 1 355 ? 9.962 9.980 24.258 1.00 74.31 355 ILE A O 1
ATOM 2835 N N . ASP A 1 356 ? 11.473 11.471 25.002 1.00 72.06 356 ASP A N 1
ATOM 2836 C CA . ASP A 1 356 ? 10.510 12.447 25.513 1.00 72.06 356 ASP A CA 1
ATOM 2837 C C . ASP A 1 356 ? 10.197 13.471 24.407 1.00 72.06 356 ASP A C 1
ATOM 2839 O O . ASP A 1 356 ? 11.121 14.161 23.967 1.00 72.06 356 ASP A O 1
ATOM 2843 N N . PRO A 1 357 ? 8.945 13.557 23.918 1.00 71.88 357 PRO A N 1
ATOM 2844 C CA . PRO A 1 357 ? 8.592 14.475 22.844 1.00 71.88 357 PRO A CA 1
ATOM 2845 C C . PRO A 1 357 ? 8.420 15.941 23.291 1.00 71.88 357 PRO A C 1
ATOM 2847 O O . PRO A 1 357 ? 8.173 16.780 22.425 1.00 71.88 357 PRO A O 1
ATOM 2850 N N . SER A 1 358 ? 8.567 16.237 24.594 1.00 67.62 358 SER A N 1
ATOM 2851 C CA . SER A 1 358 ? 8.152 17.479 25.273 1.00 67.62 358 SER A CA 1
ATOM 2852 C C . SER A 1 358 ? 8.104 18.748 24.404 1.00 67.62 358 SER A C 1
ATOM 2854 O O . SER A 1 358 ? 9.132 19.323 24.042 1.00 67.62 358 SER A O 1
ATOM 2856 N N . GLY A 1 359 ? 6.888 19.242 24.152 1.00 65.94 359 GLY A N 1
ATOM 2857 C CA . GLY A 1 359 ? 6.596 20.501 23.472 1.00 65.94 359 GLY A CA 1
ATOM 2858 C C . GLY A 1 359 ? 6.439 20.386 21.957 1.00 65.94 359 GLY A C 1
ATOM 2859 O O . GLY A 1 359 ? 6.069 21.373 21.330 1.00 65.94 359 GLY A O 1
ATOM 2860 N N . LEU A 1 360 ? 6.682 19.217 21.355 1.00 73.62 360 LEU A N 1
ATOM 2861 C CA . LEU A 1 360 ? 6.629 19.055 19.899 1.00 73.62 360 LEU A CA 1
ATOM 2862 C C . LEU A 1 360 ? 5.203 19.196 19.349 1.00 73.62 360 LEU A C 1
ATOM 2864 O O . LEU A 1 360 ? 4.985 19.831 18.323 1.00 73.62 360 LEU A O 1
ATOM 2868 N N . PHE A 1 361 ? 4.215 18.602 20.020 1.00 74.00 361 PHE A N 1
ATOM 2869 C CA . PHE A 1 361 ? 2.855 18.520 19.476 1.00 74.00 361 PHE A CA 1
ATOM 2870 C C . PHE A 1 361 ? 2.043 19.809 19.646 1.00 74.00 361 PHE A C 1
ATOM 2872 O O . PHE A 1 361 ? 1.077 20.016 18.912 1.00 74.00 361 PHE A O 1
ATOM 2879 N N . HIS A 1 362 ? 2.440 20.698 20.566 1.00 70.38 362 HIS A N 1
ATOM 2880 C CA . HIS A 1 362 ? 1.808 22.018 20.725 1.00 70.38 362 HIS A CA 1
ATOM 2881 C C . HIS A 1 362 ? 1.992 22.898 19.482 1.00 70.38 362 HIS A C 1
ATOM 2883 O O . HIS A 1 362 ? 1.154 23.758 19.222 1.00 70.38 362 HIS A O 1
ATOM 2889 N N . ASP A 1 363 ? 3.034 22.634 18.690 1.00 72.44 363 ASP A N 1
ATOM 2890 C CA . ASP A 1 363 ? 3.382 23.400 17.493 1.00 72.44 363 ASP A CA 1
ATOM 2891 C C . ASP A 1 363 ? 2.535 23.011 16.255 1.00 72.44 363 ASP A C 1
ATOM 2893 O O . ASP A 1 363 ? 2.596 23.687 15.226 1.00 72.44 363 ASP A O 1
ATOM 2897 N N . PHE A 1 364 ? 1.716 21.945 16.326 1.00 81.06 364 PHE A N 1
ATOM 2898 C CA . PHE A 1 364 ? 1.007 21.365 15.169 1.00 81.06 364 PHE A CA 1
ATOM 2899 C C . PHE A 1 364 ? -0.522 21.271 15.362 1.00 81.06 364 PHE A C 1
ATOM 2901 O O . PHE A 1 364 ? -1.075 20.179 15.513 1.00 81.06 364 PHE A O 1
ATOM 2908 N N . PRO A 1 365 ? -1.257 22.398 15.305 1.00 77.44 365 PRO A N 1
ATOM 2909 C CA . PRO A 1 365 ? -2.702 22.427 15.573 1.00 77.44 365 PRO A CA 1
ATOM 2910 C C . PRO A 1 365 ? -3.571 21.732 14.505 1.00 77.44 365 PRO A C 1
ATOM 2912 O O . PRO A 1 365 ? -4.700 21.331 14.797 1.00 77.44 365 PRO A O 1
ATOM 2915 N N . ASN A 1 366 ? -3.056 21.577 13.280 1.00 84.94 366 ASN A N 1
ATOM 2916 C CA . ASN A 1 366 ? -3.758 20.975 12.137 1.00 84.94 366 ASN A CA 1
ATOM 2917 C C . ASN A 1 366 ? -3.533 19.457 12.006 1.00 84.94 366 ASN A C 1
ATOM 2919 O O . ASN A 1 366 ? -3.943 18.858 11.013 1.00 84.94 366 ASN A O 1
ATOM 2923 N N . LEU A 1 367 ? -2.869 18.832 12.982 1.00 88.88 367 LEU A N 1
ATOM 2924 C CA . LEU A 1 367 ? -2.540 17.414 12.931 1.00 88.88 367 LEU A CA 1
ATOM 2925 C C . LEU A 1 367 ? -3.811 16.554 13.015 1.00 88.88 367 LEU A C 1
ATOM 2927 O O . LEU A 1 367 ? -4.560 16.651 13.983 1.00 88.88 367 LEU A O 1
ATOM 2931 N N . GLU A 1 368 ? -4.027 15.697 12.017 1.00 93.38 368 GLU A N 1
ATOM 2932 C CA . GLU A 1 368 ? -5.165 14.773 11.920 1.00 93.38 368 GLU A CA 1
ATOM 2933 C C . GLU A 1 368 ? -4.797 13.348 12.345 1.00 93.38 368 GLU A C 1
ATOM 2935 O O . GLU A 1 368 ? -5.616 12.651 12.948 1.00 93.38 368 GLU A O 1
ATOM 2940 N N . GLU A 1 369 ? -3.568 12.908 12.060 1.00 94.88 369 GLU A N 1
ATOM 2941 C CA . GLU A 1 369 ? -3.085 11.569 12.404 1.00 94.88 369 GLU A CA 1
ATOM 2942 C C . GLU A 1 369 ? -1.722 11.621 13.097 1.00 94.88 369 GLU A C 1
ATOM 2944 O O . GLU A 1 369 ? -0.753 12.154 12.549 1.00 94.88 369 GLU A O 1
ATOM 2949 N N . LEU A 1 370 ? -1.635 10.996 14.272 1.00 93.06 370 LEU A N 1
ATOM 2950 C CA . LEU A 1 370 ? -0.400 10.837 15.034 1.00 93.06 370 LEU A CA 1
ATOM 2951 C C . LEU A 1 370 ? -0.135 9.357 15.317 1.00 93.06 370 LEU A C 1
ATOM 2953 O O . LEU A 1 370 ? -0.966 8.667 15.912 1.00 93.06 370 LEU A O 1
ATOM 2957 N N . GLN A 1 371 ? 1.039 8.876 14.917 1.00 94.00 371 GLN A N 1
ATOM 2958 C CA . GLN A 1 371 ? 1.537 7.543 15.240 1.00 94.00 371 GLN A CA 1
ATOM 2959 C C . GLN A 1 371 ? 2.876 7.669 15.964 1.00 94.00 371 GLN A C 1
ATOM 2961 O O . GLN A 1 371 ? 3.826 8.201 15.399 1.00 94.00 371 GLN A O 1
ATOM 2966 N N . CYS A 1 372 ? 2.967 7.159 17.187 1.00 91.31 372 CYS A N 1
ATOM 2967 C CA . CYS A 1 372 ? 4.192 7.159 17.979 1.00 91.31 372 CYS A CA 1
ATOM 2968 C C . CYS A 1 372 ? 4.506 5.742 18.454 1.00 91.31 372 CYS A C 1
ATOM 2970 O O . CYS A 1 372 ? 3.620 5.050 18.954 1.00 91.31 372 CYS A O 1
ATOM 2972 N N . THR A 1 373 ? 5.768 5.332 18.322 1.00 90.44 373 THR A N 1
ATOM 2973 C CA . THR A 1 373 ? 6.281 4.072 18.869 1.00 90.44 373 THR A CA 1
ATOM 2974 C C . THR A 1 373 ? 7.540 4.311 19.699 1.00 90.44 373 THR A C 1
ATOM 2976 O O . THR A 1 373 ? 8.446 4.972 19.197 1.00 90.44 373 THR A O 1
ATOM 2979 N N . GLY A 1 374 ? 7.632 3.812 20.936 1.00 84.75 374 GLY A N 1
ATOM 2980 C CA . GLY A 1 374 ? 8.852 3.939 21.756 1.00 84.75 374 GLY A CA 1
ATOM 2981 C C . GLY A 1 374 ? 9.051 5.306 22.438 1.00 84.75 374 GLY A C 1
ATOM 2982 O O . GLY A 1 374 ? 10.178 5.696 22.743 1.00 84.75 374 GLY A O 1
ATOM 2983 N N . PHE A 1 375 ? 7.977 6.068 22.676 1.00 83.31 375 PHE A N 1
ATOM 2984 C CA . PHE A 1 375 ? 8.030 7.412 23.292 1.00 83.31 375 PHE A CA 1
ATOM 2985 C C . PHE A 1 375 ? 7.499 7.441 24.733 1.00 83.31 375 PHE A C 1
ATOM 2987 O O . PHE A 1 375 ? 6.546 6.734 25.065 1.00 83.31 375 PHE A O 1
ATOM 2994 N N . ALA A 1 376 ? 8.079 8.300 25.577 1.00 79.31 376 ALA A N 1
ATOM 2995 C CA . ALA A 1 376 ? 7.613 8.575 26.935 1.00 79.31 376 ALA A CA 1
ATOM 2996 C C . ALA A 1 376 ? 6.921 9.941 26.980 1.00 79.31 376 ALA A C 1
ATOM 2998 O O . ALA A 1 376 ? 7.579 10.969 26.882 1.00 79.31 376 ALA A O 1
ATOM 2999 N N . PHE A 1 377 ? 5.601 9.954 27.151 1.00 73.31 377 PHE A N 1
ATOM 3000 C CA . PHE A 1 377 ? 4.821 11.191 27.211 1.00 73.31 377 PHE A CA 1
ATOM 3001 C C . PHE A 1 377 ? 4.857 11.754 28.635 1.00 73.31 377 PHE A C 1
ATOM 3003 O O . PHE A 1 377 ? 4.250 11.185 29.551 1.00 73.31 377 PHE A O 1
ATOM 3010 N N . ARG A 1 378 ? 5.575 12.867 28.823 1.00 67.75 378 ARG A N 1
ATOM 3011 C CA . ARG A 1 378 ? 5.714 13.578 30.103 1.00 67.75 378 ARG A CA 1
ATOM 3012 C C . ARG A 1 378 ? 5.099 14.979 30.021 1.00 67.75 378 ARG A C 1
ATOM 3014 O O . ARG A 1 378 ? 5.017 15.572 28.949 1.00 67.75 378 ARG A O 1
ATOM 3021 N N . GLY A 1 379 ? 4.659 15.508 31.166 1.00 60.66 379 GLY A N 1
ATOM 3022 C CA . GLY A 1 379 ? 4.224 16.905 31.301 1.00 60.66 379 GLY A CA 1
ATOM 3023 C C . GLY A 1 379 ? 3.169 17.353 30.277 1.00 60.66 379 GLY A C 1
ATOM 3024 O O . GLY A 1 379 ? 2.087 16.773 30.201 1.00 60.66 379 GLY A O 1
ATOM 3025 N N . LEU A 1 380 ? 3.487 18.406 29.515 1.00 52.78 380 LEU A N 1
ATOM 3026 C CA . LEU A 1 380 ? 2.596 19.079 28.557 1.00 52.78 380 LEU A CA 1
ATOM 3027 C C . LEU A 1 380 ? 2.198 18.219 27.350 1.00 52.78 380 LEU A C 1
ATOM 3029 O O . LEU A 1 380 ? 1.162 18.483 26.746 1.00 52.78 380 LEU A O 1
ATOM 3033 N N . ASP A 1 381 ? 2.970 17.194 27.000 1.00 55.66 381 ASP A N 1
ATOM 3034 C CA . ASP A 1 381 ? 2.690 16.354 25.826 1.00 55.66 381 ASP A CA 1
ATOM 3035 C C . ASP A 1 381 ? 1.763 15.182 26.124 1.00 55.66 381 ASP A C 1
ATOM 3037 O O . ASP A 1 381 ? 1.212 14.571 25.210 1.00 55.66 381 ASP A O 1
ATOM 3041 N N . ALA A 1 382 ? 1.524 14.903 27.407 1.00 59.34 382 ALA A N 1
ATOM 3042 C CA . ALA A 1 382 ? 0.380 14.097 27.812 1.00 59.34 382 ALA A CA 1
ATOM 3043 C C . ALA A 1 382 ? -0.955 14.835 27.565 1.00 59.34 382 ALA A C 1
ATOM 3045 O O . ALA A 1 382 ? -2.015 14.204 27.594 1.00 59.34 382 ALA A O 1
ATOM 3046 N N . ASP A 1 383 ? -0.919 16.152 27.310 1.00 69.38 383 ASP A N 1
ATOM 3047 C CA . ASP A 1 383 ? -2.091 16.961 26.985 1.00 69.38 383 ASP A CA 1
ATOM 3048 C C . ASP A 1 383 ? -2.245 17.183 25.472 1.00 69.38 383 ASP A C 1
ATOM 3050 O O . ASP A 1 383 ? -1.914 18.238 24.926 1.00 69.38 383 ASP A O 1
ATOM 3054 N N . LEU A 1 384 ? -2.806 16.181 24.789 1.00 75.81 384 LEU A N 1
ATOM 3055 C CA . LEU A 1 384 ? -3.140 16.250 23.363 1.00 75.81 384 LEU A CA 1
ATOM 3056 C C . LEU A 1 384 ? -4.471 16.970 23.102 1.00 75.81 384 LEU A C 1
ATOM 3058 O O . LEU A 1 384 ? -4.914 17.050 21.956 1.00 75.81 384 LEU A O 1
ATOM 3062 N N . SER A 1 385 ? -5.126 17.527 24.126 1.00 72.94 385 SER A N 1
ATOM 3063 C CA . SER A 1 385 ? -6.443 18.149 23.958 1.00 72.94 385 SER A CA 1
ATOM 3064 C C . SER A 1 385 ? -6.435 19.402 23.081 1.00 72.94 385 SER A C 1
ATOM 3066 O O . SER A 1 385 ? -7.461 19.772 22.506 1.00 72.94 385 SER A O 1
ATOM 3068 N N . LYS A 1 386 ? -5.270 20.042 22.931 1.00 72.94 386 LYS A N 1
ATOM 3069 C CA . LYS A 1 386 ? -5.094 21.194 22.040 1.00 72.94 386 LYS A CA 1
ATOM 3070 C C . LYS A 1 386 ? -5.086 20.811 20.557 1.00 72.94 386 LYS A C 1
ATOM 3072 O O . LYS A 1 386 ? -5.358 21.674 19.724 1.00 72.94 386 LYS A O 1
ATOM 3077 N N . ALA A 1 387 ? -4.834 19.544 20.220 1.00 78.44 387 ALA A N 1
ATOM 3078 C CA . ALA A 1 387 ? -4.849 19.041 18.848 1.00 78.44 387 ALA A CA 1
ATOM 3079 C C . ALA A 1 387 ? -6.296 18.826 18.368 1.00 78.44 387 ALA A C 1
ATOM 3081 O O . ALA A 1 387 ? -6.775 17.704 18.215 1.00 78.44 387 ALA A O 1
ATOM 3082 N N . LYS A 1 388 ? -7.025 19.928 18.151 1.00 82.12 388 LYS A N 1
ATOM 3083 C CA . LYS A 1 388 ? -8.463 19.917 17.827 1.00 82.12 388 LYS A CA 1
ATOM 3084 C C . LYS A 1 388 ? -8.792 19.189 16.523 1.00 82.12 388 LYS A C 1
ATOM 3086 O O . LYS A 1 388 ? -9.919 18.727 16.376 1.00 82.12 388 LYS A O 1
ATOM 3091 N N . CYS A 1 389 ? -7.840 19.058 15.603 1.00 88.00 389 CYS A N 1
ATOM 3092 C CA . CYS A 1 389 ? -8.036 18.356 14.334 1.00 88.00 389 CYS A CA 1
ATOM 3093 C C . CYS A 1 389 ? -7.700 16.856 14.402 1.00 88.00 389 CYS A C 1
ATOM 3095 O O . CYS A 1 389 ? -7.913 16.160 13.414 1.00 88.00 389 CYS A O 1
ATOM 3097 N N . LEU A 1 390 ? -7.203 16.344 15.536 1.00 89.62 390 LEU A N 1
ATOM 3098 C CA . LEU A 1 390 ? -6.690 14.978 15.635 1.00 89.62 390 LEU A CA 1
ATOM 3099 C C . LEU A 1 390 ? -7.822 13.946 15.602 1.00 89.62 390 LEU A C 1
ATOM 3101 O O . LEU A 1 390 ? -8.613 13.831 16.534 1.00 89.62 390 LEU A O 1
ATOM 3105 N N . ARG A 1 391 ? -7.857 13.148 14.534 1.00 93.31 391 ARG A N 1
ATOM 3106 C CA . ARG A 1 391 ? -8.859 12.100 14.293 1.00 93.31 391 ARG A CA 1
ATOM 3107 C C . ARG A 1 391 ? -8.323 10.712 14.615 1.00 93.31 391 ARG A C 1
ATOM 3109 O O . ARG A 1 391 ? -9.089 9.857 15.053 1.00 93.31 391 ARG A O 1
ATOM 3116 N N . GLN A 1 392 ? -7.024 10.481 14.436 1.00 95.25 392 GLN A N 1
ATOM 3117 C CA . GLN A 1 392 ? -6.399 9.186 14.693 1.00 95.25 392 GLN A CA 1
ATOM 3118 C C . GLN A 1 392 ? -5.153 9.319 15.567 1.00 95.25 392 GLN A C 1
ATOM 3120 O O . GLN A 1 392 ? -4.202 10.014 15.216 1.00 95.25 392 GLN A O 1
ATOM 3125 N N . LEU A 1 393 ? -5.135 8.574 16.672 1.00 92.75 393 LEU A N 1
ATOM 3126 C CA . LEU A 1 393 ? -4.004 8.468 17.585 1.00 92.75 393 LEU A CA 1
ATOM 3127 C C . LEU A 1 393 ? -3.597 7.001 17.730 1.00 92.75 393 LEU A C 1
ATOM 3129 O O . LEU A 1 393 ? -4.399 6.156 18.127 1.00 92.75 393 LEU A O 1
ATOM 3133 N N . THR A 1 394 ? -2.347 6.692 17.396 1.00 93.00 394 THR A N 1
ATOM 3134 C CA . THR A 1 394 ? -1.748 5.366 17.574 1.00 93.00 394 THR A CA 1
ATOM 3135 C C . THR A 1 394 ? -0.494 5.470 18.431 1.00 93.00 394 THR A C 1
ATOM 3137 O O . THR A 1 394 ? 0.488 6.073 18.015 1.00 93.00 394 THR A O 1
ATOM 3140 N N . LEU A 1 395 ? -0.515 4.854 19.606 1.00 89.44 395 LEU A N 1
ATOM 3141 C CA . LEU A 1 395 ? 0.605 4.760 20.535 1.00 89.44 395 LEU A CA 1
ATOM 3142 C C . LEU A 1 395 ? 1.006 3.289 20.668 1.00 89.44 395 LEU A C 1
ATOM 3144 O O . LEU A 1 395 ? 0.173 2.450 21.012 1.00 89.44 395 LEU A O 1
ATOM 3148 N N . ARG A 1 396 ? 2.262 2.957 20.369 1.00 88.19 396 ARG A N 1
ATOM 3149 C CA . ARG A 1 396 ? 2.803 1.596 20.502 1.00 88.19 396 ARG A CA 1
ATOM 3150 C C . ARG A 1 396 ? 4.061 1.594 21.352 1.00 88.19 396 ARG A C 1
ATOM 3152 O O . ARG A 1 396 ? 4.893 2.462 21.149 1.00 88.19 396 ARG A O 1
ATOM 3159 N N . ASP A 1 397 ? 4.227 0.662 22.283 1.00 84.88 397 ASP A N 1
ATOM 3160 C CA . ASP A 1 397 ? 5.405 0.645 23.170 1.00 84.88 397 ASP A CA 1
ATOM 3161 C C . ASP A 1 397 ? 5.696 2.051 23.736 1.00 84.88 397 ASP A C 1
ATOM 3163 O O . ASP A 1 397 ? 6.762 2.631 23.553 1.00 84.88 397 ASP A O 1
ATOM 3167 N N . CYS A 1 398 ? 4.666 2.700 24.284 1.00 81.50 398 CYS A N 1
ATOM 3168 C CA . CYS A 1 398 ? 4.747 4.071 24.789 1.00 81.50 398 CYS A CA 1
ATOM 3169 C C . CYS A 1 398 ? 4.523 4.102 26.300 1.00 81.50 398 CYS A C 1
ATOM 3171 O O . CYS A 1 398 ? 3.761 3.301 26.846 1.00 81.50 398 CYS A O 1
ATOM 3173 N N . ARG A 1 399 ? 5.151 5.072 26.973 1.00 78.06 399 ARG A N 1
ATOM 3174 C CA . ARG A 1 399 ? 5.028 5.278 28.422 1.00 78.06 399 ARG A CA 1
ATOM 3175 C C . ARG A 1 399 ? 4.471 6.653 28.763 1.00 78.06 399 ARG A C 1
ATOM 3177 O O . ARG A 1 399 ? 5.247 7.597 28.923 1.00 78.06 399 ARG A O 1
ATOM 3184 N N . PRO A 1 400 ? 3.147 6.811 28.875 1.00 71.50 400 PRO A N 1
ATOM 3185 C CA . PRO A 1 400 ? 2.586 8.032 29.427 1.00 71.50 400 PRO A CA 1
ATOM 3186 C C . PRO A 1 400 ? 2.783 8.051 30.952 1.00 71.50 400 PRO A C 1
ATOM 3188 O O . PRO A 1 400 ? 2.457 7.090 31.647 1.00 71.50 400 PRO A O 1
ATOM 3191 N N . GLN A 1 401 ? 3.343 9.143 31.478 1.00 64.56 401 GLN A N 1
ATOM 3192 C CA . GLN A 1 401 ? 3.569 9.319 32.921 1.00 64.56 401 GLN A CA 1
ATOM 3193 C C . GLN A 1 401 ? 2.283 9.730 33.668 1.00 64.56 401 GLN A C 1
ATOM 3195 O O . GLN A 1 401 ? 2.149 9.491 34.868 1.00 64.56 401 GLN A O 1
ATOM 3200 N N . HIS A 1 402 ? 1.324 10.326 32.950 1.00 67.25 402 HIS A N 1
ATOM 3201 C CA . HIS A 1 402 ? 0.030 10.790 33.458 1.00 67.25 402 HIS A CA 1
ATOM 3202 C C . HIS A 1 402 ? -1.122 10.356 32.536 1.00 67.25 402 HIS A C 1
ATOM 3204 O O . HIS A 1 402 ? -0.893 9.805 31.460 1.00 67.25 402 HIS A O 1
ATOM 3210 N N . ASP A 1 403 ? -2.369 10.604 32.958 1.00 69.44 403 ASP A N 1
ATOM 3211 C CA . ASP A 1 403 ? -3.553 10.414 32.110 1.00 69.44 403 ASP A CA 1
ATOM 3212 C C . ASP A 1 403 ? -3.417 11.212 30.806 1.00 69.44 403 ASP A C 1
ATOM 3214 O O . ASP A 1 403 ? -3.244 12.431 30.839 1.00 69.44 403 ASP A O 1
ATOM 3218 N N . LEU A 1 404 ? -3.554 10.530 29.666 1.00 74.44 404 LEU A N 1
ATOM 3219 C CA . LEU A 1 404 ? -3.624 11.180 28.360 1.00 74.44 404 LEU A CA 1
ATOM 3220 C C . LEU A 1 404 ? -4.914 12.004 28.278 1.00 74.44 404 LEU A C 1
ATOM 3222 O O . LEU A 1 404 ? -6.015 11.453 28.382 1.00 74.44 404 LEU A O 1
ATOM 3226 N N . ARG A 1 405 ? -4.794 13.318 28.076 1.00 77.94 405 ARG A N 1
ATOM 3227 C CA . ARG A 1 405 ? -5.944 14.163 27.726 1.00 77.94 405 ARG A CA 1
ATOM 3228 C C . ARG A 1 405 ? -6.128 14.104 26.219 1.00 77.94 405 ARG A C 1
ATOM 3230 O O . ARG A 1 405 ? -5.210 14.416 25.464 1.00 77.94 405 ARG A O 1
ATOM 3237 N N . LEU A 1 406 ? -7.301 13.650 25.797 1.00 84.00 406 LEU A N 1
ATOM 3238 C CA . LEU A 1 406 ? -7.598 13.321 24.409 1.00 84.00 406 LEU A CA 1
ATOM 3239 C C . LEU A 1 406 ? -8.542 14.370 23.805 1.00 84.00 406 LEU A C 1
ATOM 3241 O O . LEU A 1 406 ? -9.483 14.794 24.478 1.00 84.00 406 LEU A O 1
ATOM 3245 N N . PRO A 1 407 ? -8.339 14.774 22.542 1.00 85.69 407 PRO A N 1
ATOM 3246 C CA . PRO A 1 407 ? -9.231 15.710 21.877 1.00 85.69 407 PRO A CA 1
ATOM 3247 C C . PRO A 1 407 ? -10.572 15.049 21.534 1.00 85.69 407 PRO A C 1
ATOM 3249 O O . PRO A 1 407 ? -10.656 13.859 21.234 1.00 85.69 407 PRO A O 1
ATOM 3252 N N . SER A 1 408 ? -11.641 15.842 21.544 1.00 85.94 408 SER A N 1
ATOM 3253 C CA . SER A 1 408 ? -13.006 15.368 21.289 1.00 85.94 408 SER A CA 1
ATOM 3254 C C . SER A 1 408 ? -13.278 14.988 19.825 1.00 85.94 408 SER A C 1
ATOM 3256 O O . SER A 1 408 ? -14.251 14.290 19.536 1.00 85.94 408 SER A O 1
ATOM 3258 N N . SER A 1 409 ? -12.414 15.421 18.903 1.00 88.44 409 SER A N 1
ATOM 3259 C CA . SER A 1 409 ? -12.440 15.092 17.473 1.00 88.44 409 SER A CA 1
ATOM 3260 C C . SER A 1 409 ? -11.963 13.675 17.148 1.00 88.44 409 SER A C 1
ATOM 3262 O O . SER A 1 409 ? -12.132 13.236 16.010 1.00 88.44 409 SER A O 1
ATOM 3264 N N . LEU A 1 410 ? -11.411 12.954 18.128 1.00 91.44 410 LEU A N 1
ATOM 3265 C CA . LEU A 1 410 ? -10.800 11.648 17.929 1.00 91.44 410 LEU A CA 1
ATOM 3266 C C . LEU A 1 410 ? -11.825 10.586 17.493 1.00 91.44 410 LEU A C 1
ATOM 3268 O O . LEU A 1 410 ? -12.832 10.358 18.158 1.00 91.44 410 LEU A O 1
ATOM 3272 N N . GLU A 1 411 ? -11.527 9.898 16.392 1.00 94.62 411 GLU A N 1
ATOM 3273 C CA . GLU A 1 411 ? -12.321 8.802 15.824 1.00 94.62 411 GLU A CA 1
ATOM 3274 C C . GLU A 1 411 ? -11.686 7.432 16.081 1.00 94.62 411 GLU A C 1
ATOM 3276 O O . GLU A 1 411 ? -12.394 6.435 16.263 1.00 94.62 411 GLU A O 1
ATOM 3281 N N . VAL A 1 412 ? -10.351 7.381 16.109 1.00 95.62 412 VAL A N 1
ATOM 3282 C CA . VAL A 1 412 ? -9.562 6.155 16.250 1.00 95.62 412 VAL A CA 1
ATOM 3283 C C . VAL A 1 412 ? -8.515 6.332 17.345 1.00 95.62 412 VAL A C 1
ATOM 3285 O O . VAL A 1 412 ? -7.608 7.154 17.217 1.00 95.62 412 VAL A O 1
ATOM 3288 N N . LEU A 1 413 ? -8.607 5.511 18.391 1.00 92.75 413 LEU A N 1
ATOM 3289 C CA . LEU A 1 413 ? -7.613 5.411 19.457 1.00 92.75 413 LEU A CA 1
ATOM 3290 C C . LEU A 1 413 ? -7.041 3.994 19.503 1.00 92.75 413 LEU A C 1
ATOM 3292 O O . LEU A 1 413 ? -7.770 3.033 19.752 1.00 92.75 413 LEU A O 1
ATOM 3296 N N . ILE A 1 414 ? -5.735 3.869 19.272 1.00 91.69 414 ILE A N 1
ATOM 3297 C CA . ILE A 1 414 ? -5.005 2.601 19.337 1.00 91.69 414 ILE A CA 1
ATOM 3298 C C . ILE A 1 414 ? -3.830 2.764 20.302 1.00 91.69 414 ILE A C 1
ATOM 3300 O O . ILE A 1 414 ? -2.883 3.474 19.991 1.00 91.69 414 ILE A O 1
ATOM 3304 N N . CYS A 1 415 ? -3.863 2.071 21.434 1.00 88.19 415 CYS A N 1
ATOM 3305 C CA . CYS A 1 415 ? -2.776 1.976 22.404 1.00 88.19 415 CYS A CA 1
ATOM 3306 C C . CYS A 1 415 ? -2.382 0.501 22.553 1.00 88.19 415 CYS A C 1
ATOM 3308 O O . CYS A 1 415 ? -3.211 -0.303 22.976 1.00 88.19 415 CYS A O 1
ATOM 3310 N N . LYS A 1 416 ? -1.159 0.130 22.157 1.00 83.69 416 LYS A N 1
ATOM 3311 C CA . LYS A 1 416 ? -0.632 -1.242 22.282 1.00 83.69 416 LYS A CA 1
ATOM 3312 C C . LYS A 1 416 ? 0.757 -1.242 22.906 1.00 83.69 416 LYS A C 1
ATOM 3314 O O . LYS A 1 416 ? 1.535 -0.329 22.674 1.00 83.69 416 LYS A O 1
ATOM 3319 N N . GLU A 1 417 ? 1.086 -2.268 23.665 1.00 73.88 417 GLU A N 1
ATOM 3320 C CA . GLU A 1 417 ? 2.309 -2.419 24.453 1.00 73.88 417 GLU A CA 1
ATOM 3321 C C . GLU A 1 417 ? 2.578 -1.181 25.327 1.00 73.88 417 GLU A C 1
ATOM 3323 O O . GLU A 1 417 ? 3.710 -0.783 25.572 1.00 73.88 417 GLU A O 1
ATOM 3328 N N . THR A 1 418 ? 1.512 -0.511 25.773 1.00 68.25 418 THR A N 1
ATOM 3329 C CA . THR A 1 418 ? 1.639 0.761 26.487 1.00 68.25 418 THR A CA 1
ATOM 3330 C C . THR A 1 418 ? 1.812 0.533 27.987 1.00 68.25 418 THR A C 1
ATOM 3332 O O . THR A 1 418 ? 0.945 -0.019 28.660 1.00 68.25 418 THR A O 1
ATOM 3335 N N . HIS A 1 419 ? 2.951 0.963 28.534 1.00 66.81 419 HIS A N 1
ATOM 3336 C CA . HIS A 1 419 ? 3.289 0.760 29.941 1.00 66.81 419 HIS A CA 1
ATOM 3337 C C . HIS A 1 419 ? 3.081 2.052 30.733 1.00 66.81 419 HIS A C 1
ATOM 3339 O O . HIS A 1 419 ? 3.907 2.963 30.692 1.00 66.81 419 HIS A O 1
ATOM 3345 N N . CYS A 1 420 ? 1.999 2.129 31.503 1.00 60.16 420 CYS A N 1
ATOM 3346 C CA . CYS A 1 420 ? 1.842 3.184 32.500 1.00 60.16 420 CYS A CA 1
ATOM 3347 C C . CYS A 1 420 ? 2.558 2.778 33.789 1.00 60.16 420 CYS A C 1
ATOM 3349 O O . CYS A 1 420 ? 2.279 1.717 34.349 1.00 60.16 420 CYS A O 1
ATOM 3351 N N . SER A 1 421 ? 3.464 3.618 34.291 1.00 56.22 421 SER A N 1
ATOM 3352 C CA . SER A 1 421 ? 4.012 3.424 35.634 1.00 56.22 421 SER A CA 1
ATOM 3353 C C . SER A 1 421 ? 2.895 3.597 36.673 1.00 56.22 421 SER A C 1
ATOM 3355 O O . SER A 1 421 ? 2.186 4.609 36.616 1.00 56.22 421 SER A O 1
ATOM 3357 N N . PRO A 1 422 ? 2.742 2.682 37.649 1.00 46.88 422 PRO A N 1
ATOM 3358 C CA . PRO A 1 422 ? 1.971 2.968 38.853 1.00 46.88 422 PRO A CA 1
ATOM 3359 C C . PRO A 1 422 ? 2.549 4.242 39.471 1.00 46.88 422 PRO A C 1
ATOM 3361 O O . PRO A 1 422 ? 3.766 4.361 39.582 1.00 46.88 422 PRO A O 1
ATOM 3364 N N . TRP A 1 423 ? 1.708 5.222 39.794 1.00 46.06 423 TRP A N 1
ATOM 3365 C CA . TRP A 1 423 ? 2.155 6.505 40.336 1.00 46.06 423 TRP A CA 1
ATOM 3366 C C . TRP A 1 423 ? 3.147 6.311 41.493 1.00 46.06 423 TRP A C 1
ATOM 3368 O O . TRP A 1 423 ? 2.772 5.777 42.533 1.00 46.06 423 TRP A O 1
ATOM 3378 N N . SER A 1 424 ? 4.385 6.785 41.331 1.00 37.50 424 SER A N 1
ATOM 3379 C CA . SER A 1 424 ? 5.387 6.793 42.409 1.00 37.50 424 SER A CA 1
ATOM 3380 C C . SER A 1 424 ? 5.506 8.146 43.117 1.00 37.50 424 SER A C 1
ATOM 3382 O O . SER A 1 424 ? 6.334 8.272 44.015 1.00 37.50 424 SER A O 1
ATOM 3384 N N . VAL A 1 425 ? 4.740 9.178 42.729 1.00 41.78 425 VAL A N 1
ATOM 3385 C CA . VAL A 1 425 ? 4.892 10.530 43.300 1.00 41.78 425 VAL A CA 1
ATOM 3386 C C . VAL A 1 425 ? 3.528 11.136 43.676 1.00 41.78 425 VAL A C 1
ATOM 3388 O O . VAL A 1 425 ? 2.630 11.129 42.834 1.00 41.78 425 VAL A O 1
ATOM 3391 N N . PRO A 1 426 ? 3.340 11.677 44.903 1.00 39.00 426 PRO A N 1
ATOM 3392 C CA . PRO A 1 426 ? 2.042 12.170 45.386 1.00 39.00 426 PRO A CA 1
ATOM 3393 C C . PRO A 1 426 ? 1.553 13.492 44.777 1.00 39.00 426 PRO A C 1
ATOM 3395 O O . PRO A 1 426 ? 0.466 13.942 45.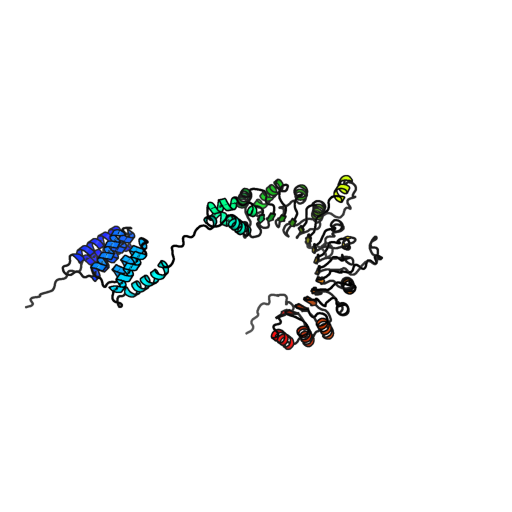139 1.00 39.00 426 PRO A O 1
ATOM 3398 N N . HIS A 1 427 ? 2.318 14.146 43.899 1.00 42.09 427 HIS A N 1
ATOM 3399 C CA . HIS A 1 427 ? 1.991 15.496 43.441 1.00 42.09 427 HIS A CA 1
ATOM 3400 C C . HIS A 1 427 ? 2.036 15.631 41.915 1.00 42.09 427 HIS A C 1
ATOM 3402 O O . HIS A 1 427 ? 3.020 15.212 41.299 1.00 42.09 427 HIS A O 1
ATOM 3408 N N . PRO A 1 428 ? 0.997 16.220 41.291 1.00 44.69 428 PRO A N 1
ATOM 3409 C CA . PRO A 1 428 ? 1.087 16.660 39.907 1.00 44.69 428 PRO A CA 1
ATOM 3410 C C . PRO A 1 428 ? 2.209 17.704 39.751 1.00 44.69 428 PRO A C 1
ATOM 3412 O O . PRO A 1 428 ? 2.430 18.496 40.671 1.00 44.69 428 PRO A O 1
ATOM 3415 N N . PRO A 1 429 ? 2.919 17.741 38.608 1.00 42.59 429 PRO A N 1
ATOM 3416 C CA . PRO A 1 429 ? 3.905 18.782 38.347 1.00 42.59 429 PRO A CA 1
ATOM 3417 C C . PRO A 1 429 ? 3.254 20.180 38.384 1.00 42.59 429 PRO A C 1
ATOM 3419 O O . PRO A 1 429 ? 2.083 20.325 38.015 1.00 42.59 429 PRO A O 1
ATOM 3422 N N . PRO A 1 430 ? 3.986 21.226 38.809 1.00 36.47 430 PRO A N 1
ATOM 3423 C CA . PRO A 1 430 ? 3.470 22.592 38.833 1.00 36.47 430 PRO A CA 1
ATOM 3424 C C . PRO A 1 430 ? 2.996 23.007 37.429 1.00 36.47 430 PRO A C 1
ATOM 3426 O O . PRO A 1 430 ? 3.751 22.928 36.464 1.00 36.47 430 PRO A O 1
ATOM 3429 N N . GLY A 1 431 ? 1.720 23.395 37.313 1.00 44.66 431 GLY A N 1
ATOM 3430 C CA . GLY A 1 431 ? 1.044 23.701 36.042 1.00 44.66 431 GLY A CA 1
ATOM 3431 C C . GLY A 1 431 ? 0.018 22.652 35.587 1.00 44.66 431 GLY A C 1
ATOM 3432 O O . GLY A 1 431 ? -0.850 22.963 34.772 1.00 44.66 431 GLY A O 1
ATOM 3433 N N . PHE A 1 432 ? 0.034 21.440 36.155 1.00 42.31 432 PHE A N 1
ATOM 3434 C CA . PHE A 1 432 ? -1.068 20.484 36.020 1.00 42.31 432 PHE A CA 1
ATOM 3435 C C . PHE A 1 432 ? -2.213 20.934 36.944 1.00 42.31 432 PHE A C 1
ATOM 3437 O O . PHE A 1 432 ? -2.325 20.495 38.088 1.00 42.31 432 PHE A O 1
ATOM 3444 N N . GLN A 1 433 ? -3.059 21.856 36.475 1.00 43.94 433 GLN A N 1
ATOM 3445 C CA . GLN A 1 433 ? -4.303 22.169 37.180 1.00 43.94 433 GLN A CA 1
ATOM 3446 C C . GLN A 1 433 ? -5.145 20.887 37.275 1.00 43.94 433 GLN A C 1
ATOM 3448 O O . GLN A 1 433 ? -5.574 20.337 36.253 1.00 43.94 433 GLN A O 1
ATOM 3453 N N . GLN A 1 434 ? -5.349 20.408 38.506 1.00 42.69 434 GLN A N 1
ATOM 3454 C CA . GLN A 1 434 ? -6.289 19.331 38.837 1.00 42.69 434 GLN A CA 1
ATOM 3455 C C . GLN A 1 434 ? -7.744 19.737 38.540 1.00 42.69 434 GLN A C 1
ATOM 3457 O O . GLN A 1 434 ? -8.575 18.860 38.324 1.00 42.69 434 GLN A O 1
ATOM 3462 N N . ASP A 1 435 ? -8.007 21.042 38.408 1.00 34.94 435 ASP A N 1
ATOM 3463 C CA . ASP A 1 435 ? -9.348 21.639 38.399 1.00 34.94 435 ASP A CA 1
ATOM 3464 C C . ASP A 1 435 ? -9.889 22.015 37.012 1.00 34.94 435 ASP A C 1
ATOM 3466 O O . ASP A 1 435 ? -10.823 22.805 36.895 1.00 34.94 435 ASP A O 1
ATOM 3470 N N . ALA A 1 436 ? -9.354 21.450 35.928 1.00 39.97 436 ALA A N 1
ATOM 3471 C CA . ALA A 1 436 ? -10.089 21.507 34.670 1.00 39.97 436 ALA A CA 1
ATOM 3472 C C . ALA A 1 436 ? -11.174 20.421 34.684 1.00 39.97 436 ALA A C 1
ATOM 3474 O O . ALA A 1 436 ? -10.965 19.320 34.168 1.00 39.97 436 ALA A O 1
ATOM 3475 N N . GLU A 1 437 ? -12.351 20.765 35.209 1.00 38.59 437 GLU A N 1
ATOM 3476 C CA . GLU A 1 437 ? -13.657 20.154 34.902 1.00 38.59 437 GLU A CA 1
ATOM 3477 C C . GLU A 1 437 ? -14.012 20.254 33.399 1.00 38.59 437 GLU A C 1
ATOM 3479 O O . GLU A 1 437 ? -15.154 20.470 33.007 1.00 38.59 437 GLU A O 1
ATOM 3484 N N . ASN A 1 438 ? -13.045 20.076 32.503 1.00 42.62 438 ASN A N 1
ATOM 3485 C CA . ASN A 1 438 ? -13.305 19.921 31.085 1.00 42.62 438 ASN A CA 1
ATOM 3486 C C . ASN A 1 438 ? -13.477 18.432 30.821 1.00 42.62 438 ASN A C 1
ATOM 3488 O O . ASN A 1 438 ? -12.534 17.718 30.472 1.00 42.62 438 ASN A O 1
ATOM 3492 N N . VAL A 1 439 ? -14.713 17.977 31.028 1.00 51.38 439 VAL A N 1
ATOM 3493 C CA . VAL A 1 439 ? -15.242 16.682 30.596 1.00 51.38 439 VAL A CA 1
ATOM 3494 C C . VAL A 1 439 ? -15.123 16.604 29.067 1.00 51.38 439 VAL A C 1
ATOM 3496 O O . VAL A 1 439 ? -16.065 16.870 28.324 1.00 51.38 439 VAL A O 1
ATOM 3499 N N . GLN A 1 440 ? -13.921 16.305 28.573 1.00 65.38 440 GLN A N 1
ATOM 3500 C CA . GLN A 1 440 ? -13.653 16.064 27.159 1.00 65.38 440 GLN A CA 1
ATOM 3501 C C . GLN A 1 440 ? -14.281 14.722 26.790 1.00 65.38 440 GLN A C 1
ATOM 3503 O O . GLN A 1 440 ? -13.660 13.668 26.893 1.00 65.38 440 GLN A O 1
ATOM 3508 N N . THR A 1 441 ? -15.557 14.754 26.424 1.00 73.81 441 THR A N 1
ATOM 3509 C CA . THR A 1 441 ? -16.256 13.586 25.892 1.00 73.81 441 THR A CA 1
ATOM 3510 C C . THR A 1 441 ? -15.753 13.285 24.483 1.00 73.81 441 THR A C 1
ATOM 3512 O O . THR A 1 441 ? -15.489 14.176 23.672 1.00 73.81 441 THR A O 1
ATOM 3515 N N . LEU A 1 442 ? -15.597 11.996 24.189 1.00 82.31 442 LEU A N 1
ATOM 3516 C CA . LEU A 1 442 ? -15.070 11.514 22.914 1.00 82.31 442 LEU A CA 1
ATOM 3517 C C . LEU A 1 442 ? -16.214 11.313 21.913 1.00 82.31 442 LEU A C 1
ATOM 3519 O O . LEU A 1 442 ? -16.542 10.184 21.565 1.00 82.31 442 LEU A O 1
ATOM 3523 N N . PHE A 1 443 ? -16.853 12.408 21.488 1.00 84.38 443 PHE A N 1
ATOM 3524 C CA . PHE A 1 443 ? -18.100 12.393 20.703 1.00 84.38 443 PHE A CA 1
ATOM 3525 C C . PHE A 1 443 ? -18.048 11.547 19.426 1.00 84.38 443 PHE A C 1
ATOM 3527 O O . PHE A 1 443 ? -19.070 10.980 19.036 1.00 84.38 443 PHE A O 1
ATOM 3534 N N . ASN A 1 444 ? -16.879 11.488 18.784 1.00 87.81 444 ASN A N 1
ATOM 3535 C CA . ASN A 1 444 ? -16.694 10.891 17.462 1.00 87.81 444 ASN A CA 1
ATOM 3536 C C . ASN A 1 444 ? -15.983 9.533 17.493 1.00 87.81 444 ASN A C 1
ATOM 3538 O O . ASN A 1 444 ? -15.739 8.960 16.430 1.00 87.81 444 ASN A O 1
ATOM 3542 N N . LEU A 1 445 ? -15.643 9.013 18.677 1.00 92.19 445 LEU A N 1
ATOM 3543 C CA . LEU A 1 445 ? -14.835 7.804 18.782 1.00 92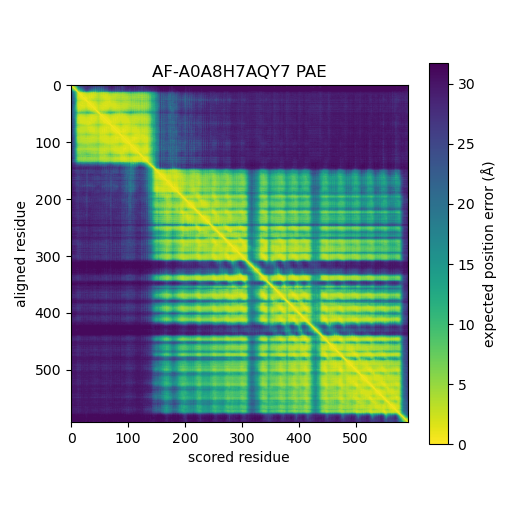.19 445 LEU A CA 1
ATOM 3544 C C . LEU A 1 445 ? -15.609 6.588 18.268 1.00 92.19 445 LEU A C 1
ATOM 3546 O O . LEU A 1 445 ? -16.698 6.280 18.750 1.00 92.19 445 LEU A O 1
ATOM 3550 N N . LYS A 1 446 ? -15.006 5.886 17.305 1.00 94.12 446 LYS A N 1
ATOM 3551 C CA . LYS A 1 446 ? -15.555 4.684 16.658 1.00 94.12 446 LYS A CA 1
ATOM 3552 C C . LYS A 1 446 ? -14.684 3.460 16.900 1.00 94.12 446 LYS A C 1
ATOM 3554 O O . LYS A 1 446 ? -15.203 2.358 17.068 1.00 94.12 446 LYS A O 1
ATOM 3559 N N . VAL A 1 447 ? -13.364 3.639 16.910 1.00 95.62 447 VAL A N 1
ATOM 3560 C CA . VAL A 1 447 ? -12.401 2.545 17.068 1.00 95.62 447 VAL A CA 1
ATOM 3561 C C . VAL A 1 447 ? -11.612 2.751 18.347 1.00 95.62 447 VAL A C 1
ATOM 3563 O O . VAL A 1 447 ? -10.900 3.744 18.488 1.00 95.62 447 VAL A O 1
ATOM 3566 N N . LEU A 1 448 ? -11.711 1.779 19.248 1.00 92.94 448 LEU A N 1
ATOM 3567 C CA . LEU A 1 448 ? -10.957 1.735 20.490 1.00 92.94 448 LEU A CA 1
ATOM 3568 C C . LEU A 1 448 ? -10.177 0.423 20.566 1.00 92.94 448 LEU A C 1
ATOM 3570 O O . LEU A 1 448 ? -10.770 -0.649 20.661 1.00 92.94 448 LEU A O 1
ATOM 3574 N N . GLN A 1 449 ? -8.851 0.503 20.518 1.00 91.56 449 GLN A N 1
ATOM 3575 C CA . GLN A 1 449 ? -7.965 -0.630 20.776 1.00 91.56 449 GLN A CA 1
ATOM 3576 C C . GLN A 1 449 ? -7.007 -0.256 21.898 1.00 91.56 449 GLN A C 1
ATOM 3578 O O . GLN A 1 449 ? -6.256 0.701 21.739 1.00 91.56 449 GLN A O 1
ATOM 3583 N N . MET A 1 450 ? -7.040 -0.953 23.028 1.00 84.94 450 MET A N 1
ATOM 3584 C CA . MET A 1 450 ? -6.227 -0.599 24.192 1.00 84.94 450 MET A CA 1
ATOM 3585 C C . MET A 1 450 ? -5.785 -1.833 24.973 1.00 84.94 450 MET A C 1
ATOM 3587 O O . MET A 1 450 ? -6.604 -2.693 25.283 1.00 84.94 450 MET A O 1
ATOM 3591 N N . ASP A 1 451 ? -4.522 -1.864 25.384 1.00 78.19 451 ASP A N 1
ATOM 3592 C CA . ASP A 1 451 ? -3.999 -2.819 26.371 1.00 78.19 451 ASP A CA 1
ATOM 3593 C C . ASP A 1 451 ? -3.571 -2.164 27.696 1.00 78.19 451 ASP A C 1
ATOM 3595 O O . ASP A 1 451 ? -2.871 -2.760 28.512 1.00 78.19 451 ASP A O 1
ATOM 3599 N N . LEU A 1 452 ? -4.019 -0.926 27.935 1.00 70.38 452 LEU A N 1
ATOM 3600 C CA . LEU A 1 452 ? -3.743 -0.203 29.174 1.00 70.38 452 LEU A CA 1
ATOM 3601 C C . LEU A 1 452 ? -4.429 -0.844 30.388 1.00 70.38 452 LEU A C 1
ATOM 3603 O O . LEU A 1 452 ? -5.586 -1.257 30.350 1.00 70.38 452 LEU A O 1
ATOM 3607 N N . VAL A 1 453 ? -3.735 -0.811 31.523 1.00 70.00 453 VAL A N 1
ATOM 3608 C CA . VAL A 1 453 ? -4.186 -1.395 32.794 1.00 70.00 453 VAL A CA 1
ATOM 3609 C C . VAL A 1 453 ? -4.677 -0.303 33.760 1.00 70.00 453 VAL A C 1
ATOM 3611 O O . VAL A 1 453 ? -4.160 0.817 33.794 1.00 70.00 453 VAL A O 1
ATOM 3614 N N . GLY A 1 454 ? -5.680 -0.622 34.585 1.00 69.94 454 GLY A N 1
ATOM 3615 C CA . GLY A 1 454 ? -6.054 0.172 35.762 1.00 69.94 454 GLY A CA 1
ATOM 3616 C C . GLY A 1 454 ? -6.865 1.450 35.487 1.00 69.94 454 GLY A C 1
ATOM 3617 O O . GLY A 1 454 ? -7.930 1.425 34.859 1.00 69.94 454 GLY A O 1
ATOM 3618 N N . ARG A 1 455 ? -6.414 2.586 36.045 1.00 69.88 455 ARG A N 1
ATOM 3619 C CA . ARG A 1 455 ? -7.180 3.851 36.041 1.00 69.88 455 ARG A CA 1
ATOM 3620 C C . ARG A 1 455 ? -7.314 4.476 34.652 1.00 69.88 455 ARG A C 1
ATOM 3622 O O . ARG A 1 455 ? -8.371 5.026 34.358 1.00 69.88 455 ARG A O 1
ATOM 3629 N N . HIS A 1 456 ? -6.304 4.349 33.792 1.00 73.75 456 HIS A N 1
ATOM 3630 C CA . HIS A 1 456 ? -6.316 4.953 32.454 1.00 73.75 456 HIS A CA 1
ATOM 3631 C C . HIS A 1 456 ? -7.419 4.372 31.570 1.00 73.75 456 HIS A C 1
ATOM 3633 O O . HIS A 1 456 ? -8.202 5.116 30.981 1.00 73.75 456 HIS A O 1
ATOM 3639 N N . LEU A 1 457 ? -7.535 3.041 31.549 1.00 78.94 457 LEU A N 1
ATOM 3640 C CA . LEU A 1 457 ? -8.623 2.355 30.860 1.00 78.94 457 LEU A CA 1
ATOM 3641 C C . LEU A 1 457 ? -9.980 2.796 31.417 1.00 78.94 457 LEU A C 1
ATOM 3643 O O . LEU A 1 457 ? -10.866 3.179 30.661 1.00 78.94 457 LEU A O 1
ATOM 3647 N N . SER A 1 458 ? -10.121 2.813 32.745 1.00 80.38 458 SER A N 1
ATOM 3648 C CA . SER A 1 458 ? -11.370 3.211 33.409 1.00 80.38 458 SER A CA 1
ATOM 3649 C C . SER A 1 458 ? -11.789 4.641 33.042 1.00 80.38 458 SER A C 1
ATOM 3651 O O . SER A 1 458 ? -12.969 4.895 32.808 1.00 80.38 458 SER A O 1
ATOM 3653 N N . ARG A 1 459 ? -10.826 5.565 32.930 1.00 80.62 459 ARG A N 1
ATOM 3654 C CA . ARG A 1 459 ? -11.062 6.948 32.505 1.00 80.62 459 ARG A CA 1
ATOM 3655 C C . ARG A 1 459 ? -11.537 7.021 31.058 1.00 80.62 459 ARG A C 1
ATOM 3657 O O . ARG A 1 459 ? -12.569 7.633 30.810 1.00 80.62 459 ARG A O 1
ATOM 3664 N N . VAL A 1 460 ? -10.827 6.394 30.116 1.00 84.19 460 VAL A N 1
ATOM 3665 C CA . VAL A 1 460 ? -11.202 6.428 28.689 1.00 84.19 460 VAL A CA 1
ATOM 3666 C C . VAL A 1 460 ? -12.578 5.797 28.473 1.00 84.19 460 VAL A C 1
ATOM 3668 O O . VAL A 1 460 ? -13.419 6.391 27.802 1.00 84.19 460 VAL A O 1
ATOM 3671 N N . LEU A 1 461 ? -12.856 4.649 29.099 1.00 86.88 461 LEU A N 1
ATOM 3672 C CA . LEU A 1 461 ? -14.181 4.023 29.030 1.00 86.88 461 LEU A CA 1
ATOM 3673 C C . LEU A 1 461 ? -15.263 4.909 29.670 1.00 86.88 461 LEU A C 1
ATOM 3675 O O . LEU A 1 461 ? -16.371 4.971 29.144 1.00 86.88 461 LEU A O 1
ATOM 3679 N N . GLY A 1 462 ? -14.946 5.636 30.749 1.00 86.06 462 GLY A N 1
ATOM 3680 C CA . GLY A 1 462 ? -15.828 6.648 31.340 1.00 86.06 462 GLY A CA 1
ATOM 3681 C C . GLY A 1 462 ? -16.166 7.779 30.365 1.00 86.06 462 GLY A C 1
ATOM 3682 O O . GLY A 1 462 ? -17.339 8.075 30.166 1.00 86.06 462 GLY A O 1
ATOM 3683 N N . LEU A 1 463 ? -15.169 8.334 29.666 1.00 85.56 463 LEU A N 1
ATOM 3684 C CA . LEU A 1 463 ? -15.380 9.382 28.655 1.00 85.56 463 LEU A CA 1
ATOM 3685 C C . LEU A 1 463 ? -16.247 8.911 27.477 1.00 85.56 463 LEU A C 1
ATOM 3687 O O . LEU A 1 463 ? -17.009 9.702 26.920 1.00 85.56 463 LEU A O 1
ATOM 3691 N N . VAL A 1 464 ? -16.143 7.634 27.094 1.00 88.81 464 VAL A N 1
ATOM 3692 C CA . VAL A 1 464 ? -17.004 7.028 26.064 1.00 88.81 464 VAL A CA 1
ATOM 3693 C C . VAL A 1 464 ? -18.418 6.808 26.598 1.00 88.81 464 VAL A C 1
ATOM 3695 O O . VAL A 1 464 ? -19.386 7.156 25.920 1.00 88.81 464 VAL A O 1
ATOM 3698 N N . ARG A 1 465 ? -18.553 6.268 27.814 1.00 89.06 465 ARG A N 1
ATOM 3699 C CA . ARG A 1 465 ? -19.845 6.033 28.473 1.00 89.06 465 ARG A CA 1
ATOM 3700 C C . ARG A 1 465 ? -20.644 7.327 28.608 1.00 89.06 465 ARG A C 1
ATOM 3702 O O . ARG A 1 465 ? -21.816 7.346 28.247 1.00 89.06 465 ARG A O 1
ATOM 3709 N N . ASP A 1 466 ? -19.990 8.384 29.078 1.00 86.81 466 ASP A N 1
ATOM 3710 C CA . ASP A 1 466 ? -20.616 9.670 29.397 1.00 86.81 466 ASP A CA 1
ATOM 3711 C C . ASP A 1 466 ? -20.796 10.562 28.152 1.00 86.81 466 ASP A C 1
ATOM 3713 O O . ASP A 1 466 ? -21.414 11.624 28.218 1.00 86.81 466 ASP A O 1
ATOM 3717 N N . SER A 1 467 ? -20.292 10.136 26.989 1.00 86.12 467 SER A N 1
ATOM 3718 C CA . SER A 1 467 ? -20.521 10.847 25.730 1.00 86.12 467 SER A CA 1
ATOM 3719 C C . SER A 1 467 ? -21.992 10.749 25.296 1.00 86.12 467 SER A C 1
ATOM 3721 O O . SER A 1 467 ? -22.602 9.689 25.430 1.00 86.12 467 SER A O 1
ATOM 3723 N N . PRO A 1 468 ? -22.597 11.794 24.711 1.00 83.56 468 PRO A N 1
ATOM 3724 C CA . PRO A 1 468 ? -23.962 11.701 24.197 1.00 83.56 468 PRO A CA 1
ATOM 3725 C C . PRO A 1 468 ? -24.034 10.925 22.872 1.00 83.56 468 PRO A C 1
ATOM 3727 O O . PRO A 1 468 ? -24.964 10.150 22.671 1.00 83.56 468 PRO A O 1
ATOM 3730 N N . SER A 1 469 ? -23.038 11.074 21.992 1.00 85.81 469 SER A N 1
ATOM 3731 C CA . SER A 1 469 ? -23.096 10.600 20.601 1.00 85.81 469 SER A CA 1
ATOM 3732 C C . SER A 1 469 ? -22.174 9.428 20.259 1.00 85.81 469 SER A C 1
ATOM 3734 O O . SER A 1 469 ? -22.371 8.817 19.208 1.00 85.81 469 SER A O 1
ATOM 3736 N N . ALA A 1 470 ? -21.167 9.107 21.081 1.00 86.62 470 ALA A N 1
ATOM 3737 C CA . ALA A 1 470 ? -20.174 8.118 20.668 1.00 86.62 470 ALA A CA 1
ATOM 3738 C C . ALA A 1 470 ? -20.801 6.726 20.572 1.00 86.62 470 ALA A C 1
ATOM 3740 O O . ALA A 1 470 ? -21.505 6.275 21.479 1.00 86.62 470 ALA A O 1
ATOM 3741 N N . THR A 1 471 ? -20.524 6.043 19.467 1.00 91.06 471 THR A N 1
ATOM 3742 C CA . THR A 1 471 ? -20.900 4.647 19.244 1.00 91.06 471 THR A CA 1
ATOM 3743 C C . THR A 1 471 ? -19.707 3.928 18.634 1.00 91.06 471 THR A C 1
ATOM 3745 O O . THR A 1 471 ? -19.174 4.333 17.600 1.00 91.06 471 THR A O 1
ATOM 3748 N N . LEU A 1 472 ? -19.247 2.877 19.310 1.00 94.75 472 LEU A N 1
ATOM 3749 C CA . LEU A 1 472 ? -18.068 2.135 18.887 1.00 94.75 472 LEU A CA 1
ATOM 3750 C C . LEU A 1 472 ? -18.444 1.124 17.806 1.00 94.75 472 LEU A C 1
ATOM 3752 O O . LEU A 1 472 ? -19.363 0.327 17.982 1.00 94.75 472 LEU A O 1
ATOM 3756 N N . THR A 1 473 ? -17.682 1.120 16.717 1.00 96.06 473 THR A N 1
ATOM 3757 C CA . THR A 1 473 ? -17.742 0.096 15.667 1.00 96.06 473 THR A CA 1
ATOM 3758 C C . THR A 1 473 ? -16.712 -1.005 15.896 1.00 96.06 473 THR A C 1
ATOM 3760 O O . THR A 1 473 ? -16.915 -2.136 15.452 1.00 96.06 473 THR A O 1
ATOM 3763 N N . ARG A 1 474 ? -15.625 -0.712 16.623 1.00 96.75 474 ARG A N 1
ATOM 3764 C CA . ARG A 1 474 ? -14.580 -1.679 16.973 1.00 96.75 474 ARG A CA 1
ATOM 3765 C C . ARG A 1 474 ? -14.046 -1.452 18.383 1.00 96.75 474 ARG A C 1
ATOM 3767 O O . ARG A 1 474 ? -13.594 -0.353 18.697 1.00 96.75 474 ARG A O 1
ATOM 3774 N N . LEU A 1 475 ? -14.030 -2.517 19.181 1.00 94.06 475 LEU A N 1
ATOM 3775 C CA . LEU A 1 475 ? -13.498 -2.546 20.541 1.00 94.06 475 LEU A CA 1
ATOM 3776 C C . LEU A 1 475 ? -12.536 -3.731 20.683 1.00 94.06 475 LEU A C 1
ATOM 3778 O O . LEU A 1 475 ? -12.943 -4.879 20.545 1.00 94.06 475 LEU A O 1
ATOM 3782 N N . ASP A 1 476 ? -11.264 -3.461 20.949 1.00 90.75 476 ASP A N 1
ATOM 3783 C CA . ASP A 1 476 ? -10.237 -4.469 21.226 1.00 90.75 476 ASP A CA 1
ATOM 3784 C C . ASP A 1 476 ? -9.554 -4.114 22.547 1.00 90.75 476 ASP A C 1
ATOM 3786 O O . ASP A 1 476 ? -8.841 -3.118 22.635 1.00 90.75 476 ASP A O 1
ATOM 3790 N N . LEU A 1 477 ? -9.808 -4.905 23.582 1.00 86.50 477 LEU A N 1
ATOM 3791 C CA . LEU A 1 477 ? -9.211 -4.746 24.907 1.00 86.50 477 LEU A CA 1
ATOM 3792 C C . LEU A 1 477 ? -8.293 -5.923 25.245 1.00 86.50 477 LEU A C 1
ATOM 3794 O O . LEU A 1 477 ? -8.124 -6.284 26.411 1.00 86.50 477 LEU A O 1
ATOM 3798 N N . SER A 1 478 ? -7.730 -6.571 24.221 1.00 76.06 478 SER A N 1
ATOM 3799 C CA . SER A 1 478 ? -6.822 -7.694 24.416 1.00 76.06 478 SER A CA 1
ATOM 3800 C C . SER A 1 478 ? -5.531 -7.230 25.118 1.00 76.06 478 SER A C 1
ATOM 3802 O O . SER A 1 478 ? -4.785 -6.423 24.581 1.00 76.06 478 SER A O 1
ATOM 3804 N N . GLY A 1 479 ? -5.277 -7.720 26.341 1.00 66.62 479 GLY A N 1
ATOM 3805 C CA . GLY A 1 479 ? -4.123 -7.319 27.170 1.00 66.62 479 GLY A CA 1
ATOM 3806 C C . GLY A 1 479 ? -4.419 -6.286 28.269 1.00 66.62 479 GLY A C 1
ATOM 3807 O O . GLY A 1 479 ? -3.534 -5.986 29.063 1.00 66.62 479 GLY A O 1
ATOM 3808 N N . SER A 1 480 ? -5.655 -5.788 28.360 1.00 70.50 480 SER A N 1
ATOM 3809 C CA . SER A 1 480 ? -6.104 -4.887 29.430 1.00 70.50 480 SER A CA 1
ATOM 3810 C C . SER A 1 480 ? -6.649 -5.646 30.654 1.00 70.50 480 SER A C 1
ATOM 3812 O O . SER A 1 480 ? -7.416 -6.592 30.493 1.00 70.50 480 SER A O 1
ATOM 3814 N N . ASP A 1 481 ? -6.392 -5.163 31.878 1.00 70.38 481 ASP A N 1
ATOM 3815 C CA . ASP A 1 481 ? -7.113 -5.599 33.097 1.00 70.38 481 ASP A CA 1
ATOM 3816 C C . ASP A 1 481 ? -8.474 -4.887 33.192 1.00 70.38 481 ASP A C 1
ATOM 3818 O O . ASP A 1 481 ? -8.687 -3.929 33.949 1.00 70.38 481 ASP A O 1
ATOM 3822 N N . MET A 1 482 ? -9.393 -5.278 32.312 1.00 71.94 482 MET A N 1
ATOM 3823 C CA . MET A 1 482 ? -10.737 -4.721 32.294 1.00 71.94 482 MET A CA 1
ATOM 3824 C C . MET A 1 482 ? -11.619 -5.450 33.307 1.00 71.94 482 MET A C 1
ATOM 3826 O O . MET A 1 482 ? -11.894 -6.639 33.181 1.00 71.94 482 MET A O 1
ATOM 3830 N N . ALA A 1 483 ? -12.182 -4.711 34.260 1.00 69.12 483 ALA A N 1
ATOM 3831 C CA . ALA A 1 483 ? -13.256 -5.253 35.080 1.00 69.12 483 ALA A CA 1
ATOM 3832 C C . ALA A 1 483 ? -14.563 -5.414 34.261 1.00 69.12 483 ALA A C 1
ATOM 3834 O O . ALA A 1 483 ? -14.959 -4.455 33.586 1.00 69.12 483 ALA A O 1
ATOM 3835 N N . PRO A 1 484 ? -15.302 -6.537 34.396 1.00 78.81 484 PRO A N 1
ATOM 3836 C CA . PRO A 1 484 ? -16.562 -6.784 33.677 1.00 78.81 484 PRO A CA 1
ATOM 3837 C C . PRO A 1 484 ? -17.597 -5.658 33.808 1.00 78.81 484 PRO A C 1
ATOM 3839 O O . PRO A 1 484 ? -18.297 -5.332 32.852 1.00 78.81 484 PRO A O 1
ATOM 3842 N N . ARG A 1 485 ? -17.630 -4.980 34.966 1.00 81.44 485 ARG A N 1
ATOM 3843 C CA . ARG A 1 485 ? -18.496 -3.815 35.228 1.00 81.44 485 ARG A CA 1
ATOM 3844 C C . ARG A 1 485 ? -18.371 -2.706 34.178 1.00 81.44 485 ARG A C 1
ATOM 3846 O O . ARG A 1 485 ? -19.361 -2.042 33.886 1.00 81.44 485 ARG A O 1
ATOM 3853 N N . HIS A 1 486 ? -17.179 -2.489 33.613 1.00 84.00 486 HIS A N 1
ATOM 3854 C CA . HIS A 1 486 ? -16.983 -1.439 32.614 1.00 84.00 486 HIS A CA 1
ATOM 3855 C C . HIS A 1 486 ? -17.673 -1.809 31.300 1.00 84.00 486 HIS A C 1
ATOM 3857 O O . HIS A 1 486 ? -18.325 -0.959 30.694 1.00 84.00 486 HIS A O 1
ATOM 3863 N N . LEU A 1 487 ? -17.609 -3.083 30.904 1.00 86.38 487 LEU A N 1
ATOM 3864 C CA . LEU A 1 487 ? -18.308 -3.576 29.724 1.00 86.38 487 LEU A CA 1
ATOM 3865 C C . LEU A 1 487 ? -19.825 -3.469 29.902 1.00 86.38 487 LEU A C 1
ATOM 3867 O O . LEU A 1 487 ? -20.501 -2.911 29.039 1.00 86.38 487 LEU A O 1
ATOM 3871 N N . SER A 1 488 ? -20.342 -3.901 31.056 1.00 87.75 488 SER A N 1
ATOM 3872 C CA . SER A 1 488 ? -21.764 -3.767 31.392 1.00 87.75 488 SER A CA 1
ATOM 3873 C C . SER A 1 488 ? -22.224 -2.308 31.363 1.00 87.75 488 SER A C 1
ATOM 3875 O O . SER A 1 488 ? -23.301 -2.015 30.850 1.00 87.75 488 SER A O 1
ATOM 3877 N N . SER A 1 489 ? -21.396 -1.371 31.842 1.00 88.69 489 SER A N 1
ATOM 3878 C CA . SER A 1 489 ? -21.732 0.058 31.816 1.00 88.69 489 SER A CA 1
ATOM 3879 C C . SER A 1 489 ? -21.803 0.639 30.398 1.00 88.69 489 SER A C 1
ATOM 3881 O O . SER A 1 489 ? -22.672 1.461 30.123 1.00 88.69 489 SER A O 1
ATOM 3883 N N . LEU A 1 490 ? -20.948 0.181 29.476 1.00 90.25 490 LEU A N 1
ATOM 3884 C CA . LEU A 1 490 ? -20.983 0.601 28.070 1.00 90.25 490 LEU A CA 1
ATOM 3885 C C . LEU A 1 490 ? -22.167 0.009 27.302 1.00 90.25 490 LEU A C 1
ATOM 3887 O O . LEU A 1 490 ? -22.760 0.703 26.475 1.00 90.25 490 LEU A O 1
ATOM 3891 N N . LEU A 1 491 ? -22.524 -1.247 27.592 1.00 91.50 491 LEU A N 1
ATOM 3892 C CA . LEU A 1 491 ? -23.724 -1.894 27.056 1.00 91.50 491 LEU A CA 1
ATOM 3893 C C . LEU A 1 491 ? -24.990 -1.166 27.522 1.00 91.50 491 LEU A C 1
ATOM 3895 O O . LEU A 1 491 ? -25.821 -0.804 26.693 1.00 91.50 491 LEU A O 1
ATOM 3899 N N . ALA A 1 492 ? -25.101 -0.882 28.825 1.00 90.12 492 ALA A N 1
ATOM 3900 C CA . ALA A 1 492 ? -26.237 -0.157 29.397 1.00 90.12 492 ALA A CA 1
ATOM 3901 C C . ALA A 1 492 ? -26.372 1.266 28.828 1.00 90.12 492 ALA A C 1
ATOM 3903 O O . ALA A 1 492 ? -27.480 1.741 28.601 1.00 90.12 492 ALA A O 1
ATOM 3904 N N . ALA A 1 493 ? -25.247 1.925 28.538 1.00 89.31 493 ALA A N 1
ATOM 3905 C CA . ALA A 1 493 ? -25.218 3.234 27.888 1.00 89.31 493 ALA A CA 1
ATOM 3906 C C . ALA A 1 493 ? -25.452 3.182 26.358 1.00 89.31 493 ALA A C 1
ATOM 3908 O O . ALA A 1 493 ? -25.367 4.215 25.692 1.00 89.31 493 ALA A O 1
ATOM 3909 N N . GLY A 1 494 ? -25.701 2.001 25.774 1.00 91.12 494 GLY A N 1
ATOM 3910 C CA . GLY A 1 494 ? -25.989 1.818 24.345 1.00 91.12 494 GLY A CA 1
ATOM 3911 C C . GLY A 1 494 ? -24.802 2.070 23.405 1.00 91.12 494 GLY A C 1
ATOM 3912 O O . GLY A 1 494 ? -24.978 2.129 22.185 1.00 91.12 494 GLY A O 1
ATOM 3913 N N . LYS A 1 495 ? -23.583 2.202 23.947 1.00 92.62 495 LYS A N 1
ATOM 3914 C CA . LYS A 1 495 ? -22.380 2.639 23.209 1.00 92.62 495 LYS A CA 1
ATOM 3915 C C . LYS A 1 495 ? -21.811 1.586 22.263 1.00 92.62 495 LYS A C 1
ATOM 3917 O O . LYS A 1 495 ? -20.981 1.917 21.422 1.00 92.62 495 LYS A O 1
ATOM 3922 N N . LEU A 1 496 ? -22.257 0.336 22.388 1.00 93.25 496 LEU A N 1
ATOM 3923 C CA . LEU A 1 496 ? -21.771 -0.816 21.619 1.00 93.25 496 LEU A CA 1
ATOM 3924 C C . LEU A 1 496 ? -22.804 -1.354 20.608 1.00 93.25 496 LEU A C 1
ATOM 3926 O O . LEU A 1 496 ? -22.592 -2.395 19.999 1.00 93.25 496 LEU A O 1
ATOM 3930 N N . SER A 1 497 ? -23.911 -0.640 20.390 1.00 92.38 497 SER A N 1
ATOM 3931 C CA . SER A 1 497 ? -24.997 -1.077 19.494 1.00 92.38 497 SER A CA 1
ATOM 3932 C C . SER A 1 497 ? -24.581 -1.244 18.023 1.00 92.38 497 SER A C 1
ATOM 3934 O O . SER A 1 497 ? -25.153 -2.072 17.316 1.00 92.38 497 SER A O 1
ATOM 3936 N N . GLN A 1 498 ? -23.566 -0.497 17.576 1.00 94.50 498 GLN A N 1
ATOM 3937 C CA . GLN A 1 498 ? -22.999 -0.537 16.217 1.00 94.50 498 GLN A CA 1
ATOM 3938 C C . GLN A 1 498 ? -21.693 -1.346 16.134 1.00 94.50 498 GLN A C 1
ATOM 3940 O O . GLN A 1 498 ? -20.948 -1.243 15.156 1.00 94.50 498 GLN A O 1
ATOM 3945 N N . LEU A 1 499 ? -21.373 -2.122 17.174 1.00 96.56 499 LEU A N 1
ATOM 3946 C CA . LEU A 1 499 ? -20.104 -2.829 17.270 1.00 96.56 499 LEU A CA 1
ATOM 3947 C C . LEU A 1 499 ? -20.052 -3.989 16.271 1.00 96.56 499 LEU A C 1
ATOM 3949 O O . LEU A 1 499 ? -20.882 -4.888 16.324 1.00 96.56 499 LEU A O 1
ATOM 3953 N N . THR A 1 500 ? -19.038 -3.983 15.405 1.00 96.88 500 THR A N 1
ATOM 3954 C CA . THR A 1 500 ? -18.780 -5.020 14.386 1.00 96.88 500 THR A CA 1
ATOM 3955 C C . THR A 1 500 ? -17.626 -5.945 14.768 1.00 96.88 500 THR A C 1
ATOM 3957 O O . THR A 1 500 ? -17.602 -7.103 14.356 1.00 96.88 500 THR A O 1
ATOM 3960 N N . PHE A 1 501 ? -16.689 -5.466 15.593 1.00 96.94 501 PHE A N 1
ATOM 3961 C CA . PHE A 1 501 ? -15.540 -6.232 16.078 1.00 96.94 501 PHE A CA 1
ATOM 3962 C C . PHE A 1 501 ? -15.398 -6.103 17.598 1.00 96.94 501 PHE A C 1
ATOM 3964 O O . PHE A 1 501 ? -15.318 -4.980 18.109 1.00 96.94 501 PHE A O 1
ATOM 3971 N N . LEU A 1 502 ? -15.283 -7.241 18.291 1.00 94.50 502 LEU A N 1
ATOM 3972 C CA . LEU A 1 502 ? -15.010 -7.326 19.728 1.00 94.50 502 LEU A CA 1
ATOM 3973 C C . LEU A 1 502 ? -13.830 -8.265 20.012 1.00 94.50 502 LEU A C 1
ATOM 3975 O O . LEU A 1 502 ? -13.928 -9.467 19.782 1.00 94.50 502 LEU A O 1
ATOM 3979 N N . GLY A 1 503 ? -12.740 -7.728 20.558 1.00 92.00 503 GLY A N 1
ATOM 3980 C CA . GLY A 1 503 ? -11.582 -8.498 21.019 1.00 92.00 503 GLY A CA 1
ATOM 3981 C C . GLY A 1 503 ? -11.408 -8.398 22.531 1.00 92.00 503 GLY A C 1
ATOM 3982 O O . GLY A 1 503 ? -11.256 -7.297 23.053 1.00 92.00 503 GLY A O 1
ATOM 3983 N N . LEU A 1 504 ? -11.421 -9.529 23.240 1.00 89.31 504 LEU A N 1
ATOM 3984 C CA . LEU A 1 504 ? -11.279 -9.607 24.697 1.00 89.31 504 LEU A CA 1
ATOM 3985 C C . LEU A 1 504 ? -10.304 -10.731 25.079 1.00 89.31 504 LEU A C 1
ATOM 3987 O O . LEU A 1 504 ? -10.421 -11.859 24.593 1.00 89.31 504 LEU A O 1
ATOM 3991 N N . ARG A 1 505 ? -9.353 -10.442 25.974 1.00 85.62 505 ARG A N 1
ATOM 3992 C CA . ARG A 1 505 ? -8.356 -11.414 26.450 1.00 85.62 505 ARG A CA 1
ATOM 3993 C C . ARG A 1 505 ? -8.211 -11.367 27.966 1.00 85.62 505 ARG A C 1
ATOM 3995 O O . ARG A 1 505 ? -8.066 -10.281 28.5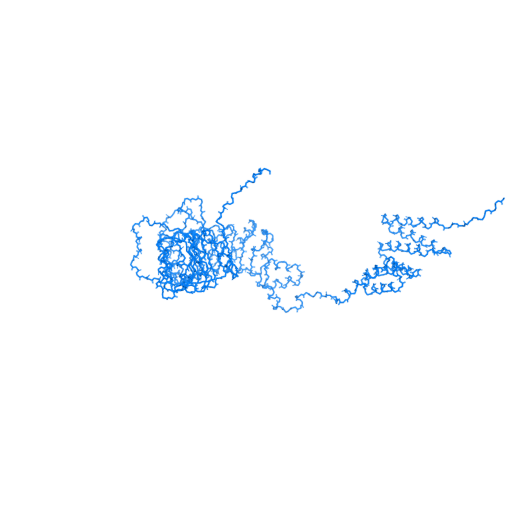05 1.00 85.62 505 ARG A O 1
ATOM 4002 N N . ASP A 1 506 ? -8.196 -12.538 28.601 1.00 78.81 506 ASP A N 1
ATOM 4003 C CA . ASP A 1 506 ? -7.906 -12.749 30.028 1.00 78.81 506 ASP A CA 1
ATOM 4004 C C . ASP A 1 506 ? -8.822 -11.955 30.982 1.00 78.81 506 ASP A C 1
ATOM 4006 O O . ASP A 1 506 ? -8.452 -11.626 32.106 1.00 78.81 506 ASP A O 1
ATOM 4010 N N . ILE A 1 507 ? -10.055 -11.678 30.543 1.00 79.50 507 ILE A N 1
ATOM 4011 C CA . ILE A 1 507 ? -11.095 -11.032 31.354 1.00 79.50 507 ILE A CA 1
ATOM 4012 C C . ILE A 1 507 ? -11.946 -12.108 32.033 1.00 79.50 507 ILE A C 1
ATOM 4014 O O . ILE A 1 507 ? -12.316 -13.109 31.414 1.00 79.50 507 ILE A O 1
ATOM 4018 N N . ASP A 1 508 ? -12.326 -11.886 33.293 1.00 81.06 508 ASP A N 1
ATOM 4019 C CA . ASP A 1 508 ? -13.229 -12.778 34.026 1.00 81.06 508 ASP A CA 1
ATOM 4020 C C . ASP A 1 508 ? -14.696 -12.649 33.577 1.00 81.06 508 ASP A C 1
ATOM 4022 O O . ASP A 1 508 ? -15.564 -12.166 34.306 1.00 81.06 508 ASP A O 1
ATOM 4026 N N . LEU A 1 509 ? -14.974 -13.045 32.334 1.00 83.38 509 LEU A N 1
ATOM 4027 C CA . LEU A 1 509 ? -16.327 -13.109 31.795 1.00 83.38 509 LEU A CA 1
ATOM 4028 C C . LEU A 1 509 ? -16.948 -14.492 32.009 1.00 83.38 509 LEU A C 1
ATOM 4030 O O . LEU A 1 509 ? -16.384 -15.519 31.626 1.00 83.38 509 LEU A O 1
ATOM 4034 N N . VAL A 1 510 ? -18.154 -14.476 32.575 1.00 86.06 510 VAL A N 1
ATOM 4035 C CA . VAL A 1 510 ? -19.108 -15.599 32.605 1.00 86.06 510 VAL A CA 1
ATOM 4036 C C . VAL A 1 510 ? -20.173 -15.470 31.510 1.00 86.06 510 VAL A C 1
ATOM 4038 O O . VAL A 1 510 ? -20.345 -14.399 30.926 1.00 86.06 510 VAL A O 1
ATOM 4041 N N . ASP A 1 511 ? -20.918 -16.549 31.267 1.00 88.56 511 ASP A N 1
ATOM 4042 C CA . ASP A 1 511 ? -21.915 -16.652 30.192 1.00 88.56 511 ASP A CA 1
ATOM 4043 C C . ASP A 1 511 ? -22.991 -15.554 30.230 1.00 88.56 511 ASP A C 1
ATOM 4045 O O . ASP A 1 511 ? -23.361 -15.038 29.178 1.00 88.56 511 ASP A O 1
ATOM 4049 N N . GLU A 1 512 ? -23.429 -15.125 31.418 1.00 88.69 512 GLU A N 1
ATOM 4050 C CA . GLU A 1 512 ? -24.405 -14.032 31.588 1.00 88.69 512 GLU A CA 1
ATOM 4051 C C . GLU A 1 512 ? -23.913 -12.700 30.992 1.00 88.69 512 GLU A C 1
ATOM 4053 O O . GLU A 1 512 ? -24.677 -11.942 30.383 1.00 88.69 512 GLU A O 1
ATOM 4058 N N . HIS A 1 513 ? -22.610 -12.423 31.097 1.00 89.50 513 HIS A N 1
ATOM 4059 C CA . HIS A 1 513 ? -22.021 -11.239 30.477 1.00 89.50 513 HIS A CA 1
ATOM 4060 C C . HIS A 1 513 ? -22.020 -11.366 28.954 1.00 89.50 513 HIS A C 1
ATOM 4062 O O . HIS A 1 513 ? -22.339 -10.403 28.263 1.00 89.50 513 HIS A O 1
ATOM 4068 N N . VAL A 1 514 ? -21.708 -12.550 28.416 1.00 89.50 514 VAL A N 1
ATOM 4069 C CA . VAL A 1 514 ? -21.734 -12.782 26.963 1.00 89.50 514 VAL A CA 1
ATOM 4070 C C . VAL A 1 514 ? -23.151 -12.689 26.413 1.00 89.50 514 VAL A C 1
ATOM 4072 O O . VAL A 1 514 ? -23.346 -12.123 25.342 1.00 89.50 514 VAL A O 1
ATOM 4075 N N . GLN A 1 515 ? -24.150 -13.157 27.158 1.00 90.50 515 GLN A N 1
ATOM 4076 C CA . GLN A 1 515 ? -25.551 -12.966 26.798 1.00 90.50 515 GLN A CA 1
ATOM 4077 C C . GLN A 1 515 ? -25.910 -11.475 26.729 1.00 90.50 515 GLN A C 1
ATOM 4079 O O . GLN A 1 515 ? -26.547 -11.036 25.772 1.00 90.50 515 GLN A O 1
ATOM 4084 N N . SER A 1 516 ? -25.441 -10.676 27.690 1.00 91.50 516 SER A N 1
ATOM 4085 C CA . SER A 1 516 ? -25.626 -9.219 27.678 1.00 91.50 516 SER A CA 1
ATOM 4086 C C . SER A 1 516 ? -24.940 -8.557 26.474 1.00 91.50 516 SER A C 1
ATOM 4088 O O . SER A 1 516 ? -25.523 -7.677 25.845 1.00 91.50 516 SER A O 1
ATOM 4090 N N . ILE A 1 517 ? -23.736 -9.013 26.102 1.00 91.75 517 ILE A N 1
ATOM 4091 C CA . ILE A 1 517 ? -23.035 -8.574 24.881 1.00 91.75 517 ILE A CA 1
ATOM 4092 C C . ILE A 1 517 ? -23.850 -8.939 23.636 1.00 91.75 517 ILE A C 1
ATOM 4094 O O . ILE A 1 517 ? -24.036 -8.103 22.760 1.00 91.75 517 ILE A O 1
ATOM 4098 N N . ALA A 1 518 ? -24.363 -10.167 23.563 1.00 92.00 518 ALA A N 1
ATOM 4099 C CA . ALA A 1 518 ? -25.135 -10.654 22.426 1.00 92.00 518 ALA A CA 1
ATOM 4100 C C . ALA A 1 518 ? -26.430 -9.849 22.214 1.00 92.00 518 ALA A C 1
ATOM 4102 O O . ALA A 1 518 ? -26.839 -9.630 21.078 1.00 92.00 518 ALA A O 1
ATOM 4103 N N . VAL A 1 519 ? -27.058 -9.380 23.298 1.00 92.50 519 VAL A N 1
ATOM 4104 C CA . VAL A 1 519 ? -28.239 -8.503 23.241 1.00 92.50 519 VAL A CA 1
ATOM 4105 C C . VAL A 1 519 ? -27.859 -7.060 22.891 1.00 92.50 519 VAL A C 1
ATOM 4107 O O . VAL A 1 519 ? -28.545 -6.424 22.095 1.00 92.50 519 VAL A O 1
ATOM 4110 N N . GLY A 1 520 ? -26.783 -6.530 23.476 1.00 91.25 520 GLY A N 1
ATOM 4111 C CA . GLY A 1 520 ? -26.380 -5.133 23.292 1.00 91.25 520 GLY A CA 1
ATOM 4112 C C . GLY A 1 520 ? -25.611 -4.834 21.999 1.00 91.25 520 GLY A C 1
ATOM 4113 O O . GLY A 1 520 ? -25.526 -3.667 21.624 1.00 91.25 520 GLY A O 1
ATOM 4114 N N . CYS A 1 521 ? -25.080 -5.852 21.312 1.00 94.81 521 CYS A N 1
ATOM 4115 C CA . CYS A 1 521 ? -24.246 -5.721 20.109 1.00 94.81 521 CYS A CA 1
ATOM 4116 C C . CYS A 1 521 ? -24.810 -6.534 18.918 1.00 94.81 521 CYS A C 1
ATOM 4118 O O . CYS A 1 521 ? -24.174 -7.489 18.468 1.00 94.81 521 CYS A O 1
ATOM 4120 N N . PRO A 1 522 ? -25.988 -6.189 18.370 1.00 93.94 522 PRO A N 1
ATOM 4121 C CA . PRO A 1 522 ? -26.643 -6.991 17.330 1.00 93.94 522 PRO A CA 1
ATOM 4122 C C . PRO A 1 522 ? -25.886 -7.023 15.987 1.00 93.94 522 PRO A C 1
ATOM 4124 O O . PRO A 1 522 ? -26.054 -7.961 15.210 1.00 93.94 522 PRO A O 1
ATOM 4127 N N . MET A 1 523 ? -25.052 -6.015 15.704 1.00 95.38 523 MET A N 1
ATOM 4128 C CA . MET A 1 523 ? -24.278 -5.878 14.455 1.00 95.38 523 MET A CA 1
ATOM 4129 C C . MET A 1 523 ? -22.907 -6.580 14.497 1.00 95.38 523 MET A C 1
ATOM 4131 O O . MET A 1 523 ? -22.076 -6.369 13.615 1.00 95.38 523 MET A O 1
ATOM 4135 N N . LEU A 1 524 ? -22.639 -7.387 15.527 1.00 95.94 524 LEU A N 1
ATOM 4136 C CA . LEU A 1 524 ? -21.325 -7.988 15.741 1.00 95.94 524 LEU A CA 1
ATOM 4137 C C . LEU A 1 524 ? -21.012 -9.032 14.664 1.00 95.94 524 LEU A C 1
ATOM 4139 O O . LEU A 1 524 ? -21.769 -9.984 14.497 1.00 95.94 524 LEU A O 1
ATOM 4143 N N . GLU A 1 525 ? -19.890 -8.861 13.961 1.00 96.19 525 GLU A N 1
ATOM 4144 C CA . GLU A 1 525 ? -19.459 -9.735 12.861 1.00 96.19 525 GLU A CA 1
ATOM 4145 C C . GLU A 1 525 ? -18.212 -10.560 13.218 1.00 96.19 525 GLU A C 1
ATOM 4147 O O . GLU A 1 525 ? -18.075 -11.707 12.788 1.00 96.19 525 GLU A O 1
ATOM 4152 N N . HIS A 1 526 ? -17.303 -9.993 14.014 1.00 96.25 526 HIS A N 1
ATOM 4153 C CA . HIS A 1 526 ? -16.026 -10.609 14.371 1.00 96.25 526 HIS A CA 1
ATOM 4154 C C . HIS A 1 526 ? -15.820 -10.596 15.884 1.00 96.25 526 HIS A C 1
ATOM 4156 O O . HIS A 1 526 ? -15.901 -9.543 16.526 1.00 96.25 526 HIS A O 1
ATOM 4162 N N . VAL A 1 527 ? -15.504 -11.760 16.449 1.00 93.81 527 VAL A N 1
ATOM 4163 C CA . VAL A 1 527 ? -15.238 -11.911 17.883 1.00 93.81 527 VAL A CA 1
ATOM 4164 C C . VAL A 1 527 ? -13.927 -12.642 18.110 1.00 93.81 527 VAL A C 1
ATOM 4166 O O . VAL A 1 527 ? -13.725 -13.739 17.595 1.00 93.81 527 VAL A O 1
ATOM 4169 N N . GLU A 1 528 ? -13.053 -12.051 18.919 1.00 92.50 528 GLU A N 1
ATOM 4170 C CA . GLU A 1 528 ? -11.819 -12.674 19.387 1.00 92.50 528 GLU A CA 1
ATOM 4171 C C . GLU A 1 528 ? -11.875 -12.823 20.910 1.00 92.50 528 GLU A C 1
ATOM 4173 O O . GLU A 1 528 ? -11.806 -11.839 21.644 1.00 92.50 528 GLU A O 1
ATOM 4178 N N . PHE A 1 529 ? -12.001 -14.059 21.389 1.00 90.88 529 PHE A N 1
ATOM 4179 C CA . PHE A 1 529 ? -12.009 -14.387 22.810 1.00 90.88 529 PHE A CA 1
ATOM 4180 C C . PHE A 1 529 ? -10.787 -15.222 23.171 1.00 90.88 529 PHE A C 1
ATOM 4182 O O . PHE A 1 529 ? -10.547 -16.294 22.612 1.00 90.88 529 PHE A O 1
ATOM 4189 N N . SER A 1 530 ? -10.026 -14.734 24.146 1.00 89.19 530 SER A N 1
ATOM 4190 C CA . SER A 1 530 ? -8.834 -15.403 24.648 1.00 89.19 530 SER A CA 1
ATOM 4191 C C . SER A 1 530 ? -8.887 -15.543 26.164 1.00 89.19 530 SER A C 1
ATOM 4193 O O . SER A 1 530 ? -9.152 -14.562 26.848 1.00 89.19 530 SER A O 1
ATOM 4195 N N . GLY A 1 531 ? -8.609 -16.728 26.710 1.00 85.12 531 GLY A N 1
ATOM 4196 C CA . GLY A 1 531 ? -8.461 -16.904 28.163 1.00 85.12 531 GLY A CA 1
ATOM 4197 C C . GLY A 1 531 ? -9.746 -16.732 28.984 1.00 85.12 531 GLY A C 1
ATOM 4198 O O . GLY A 1 531 ? -9.679 -16.522 30.192 1.00 85.12 531 GLY A O 1
ATOM 4199 N N . LEU A 1 532 ? -10.926 -16.789 28.356 1.00 85.88 532 LEU A N 1
ATOM 4200 C CA . LEU A 1 532 ? -12.202 -16.537 29.035 1.00 85.88 532 LEU A CA 1
ATOM 4201 C C . LEU A 1 532 ? -12.777 -17.807 29.687 1.00 85.88 532 LEU A C 1
ATOM 4203 O O . LEU A 1 532 ? -12.593 -18.927 29.202 1.00 85.88 532 LEU A O 1
ATOM 4207 N N . ARG A 1 533 ? -13.550 -17.632 30.770 1.00 85.06 533 ARG A N 1
ATOM 4208 C CA . ARG A 1 533 ? -14.202 -18.714 31.542 1.00 85.06 533 ARG A CA 1
ATOM 4209 C C . ARG A 1 533 ? -15.634 -19.033 31.081 1.00 85.06 533 ARG A C 1
ATOM 4211 O O . ARG A 1 533 ? -16.453 -19.483 31.886 1.00 85.06 533 ARG A O 1
ATOM 4218 N N . ILE A 1 534 ? -15.901 -18.858 29.790 1.00 88.19 534 ILE A N 1
ATOM 4219 C CA . ILE A 1 534 ? -17.219 -19.031 29.161 1.00 88.19 534 ILE A CA 1
ATOM 4220 C C . ILE A 1 534 ? -17.452 -20.465 28.670 1.00 88.19 534 ILE A C 1
ATOM 4222 O O . ILE A 1 534 ? -16.502 -21.175 28.330 1.00 88.19 534 ILE A O 1
ATOM 4226 N N . THR A 1 535 ? -18.710 -20.895 28.609 1.00 91.38 535 THR A N 1
ATOM 4227 C CA . THR A 1 535 ? -19.097 -22.225 28.120 1.00 91.38 535 THR A CA 1
ATOM 4228 C C . THR A 1 535 ? -19.623 -22.192 26.683 1.00 91.38 535 THR A C 1
ATOM 4230 O O . THR A 1 535 ? -19.757 -21.144 26.050 1.00 91.38 535 THR A O 1
ATOM 4233 N N . GLY A 1 536 ? -19.967 -23.366 26.146 1.00 88.12 536 GLY A N 1
ATOM 4234 C CA . GLY A 1 536 ? -20.638 -23.477 24.851 1.00 88.12 536 GLY A CA 1
ATOM 4235 C C . GLY A 1 536 ? -21.998 -22.768 24.774 1.00 88.12 536 GLY A C 1
ATOM 4236 O O . GLY A 1 536 ? -22.432 -22.435 23.673 1.00 88.12 536 GLY A O 1
ATOM 4237 N N . VAL A 1 537 ? -22.663 -22.507 25.909 1.00 89.75 537 VAL A N 1
ATOM 4238 C CA . VAL A 1 537 ? -23.936 -21.764 25.949 1.00 89.75 537 VAL A CA 1
ATOM 4239 C C . VAL A 1 537 ? -23.722 -20.315 25.516 1.00 89.75 537 VAL A C 1
ATOM 4241 O O . VAL A 1 537 ? -24.440 -19.831 24.646 1.00 89.75 537 VAL A O 1
ATOM 4244 N N . ALA A 1 538 ? -22.674 -19.663 26.024 1.00 89.88 538 ALA A N 1
ATOM 4245 C CA . ALA A 1 538 ? -22.300 -18.308 25.624 1.00 89.88 538 ALA A CA 1
ATOM 4246 C C . ALA A 1 538 ? -22.027 -18.189 24.115 1.00 89.88 538 ALA A C 1
ATOM 4248 O O . ALA A 1 538 ? -22.479 -17.243 23.470 1.00 89.88 538 ALA A O 1
ATOM 4249 N N . ILE A 1 539 ? -21.330 -19.175 23.536 1.00 91.50 539 ILE A N 1
ATOM 4250 C CA . ILE A 1 539 ? -21.059 -19.219 22.091 1.00 91.50 539 ILE A CA 1
ATOM 4251 C C . ILE A 1 539 ? -22.352 -19.398 21.288 1.00 91.50 539 ILE A C 1
ATOM 4253 O O . ILE A 1 539 ? -22.540 -18.753 20.261 1.00 91.50 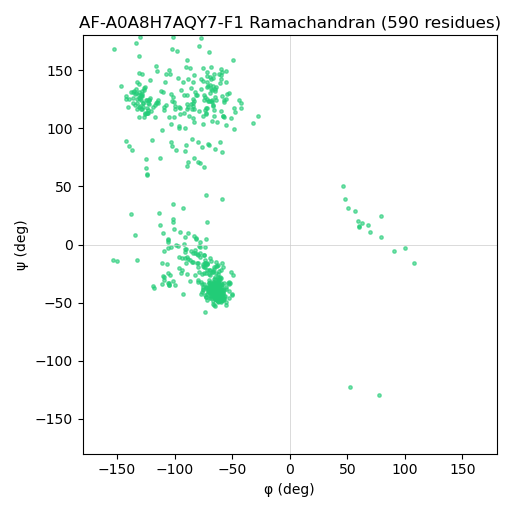539 ILE A O 1
ATOM 4257 N N . LYS A 1 540 ? -23.282 -20.236 21.753 1.00 90.81 540 LYS A N 1
ATOM 4258 C CA . LYS A 1 540 ? -24.582 -20.380 21.085 1.00 90.81 540 LYS A CA 1
ATOM 4259 C C . LYS A 1 540 ? -25.375 -19.076 21.126 1.00 90.81 540 LYS A C 1
ATOM 4261 O O . LYS A 1 540 ? -25.863 -18.649 20.085 1.00 90.81 540 LYS A O 1
ATOM 4266 N N . GLU A 1 541 ? -25.468 -18.427 22.285 1.00 90.38 541 GLU A N 1
ATOM 4267 C CA . GLU A 1 541 ? -26.191 -17.156 22.435 1.00 90.38 541 GLU A CA 1
ATOM 4268 C C . GLU A 1 541 ? -25.627 -16.063 21.522 1.00 90.38 541 GLU A C 1
ATOM 4270 O O . GLU A 1 541 ? -26.391 -15.410 20.807 1.00 90.38 541 GLU A O 1
ATOM 4275 N N . ILE A 1 542 ? -24.298 -15.902 21.474 1.00 92.31 542 ILE A N 1
ATOM 4276 C CA . ILE A 1 542 ? -23.680 -14.878 20.626 1.00 92.31 542 ILE A CA 1
ATOM 4277 C C . ILE A 1 542 ? -23.935 -15.164 19.139 1.00 92.31 542 ILE A C 1
ATOM 4279 O O . ILE A 1 542 ? -24.346 -14.269 18.408 1.00 92.31 542 ILE A O 1
ATOM 4283 N N . CYS A 1 543 ? -23.823 -16.418 18.698 1.00 91.62 543 CYS A N 1
ATOM 4284 C CA . CYS A 1 543 ? -24.094 -16.817 17.314 1.00 91.62 543 CYS A CA 1
ATOM 4285 C C . CYS A 1 543 ? -25.583 -16.760 16.919 1.00 91.62 543 CYS A C 1
ATOM 4287 O O . CYS A 1 543 ? -25.889 -16.737 15.728 1.00 91.62 543 CYS A O 1
ATOM 4289 N N . MET A 1 544 ? -26.516 -16.800 17.877 1.00 90.88 544 MET A N 1
ATOM 4290 C CA . MET A 1 544 ? -27.958 -16.713 17.599 1.00 90.88 544 MET A CA 1
ATOM 4291 C C . MET A 1 544 ? -28.466 -15.272 17.524 1.00 90.88 544 MET A C 1
ATOM 4293 O O . MET A 1 544 ? -29.426 -15.014 16.803 1.00 90.88 544 MET A O 1
ATOM 4297 N N . ARG A 1 545 ? -27.863 -14.350 18.281 1.00 91.19 545 ARG A N 1
ATOM 4298 C CA . ARG A 1 545 ? -28.375 -12.977 18.454 1.00 91.19 545 ARG A CA 1
ATOM 4299 C C . ARG A 1 545 ? -27.593 -11.907 17.692 1.00 91.19 545 ARG A C 1
ATOM 4301 O O . ARG A 1 545 ? -27.982 -10.745 17.724 1.00 91.19 545 ARG A O 1
ATOM 4308 N N . THR A 1 546 ? -26.517 -12.287 17.010 1.00 92.56 546 THR A N 1
ATOM 4309 C CA . THR A 1 546 ? -25.643 -11.369 16.264 1.00 92.56 546 THR A CA 1
ATOM 4310 C C . THR A 1 546 ? -25.394 -11.868 14.837 1.00 92.56 546 THR A C 1
ATOM 4312 O O . THR A 1 546 ? -25.871 -12.938 14.456 1.00 92.56 546 THR A O 1
ATOM 4315 N N . GLN A 1 547 ? -24.641 -11.105 14.040 1.00 93.44 547 GLN A N 1
ATOM 4316 C CA . GLN A 1 547 ? -24.305 -11.416 12.644 1.00 93.44 547 GLN A CA 1
ATOM 4317 C C . GLN A 1 547 ? -22.881 -11.981 12.494 1.00 93.44 547 GLN A C 1
ATOM 4319 O O . GLN A 1 547 ? -22.190 -11.691 11.516 1.00 93.44 547 GLN A O 1
ATOM 4324 N N . ILE A 1 548 ? -22.420 -12.766 13.474 1.00 94.56 548 ILE A N 1
ATOM 4325 C CA . ILE A 1 548 ? -21.040 -13.263 13.512 1.00 94.56 548 ILE A CA 1
ATOM 4326 C C . ILE A 1 548 ? -20.710 -14.092 12.268 1.00 94.56 548 ILE A C 1
ATOM 4328 O O . ILE A 1 548 ? -21.375 -15.077 11.956 1.00 94.56 548 ILE A O 1
ATOM 4332 N N . LYS A 1 549 ? -19.608 -13.718 11.618 1.00 94.19 549 LYS A N 1
ATOM 4333 C CA . LYS A 1 549 ? -18.980 -14.413 10.487 1.00 94.19 549 LYS A CA 1
ATOM 4334 C C . LYS A 1 549 ? -17.700 -15.127 10.916 1.00 94.19 549 LYS A C 1
ATOM 4336 O O . LYS A 1 549 ? -17.381 -16.194 10.393 1.00 94.19 549 LYS A O 1
ATOM 4341 N N . GLU A 1 550 ? -16.975 -14.562 11.883 1.00 95.31 550 GLU A N 1
ATOM 4342 C CA . GLU A 1 550 ? -15.701 -15.100 12.363 1.00 95.31 550 GLU A CA 1
ATOM 4343 C C . GLU A 1 550 ? -15.625 -15.106 13.894 1.00 95.31 550 GLU A C 1
ATOM 4345 O O . GLU A 1 550 ? -15.839 -14.088 14.555 1.00 95.31 550 GLU A O 1
ATOM 4350 N N . LEU A 1 551 ? -15.264 -16.263 14.450 1.00 93.38 551 LEU A N 1
ATOM 4351 C CA . LEU A 1 551 ? -15.050 -16.477 15.875 1.00 93.38 551 LEU A CA 1
ATOM 4352 C C . LEU A 1 551 ? -13.636 -17.023 16.095 1.00 93.38 551 LEU A C 1
ATOM 4354 O O . LEU A 1 551 ? -13.327 -18.153 15.706 1.00 93.38 551 LEU A O 1
ATOM 4358 N N . ARG A 1 552 ? -12.771 -16.240 16.742 1.00 92.88 552 ARG A N 1
ATOM 4359 C CA . ARG A 1 552 ? -11.435 -16.683 17.153 1.00 92.88 552 ARG A CA 1
ATOM 4360 C C . ARG A 1 552 ? -11.420 -16.999 18.633 1.00 92.88 552 ARG A C 1
ATOM 4362 O O . ARG A 1 552 ? -11.751 -16.149 19.454 1.00 92.88 552 ARG A O 1
ATOM 4369 N N . LEU A 1 553 ? -11.021 -18.222 18.958 1.00 90.56 553 LEU A N 1
ATOM 4370 C CA . LEU A 1 553 ? -10.961 -18.725 20.322 1.00 90.56 553 LEU A CA 1
ATOM 4371 C C . LEU A 1 553 ? -9.532 -19.163 20.640 1.00 90.56 553 LEU A C 1
ATOM 4373 O O . LEU A 1 553 ? -8.966 -20.002 19.939 1.00 90.56 553 LEU A O 1
ATOM 4377 N N . SER A 1 554 ? -8.963 -18.645 21.723 1.00 88.75 554 SER A N 1
ATOM 4378 C CA . SER A 1 554 ? -7.687 -19.116 22.273 1.00 88.75 554 SER A CA 1
ATOM 4379 C C . SER A 1 554 ? -7.806 -19.366 23.768 1.00 88.75 554 SER A C 1
ATOM 4381 O O . SER A 1 554 ? -8.428 -18.593 24.488 1.00 88.75 554 SER A O 1
ATOM 4383 N N . ALA A 1 555 ? -7.219 -20.458 24.258 1.00 83.75 555 ALA A N 1
ATOM 4384 C CA . ALA A 1 555 ? -7.147 -20.759 25.694 1.00 83.75 555 ALA A CA 1
ATOM 4385 C C . ALA A 1 555 ? -8.487 -20.611 26.465 1.00 83.75 555 ALA A C 1
ATOM 4387 O O . ALA A 1 555 ? -8.502 -20.125 27.589 1.00 83.75 555 ALA A O 1
ATOM 4388 N N . CYS A 1 556 ? -9.619 -21.012 25.872 1.00 85.75 556 CYS A N 1
ATOM 4389 C CA . CYS A 1 556 ? -10.944 -20.984 26.511 1.00 85.75 556 CYS A CA 1
ATOM 4390 C C . CYS A 1 556 ? -11.342 -22.410 26.951 1.00 85.75 556 CYS A C 1
ATOM 4392 O O . CYS A 1 556 ? -11.966 -23.135 26.173 1.00 85.75 556 CYS A O 1
ATOM 4394 N N . PRO A 1 557 ? -10.974 -22.861 28.168 1.00 82.44 557 PRO A N 1
ATOM 4395 C CA . PRO A 1 557 ? -10.989 -24.283 28.541 1.00 82.44 557 PRO A CA 1
ATOM 4396 C C . PRO A 1 557 ? -12.389 -24.886 28.723 1.00 82.44 557 PRO A C 1
ATOM 4398 O O . PRO A 1 557 ? -12.530 -26.103 28.767 1.00 82.44 557 PRO A O 1
ATOM 4401 N N . ARG A 1 558 ? -13.423 -24.052 28.870 1.00 86.88 558 ARG A N 1
ATOM 4402 C CA . ARG A 1 558 ? -14.800 -24.479 29.175 1.00 86.88 558 ARG A CA 1
ATOM 4403 C C . ARG A 1 558 ? -15.700 -24.596 27.941 1.00 86.88 558 ARG A C 1
ATOM 4405 O O . ARG A 1 558 ? -16.864 -24.976 28.068 1.00 86.88 558 ARG A O 1
ATOM 4412 N N . ILE A 1 559 ? -15.183 -24.289 26.753 1.00 88.00 559 ILE A N 1
ATOM 4413 C CA . ILE A 1 559 ? -15.929 -24.422 25.501 1.00 88.00 559 ILE A CA 1
ATOM 4414 C C . ILE A 1 559 ? -15.809 -25.868 25.015 1.00 88.00 559 ILE A C 1
ATOM 4416 O O . ILE A 1 559 ? -14.712 -26.356 24.753 1.00 88.00 559 ILE A O 1
ATOM 4420 N N . SER A 1 560 ? -16.943 -26.560 24.890 1.00 87.94 560 SER A N 1
ATOM 4421 C CA . SER A 1 560 ? -16.977 -27.932 24.379 1.00 87.94 560 SER A CA 1
ATOM 4422 C C . SER A 1 560 ? -16.777 -27.981 22.861 1.00 87.94 560 SER A C 1
ATOM 4424 O O . SER A 1 560 ? -17.158 -27.061 22.131 1.00 87.94 560 SER A O 1
ATOM 4426 N N . ALA A 1 561 ? -16.231 -29.096 22.366 1.00 87.00 561 ALA A N 1
ATOM 4427 C CA . ALA A 1 561 ? -16.078 -29.341 20.930 1.00 87.00 561 ALA A CA 1
ATOM 4428 C C . ALA A 1 561 ? -17.422 -29.279 20.179 1.00 87.00 561 ALA A C 1
ATOM 4430 O O . ALA A 1 561 ? -17.477 -28.779 19.056 1.00 87.00 561 ALA A O 1
ATOM 4431 N N . ASP A 1 562 ? -18.514 -29.695 20.824 1.00 88.94 562 ASP A N 1
ATOM 4432 C CA . ASP A 1 562 ? -19.862 -29.651 20.252 1.00 88.94 562 ASP A CA 1
ATOM 4433 C C . ASP A 1 562 ? -20.330 -28.223 19.963 1.00 88.94 562 ASP A C 1
ATOM 4435 O O . ASP A 1 562 ? -20.968 -27.975 18.943 1.00 88.94 562 ASP A O 1
ATOM 4439 N N . ALA A 1 563 ? -19.995 -27.259 20.826 1.00 88.88 563 ALA A N 1
ATOM 4440 C CA . ALA A 1 563 ? -20.339 -25.857 20.594 1.00 88.88 563 ALA A CA 1
ATOM 4441 C C . ALA A 1 563 ? -19.601 -25.290 19.370 1.00 88.88 563 ALA A C 1
ATOM 4443 O O . ALA A 1 563 ? -20.172 -24.528 18.592 1.00 88.88 563 ALA A O 1
ATOM 4444 N N . ILE A 1 564 ? -18.353 -25.718 19.164 1.00 89.94 564 ILE A N 1
ATOM 4445 C CA . ILE A 1 564 ? -17.534 -25.341 18.007 1.00 89.94 564 ILE A CA 1
ATOM 4446 C C . ILE A 1 564 ? -18.088 -25.971 16.727 1.00 89.94 564 ILE A C 1
ATOM 4448 O O . ILE A 1 564 ? -18.227 -25.288 15.712 1.00 89.94 564 ILE A O 1
ATOM 4452 N N . ALA A 1 565 ? -18.421 -27.264 16.770 1.00 88.81 565 ALA A N 1
ATOM 4453 C CA . ALA A 1 565 ? -19.031 -27.971 15.648 1.00 88.81 565 ALA A CA 1
ATOM 4454 C C . ALA A 1 565 ? -20.378 -27.343 15.263 1.00 88.81 565 ALA A C 1
ATOM 4456 O O . ALA A 1 565 ? -20.637 -27.107 14.084 1.00 88.81 565 ALA A O 1
ATOM 4457 N N . TRP A 1 566 ? -21.193 -26.995 16.260 1.00 91.75 566 TRP A N 1
ATOM 4458 C CA . TRP A 1 566 ? -22.471 -26.319 16.065 1.00 91.75 566 TRP A CA 1
ATOM 4459 C C . TRP A 1 566 ? -22.312 -24.945 15.397 1.00 91.75 566 TRP A C 1
ATOM 4461 O O . TRP A 1 566 ? -23.055 -24.635 14.469 1.00 91.75 566 TRP A O 1
ATOM 4471 N N . ALA A 1 567 ? -21.325 -24.139 15.805 1.00 91.00 567 ALA A N 1
ATOM 4472 C CA . ALA A 1 567 ? -21.059 -22.845 15.172 1.00 91.00 567 ALA A CA 1
ATOM 4473 C C . ALA A 1 567 ? -20.598 -23.007 13.710 1.00 91.00 567 ALA A C 1
ATOM 4475 O O . ALA A 1 567 ? -21.113 -22.333 12.820 1.00 91.00 567 ALA A O 1
ATOM 4476 N N . ARG A 1 568 ? -19.695 -23.960 13.436 1.00 92.06 568 ARG A N 1
ATOM 4477 C CA . ARG A 1 568 ? -19.229 -24.267 12.069 1.00 92.06 568 ARG A CA 1
ATOM 4478 C C . ARG A 1 568 ? -20.351 -24.742 11.147 1.00 92.06 568 ARG A C 1
ATOM 4480 O O . ARG A 1 568 ? -20.348 -24.398 9.971 1.00 92.06 568 ARG A O 1
ATOM 4487 N N . ALA A 1 569 ? -21.321 -25.491 11.674 1.00 90.81 569 ALA A N 1
ATOM 4488 C CA . ALA A 1 569 ? -22.488 -25.941 10.914 1.00 90.81 569 ALA A CA 1
ATOM 4489 C C . ALA A 1 569 ? -23.388 -24.786 10.431 1.00 90.81 569 ALA A C 1
ATOM 4491 O O . ALA A 1 569 ? -24.219 -24.990 9.552 1.00 90.81 569 ALA A O 1
ATOM 4492 N N . ARG A 1 570 ? -23.221 -23.578 10.982 1.00 90.12 570 ARG A N 1
ATOM 4493 C CA . ARG A 1 570 ? -23.928 -22.351 10.581 1.00 90.12 570 ARG A CA 1
ATOM 4494 C C . ARG A 1 570 ? -23.072 -21.442 9.693 1.00 90.12 570 ARG A C 1
ATOM 4496 O O . ARG A 1 570 ? -23.307 -20.242 9.661 1.00 90.12 570 ARG A O 1
ATOM 4503 N N . GLU A 1 571 ? -22.060 -22.007 9.033 1.00 90.69 571 GLU A N 1
ATOM 4504 C CA . GLU A 1 571 ? -21.124 -21.296 8.145 1.00 90.69 571 GLU A CA 1
ATOM 4505 C C . GLU A 1 571 ? -20.270 -20.222 8.847 1.00 90.69 571 GLU A C 1
ATOM 4507 O O . GLU A 1 571 ? -19.661 -19.370 8.203 1.00 90.69 571 GLU A O 1
ATOM 4512 N N . ILE A 1 572 ? -20.156 -20.287 10.178 1.00 93.06 572 ILE A N 1
ATOM 4513 C CA . ILE A 1 572 ? -19.287 -19.396 10.950 1.00 93.06 572 ILE A CA 1
ATOM 4514 C C . ILE A 1 572 ? -17.852 -19.924 10.903 1.00 93.06 572 ILE A C 1
ATOM 4516 O O . ILE A 1 572 ? -17.576 -21.082 11.238 1.00 93.06 572 ILE A O 1
ATOM 4520 N N . THR A 1 573 ? -16.908 -19.053 10.549 1.00 93.31 573 THR A N 1
ATOM 4521 C CA . THR A 1 573 ? -15.484 -19.395 10.544 1.00 93.31 573 THR A CA 1
ATOM 4522 C C . THR A 1 573 ? -14.958 -19.418 11.976 1.00 93.31 573 THR A C 1
ATOM 4524 O O . THR A 1 573 ? -14.731 -18.371 12.578 1.00 93.31 573 THR A O 1
ATOM 4527 N N . VAL A 1 574 ? -14.755 -20.618 12.532 1.00 91.25 574 VAL A N 1
ATOM 4528 C CA . VAL A 1 574 ? -14.195 -20.786 13.885 1.00 91.25 574 VAL A CA 1
ATOM 4529 C C . VAL A 1 574 ? -12.714 -21.148 13.828 1.00 91.25 574 VAL A C 1
ATOM 4531 O O . VAL A 1 574 ? -12.357 -22.283 13.477 1.00 91.25 574 VAL A O 1
ATOM 4534 N N . VAL A 1 575 ? -11.864 -20.200 14.229 1.00 90.81 575 VAL A N 1
ATOM 4535 C CA . VAL A 1 575 ? -10.407 -20.357 14.325 1.00 90.81 575 VAL A CA 1
ATOM 4536 C C . VAL A 1 575 ? -10.029 -20.621 15.778 1.00 90.81 575 VAL A C 1
ATOM 4538 O O . VAL A 1 575 ? -10.264 -19.786 16.649 1.00 90.81 575 VAL A O 1
ATOM 4541 N N . ILE A 1 576 ? -9.420 -21.774 16.043 1.00 86.12 576 ILE A N 1
ATOM 4542 C CA . ILE A 1 576 ? -8.881 -22.102 17.365 1.00 86.12 576 ILE A CA 1
ATOM 4543 C C . ILE A 1 576 ? -7.378 -21.851 17.319 1.00 86.12 576 ILE A C 1
ATOM 4545 O O . ILE A 1 576 ? -6.671 -22.505 16.553 1.00 86.12 576 ILE A O 1
ATOM 4549 N N . GLN A 1 577 ? -6.895 -20.902 18.114 1.00 78.06 577 GLN A N 1
ATOM 4550 C CA . GLN A 1 577 ? -5.465 -20.677 18.294 1.00 78.06 577 GLN A CA 1
ATOM 4551 C C . GLN A 1 577 ? -5.011 -21.427 19.548 1.00 78.06 577 GLN A C 1
ATOM 4553 O O . GLN A 1 577 ? -5.400 -21.093 20.670 1.00 78.06 577 GLN A O 1
ATOM 4558 N N . GLU A 1 578 ? -4.194 -22.463 19.359 1.00 61.41 578 GLU A N 1
ATOM 4559 C CA . GLU A 1 578 ? -3.486 -23.087 20.474 1.00 61.41 578 GLU A CA 1
ATOM 4560 C C . GLU A 1 578 ? -2.512 -22.060 21.077 1.00 61.41 578 GLU A C 1
ATOM 4562 O O . GLU A 1 578 ? -1.829 -21.359 20.322 1.00 61.41 578 GLU A O 1
ATOM 4567 N N . PRO A 1 579 ? -2.433 -21.930 22.416 1.00 50.22 579 PRO A N 1
ATOM 4568 C CA . PRO A 1 579 ? -1.437 -21.068 23.036 1.00 50.22 579 PRO A CA 1
ATOM 4569 C C . PRO A 1 579 ? -0.058 -21.534 22.571 1.00 50.22 579 PRO A C 1
ATOM 4571 O O . PRO A 1 579 ? 0.277 -22.713 22.689 1.00 50.22 579 PRO A O 1
ATOM 4574 N N . GLY A 1 580 ? 0.709 -20.615 21.984 1.00 40.12 580 GLY A N 1
ATOM 4575 C CA . GLY A 1 580 ? 1.980 -20.928 21.351 1.00 40.12 580 GLY A CA 1
ATOM 4576 C C . GLY A 1 580 ? 2.884 -21.729 22.283 1.00 40.12 580 GLY A C 1
ATOM 4577 O O . GLY A 1 580 ? 3.466 -21.184 23.218 1.00 40.12 580 GLY A O 1
ATOM 4578 N N . ARG A 1 581 ? 3.071 -23.019 21.981 1.00 30.62 581 ARG A N 1
ATOM 4579 C CA . ARG A 1 581 ? 4.345 -23.667 22.278 1.00 30.62 581 ARG A CA 1
ATOM 4580 C C . ARG A 1 581 ? 5.384 -22.852 21.528 1.00 30.62 581 ARG A C 1
ATOM 4582 O O . ARG A 1 581 ? 5.417 -22.863 20.297 1.00 30.62 581 ARG A O 1
ATOM 4589 N N . THR A 1 582 ? 6.220 -22.138 22.271 1.00 31.34 582 THR A N 1
ATOM 4590 C CA . THR A 1 582 ? 7.542 -21.762 21.787 1.00 31.34 582 THR A CA 1
ATOM 4591 C C . THR A 1 582 ? 8.118 -22.988 21.082 1.00 31.34 582 THR A C 1
ATOM 4593 O O . THR A 1 582 ? 8.154 -24.080 21.652 1.00 31.34 582 THR A O 1
ATOM 4596 N N . GLN A 1 583 ? 8.467 -22.849 19.802 1.00 30.53 583 GLN A N 1
ATOM 4597 C CA . GLN A 1 583 ? 9.162 -23.895 19.063 1.00 30.53 583 GLN A CA 1
ATOM 4598 C C . GLN A 1 583 ? 10.542 -24.085 19.701 1.00 30.53 583 GLN A C 1
ATOM 4600 O O . GLN A 1 583 ? 11.544 -23.548 19.239 1.00 30.53 583 GLN A O 1
ATOM 4605 N N . THR A 1 584 ? 10.613 -24.850 20.785 1.00 29.09 584 THR A N 1
ATOM 4606 C CA . THR A 1 584 ? 11.842 -25.522 21.162 1.00 29.09 584 THR A CA 1
ATOM 4607 C C . THR A 1 584 ? 11.949 -26.741 20.259 1.00 29.09 584 THR A C 1
ATOM 4609 O O . THR A 1 584 ? 11.101 -27.631 20.249 1.00 29.09 584 THR A O 1
ATOM 4612 N N . SER A 1 585 ? 12.976 -26.720 19.413 1.00 40.12 585 SER A N 1
ATOM 4613 C CA . SER A 1 585 ? 13.401 -27.834 18.572 1.00 40.12 585 SER A CA 1
ATOM 4614 C C . SER A 1 585 ? 13.511 -29.114 19.411 1.00 40.12 585 SER A C 1
ATOM 4616 O O . SER A 1 585 ? 14.479 -29.324 20.142 1.00 40.12 585 SER A O 1
ATOM 4618 N N . GLY A 1 586 ? 12.481 -29.956 19.347 1.00 29.30 586 GLY A N 1
ATOM 4619 C CA . GLY A 1 586 ? 12.425 -31.245 20.022 1.00 29.30 586 GLY A CA 1
ATOM 4620 C C . GLY A 1 586 ? 12.958 -32.340 19.108 1.00 29.30 586 GLY A C 1
ATOM 4621 O O . GLY A 1 586 ? 12.251 -32.817 18.221 1.00 29.30 586 GLY A O 1
ATOM 4622 N N . ARG A 1 587 ? 14.213 -32.744 19.332 1.00 32.75 587 ARG A N 1
ATOM 4623 C CA . ARG A 1 587 ? 14.817 -33.975 18.795 1.00 32.75 587 ARG A CA 1
ATOM 4624 C C . ARG A 1 587 ? 13.846 -35.157 18.937 1.00 32.75 587 ARG A C 1
ATOM 4626 O O . ARG A 1 587 ? 13.452 -35.506 20.046 1.00 32.75 587 ARG A O 1
ATOM 4633 N N . ARG A 1 588 ? 13.533 -35.828 17.823 1.00 29.45 588 ARG A N 1
ATOM 4634 C CA . ARG A 1 588 ? 12.912 -37.162 17.823 1.00 29.45 588 ARG A CA 1
ATOM 4635 C C . ARG A 1 588 ? 13.910 -38.178 18.384 1.00 29.45 588 ARG A C 1
ATOM 4637 O O . ARG A 1 588 ? 14.854 -38.550 17.693 1.00 29.45 588 ARG A O 1
ATOM 4644 N N . VAL A 1 589 ? 13.679 -38.643 19.607 1.00 34.75 589 VAL A N 1
ATOM 4645 C CA . VAL A 1 589 ? 14.229 -39.913 20.097 1.00 34.75 589 VAL A CA 1
ATOM 4646 C C . VAL A 1 589 ? 13.269 -41.009 19.641 1.00 34.75 589 VAL A C 1
ATOM 4648 O O . VAL A 1 589 ? 12.093 -40.990 19.998 1.00 34.75 589 VAL A O 1
ATOM 4651 N N . ARG A 1 590 ? 13.751 -41.924 18.795 1.00 31.19 590 ARG A N 1
ATOM 4652 C CA . ARG A 1 590 ? 13.055 -43.176 18.485 1.00 31.19 590 ARG A CA 1
ATOM 4653 C C . ARG A 1 590 ? 13.395 -44.181 19.582 1.00 31.19 590 ARG A C 1
ATOM 4655 O O . ARG A 1 590 ? 14.570 -44.459 19.791 1.00 31.19 590 ARG A O 1
ATOM 4662 N N . TYR A 1 591 ? 12.373 -44.718 20.233 1.00 30.48 591 TYR A N 1
ATOM 4663 C CA . TYR A 1 591 ? 12.433 -46.034 20.858 1.00 30.48 591 TYR A CA 1
ATOM 4664 C C . TYR A 1 591 ? 11.538 -46.960 20.035 1.00 30.48 591 TYR A C 1
ATOM 4666 O O . TYR A 1 591 ? 10.400 -46.582 19.754 1.00 30.48 591 TYR A O 1
ATOM 4674 N N . GLY A 1 592 ? 12.070 -48.134 19.682 1.00 35.38 592 GLY A N 1
ATOM 4675 C CA . GLY A 1 592 ? 11.376 -49.202 18.952 1.00 35.38 592 GLY A CA 1
ATOM 4676 C C . GLY A 1 592 ? 11.533 -49.104 17.450 1.00 35.38 592 GLY A C 1
ATOM 4677 O O . GLY A 1 592 ? 10.707 -48.395 16.836 1.00 35.38 592 GLY A O 1
#

InterPro domains:
  IPR001810 F-box domain [PF12937] (154-198)
  IPR001810 F-box domain [PS50181] (149-196)
  IPR011990 Tetratricopeptide-like helical domain superfamily [G3DSA:1.25.40.10] (12-139)
  IPR011990 Tetratricopeptide-like helical domain superfamily [SSF48452] (19-133)
  IPR032675 Leucine-rich repeat domain superfamily [G3DSA:3.80.10.10] (336-578)
  IPR036047 F-box-like domain superfamily [SSF81383] (149-199)

Sequence (592 aa):
MSSNKSTAAPSSTYLRFQQAGEKALREKQFESAKRAFDHAFSRVSHDPNPDTSTLISILDLRLEARLKLGDLDAAVKDARTMIRYDRTDARGYLRCGQLARLKSDFAGAQTWYQQGLKNVPQHHEGYRKLASLSAKSIDKSAAPPNKCRDPLTVLPVEIIHMVYQYLDLQEATSCLRVSRLWRNSLLATYSIWDTFDLTGIKKPMIVRHLKACIRRLPNPPTTVRLNKLTPTARDHLSGYLRAHWDNTLEHLSVDLPHLLDLDSFRRSAPAVKSLHLGVQCPVDFKSVSDLLRSCNTLRYARFDAIIKGQQPWAPIHDDLCDESEKKKRQETPVLLTRLGLTAVSGPLQVDERFIDPSGLFHDFPNLEELQCTGFAFRGLDADLSKAKCLRQLTLRDCRPQHDLRLPSSLEVLICKETHCSPWSVPHPPPGFQQDAENVQTLFNLKVLQMDLVGRHLSRVLGLVRDSPSATLTRLDLSGSDMAPRHLSSLLAAGKLSQLTFLGLRDIDLVDEHVQSIAVGCPMLEHVEFSGLRITGVAIKEICMRTQIKELRLSACPRISADAIAWARAREITVVIQEPGRTQTSGRRVRYG